Protein AF-A0A651GF54-F1 (afdb_monomer)

Secondary structure (DSSP, 8-state):
-PPPS--S-TTTSPPPPBPTTEEEEEEEETTEEEEEEEETTS-S-TT-EEEGGGHHHHTT-SSS--HHHHHHHTTTSS-HHHHHHHHHHHHHTT-BSSHHHHHHHHHHHHHHHT-SEE--SSBTTTB-SSHHHHHHHHHHHHHT--PPPPS--SEEEE----HHHHHHHHHHHHHGGGG---SEEEEEEE-SSGGG-HHHHTT--EEE--SEEEETTEEE-B-HHHHHHHHTTHHHH-EE---GGGSS--HHHHHHHHHHHH--S--EEEEEEE---GGGGT-TTSHHHHHHHHHHHHHHHT--TTEEEEEE----EEEGGGT-SS-HHHHHHHHHHHHHHHHHHHHTT-HHHHHHHHTTTTSTT--TTHHHHHHHHHHSTT---EEEEEEEEEEGGGTEEEEEEEEE-

Structure (mmCIF, N/CA/C/O backbone):
data_AF-A0A651GF54-F1
#
_entry.id   AF-A0A651GF54-F1
#
loop_
_atom_site.group_PDB
_atom_site.id
_atom_site.type_symbol
_atom_site.label_atom_id
_atom_site.label_alt_id
_atom_site.label_comp_id
_atom_site.label_asym_id
_atom_site.label_entity_id
_atom_site.label_seq_id
_atom_site.pdbx_PDB_ins_code
_atom_site.Cartn_x
_atom_site.Cartn_y
_atom_site.Cartn_z
_atom_site.occupancy
_atom_site.B_iso_or_equiv
_atom_site.auth_seq_id
_atom_site.auth_comp_id
_atom_site.auth_asym_id
_atom_site.auth_atom_id
_atom_site.pdbx_PDB_model_num
ATOM 1 N N . MET A 1 1 ? -10.355 -6.464 -41.292 1.00 33.50 1 MET A N 1
ATOM 2 C CA . MET A 1 1 ? -9.273 -5.498 -41.560 1.00 33.50 1 MET A CA 1
ATOM 3 C C . MET A 1 1 ? -9.048 -4.770 -40.256 1.00 33.50 1 MET A C 1
ATOM 5 O O . MET A 1 1 ? -9.676 -3.749 -40.016 1.00 33.50 1 MET A O 1
ATOM 9 N N . GLU A 1 2 ? -8.290 -5.398 -39.362 1.00 33.78 2 GLU A N 1
ATOM 10 C CA . GLU A 1 2 ? -7.804 -4.735 -38.153 1.00 33.78 2 GLU A CA 1
ATOM 11 C C . GLU A 1 2 ? -6.784 -3.691 -38.606 1.00 33.78 2 GLU A C 1
ATOM 13 O O . GLU A 1 2 ? -5.917 -3.989 -39.426 1.00 33.78 2 GLU A O 1
ATOM 18 N N . SER A 1 3 ? -6.968 -2.448 -38.174 1.00 34.88 3 SER A N 1
ATOM 19 C CA . SER A 1 3 ? -6.024 -1.363 -38.420 1.00 34.88 3 SER A CA 1
ATOM 20 C C . SER A 1 3 ? -4.687 -1.713 -37.773 1.00 34.88 3 SER A C 1
ATOM 22 O O . SER A 1 3 ? -4.644 -1.955 -36.567 1.00 34.88 3 SER A O 1
ATOM 24 N N . ASP A 1 4 ? -3.633 -1.749 -38.583 1.00 45.53 4 ASP A N 1
ATOM 25 C CA . ASP A 1 4 ? -2.249 -1.950 -38.159 1.00 45.53 4 ASP A CA 1
ATOM 26 C C . ASP A 1 4 ? -1.875 -0.894 -37.089 1.00 45.53 4 ASP A C 1
ATOM 28 O O . ASP A 1 4 ? -2.041 0.299 -37.356 1.00 45.53 4 ASP A O 1
ATOM 32 N N . PRO A 1 5 ? -1.435 -1.281 -35.874 1.00 44.47 5 PRO A N 1
ATOM 33 C CA . PRO A 1 5 ? -1.112 -0.365 -34.770 1.00 44.47 5 PRO A CA 1
ATOM 34 C C . PRO A 1 5 ? -0.022 0.681 -35.059 1.00 44.47 5 PRO A C 1
ATOM 36 O O . PRO A 1 5 ? 0.205 1.572 -34.243 1.00 44.47 5 PRO A O 1
ATOM 39 N N . LEU A 1 6 ? 0.657 0.609 -36.204 1.00 51.03 6 LEU A N 1
ATOM 40 C CA . LEU A 1 6 ? 1.692 1.559 -36.603 1.00 51.03 6 LEU A CA 1
ATOM 41 C C . LEU A 1 6 ? 1.088 2.861 -37.155 1.00 51.03 6 LEU A C 1
ATOM 43 O O . LEU A 1 6 ? 1.184 3.162 -38.342 1.00 51.03 6 LEU A O 1
ATOM 47 N N . ASN A 1 7 ? 0.516 3.685 -36.276 1.00 51.03 7 ASN A N 1
ATOM 48 C CA . ASN A 1 7 ? 0.258 5.098 -36.591 1.00 51.03 7 ASN A CA 1
ATOM 49 C C . ASN A 1 7 ? 1.544 5.960 -36.578 1.00 51.03 7 ASN A C 1
ATOM 51 O O . ASN A 1 7 ? 1.486 7.145 -36.907 1.00 51.03 7 ASN 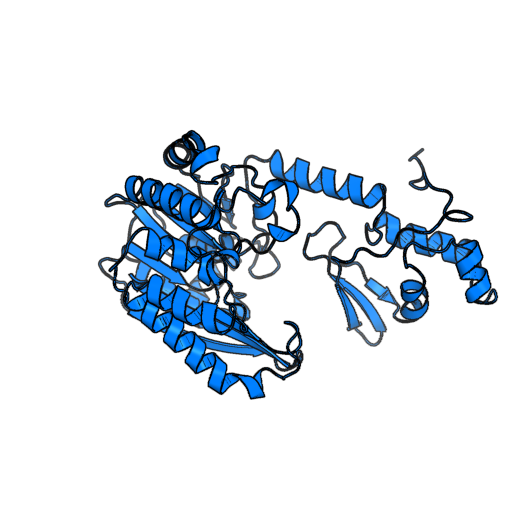A O 1
ATOM 55 N N . GLY A 1 8 ? 2.712 5.385 -36.256 1.00 57.44 8 GLY A N 1
ATOM 56 C CA . GLY A 1 8 ? 4.020 6.036 -36.360 1.00 57.44 8 GLY A CA 1
ATOM 57 C C . GLY A 1 8 ? 4.979 5.248 -37.252 1.00 57.44 8 GLY A C 1
ATOM 58 O O . GLY A 1 8 ? 5.235 4.074 -37.002 1.00 57.44 8 GLY A O 1
ATOM 59 N N . ASP A 1 9 ? 5.545 5.889 -38.279 1.00 74.06 9 ASP A N 1
ATOM 60 C CA . ASP A 1 9 ? 6.630 5.307 -39.078 1.00 74.06 9 ASP A CA 1
ATOM 61 C C . ASP A 1 9 ? 7.941 5.276 -38.264 1.00 74.06 9 ASP A C 1
ATOM 63 O O . ASP A 1 9 ? 8.791 6.164 -38.370 1.00 74.06 9 ASP A O 1
ATOM 67 N N . PHE A 1 10 ? 8.115 4.246 -37.430 1.00 87.12 10 PHE A N 1
ATOM 68 C CA . PHE A 1 10 ? 9.345 4.024 -36.657 1.00 87.12 10 PHE A CA 1
ATOM 69 C C . PHE A 1 10 ? 10.550 3.627 -37.529 1.00 87.12 10 PHE A C 1
ATOM 71 O O . PHE A 1 10 ? 11.673 3.518 -37.023 1.00 87.12 10 PHE A O 1
ATOM 78 N N . LEU A 1 11 ? 10.362 3.414 -38.842 1.00 88.06 11 LEU A N 1
ATOM 79 C CA . LEU A 1 11 ? 11.486 3.191 -39.754 1.00 88.06 11 LEU A CA 1
ATOM 80 C C . LEU A 1 11 ? 12.375 4.431 -39.800 1.00 88.06 11 LEU A C 1
ATOM 82 O O . LEU A 1 11 ? 13.604 4.318 -39.817 1.00 88.06 11 LEU A O 1
ATOM 86 N N . THR A 1 12 ? 11.764 5.616 -39.801 1.00 88.12 12 THR A N 1
ATOM 87 C CA . THR A 1 12 ? 12.469 6.898 -39.894 1.00 88.12 12 THR A CA 1
ATOM 88 C C . THR A 1 12 ? 12.340 7.752 -38.633 1.00 88.12 12 THR A C 1
ATOM 90 O O . THR A 1 12 ? 13.299 8.446 -38.291 1.00 88.12 12 THR A O 1
ATOM 93 N N . GLY A 1 13 ? 11.216 7.663 -37.917 1.00 90.69 13 GLY A N 1
ATOM 94 C CA . GLY A 1 13 ? 11.000 8.293 -36.614 1.00 90.69 13 GLY A CA 1
ATOM 95 C C . GLY A 1 13 ? 11.630 7.515 -35.458 1.00 90.69 13 GLY A C 1
ATOM 96 O O . GLY A 1 13 ? 11.945 6.335 -35.589 1.00 90.69 13 GLY A O 1
ATOM 97 N N . ALA A 1 14 ? 11.819 8.180 -34.316 1.00 94.06 14 ALA A N 1
ATOM 98 C CA . ALA A 1 14 ? 12.348 7.529 -33.122 1.00 94.06 14 ALA A CA 1
ATOM 99 C C . ALA A 1 14 ? 11.380 6.450 -32.609 1.00 94.06 14 ALA A C 1
ATOM 101 O O . ALA A 1 14 ? 10.177 6.688 -32.494 1.00 94.06 14 ALA A O 1
ATOM 102 N N . VAL A 1 15 ? 11.919 5.276 -32.287 1.00 95.56 15 VAL A N 1
ATOM 103 C CA . VAL A 1 15 ? 11.182 4.206 -31.610 1.00 95.56 15 VAL A CA 1
ATOM 104 C C . VAL A 1 15 ? 10.900 4.653 -30.171 1.00 95.56 15 VAL A C 1
ATOM 106 O O . VAL A 1 15 ? 11.843 5.112 -29.520 1.00 95.56 15 VAL A O 1
ATOM 109 N N . PRO A 1 16 ? 9.668 4.513 -29.645 1.00 95.88 16 PRO A N 1
ATOM 110 C CA . PRO A 1 16 ? 9.363 4.840 -28.254 1.00 95.88 16 PRO A CA 1
ATOM 111 C C . PRO A 1 16 ? 10.245 4.058 -27.272 1.00 95.88 16 PRO A C 1
ATOM 113 O O . PRO A 1 16 ? 10.586 2.905 -27.527 1.00 95.88 16 PRO A O 1
ATOM 116 N N . GLU A 1 17 ? 10.624 4.678 -26.152 1.00 96.75 17 GLU A N 1
ATOM 117 C CA . GLU A 1 17 ? 11.444 4.008 -25.132 1.00 96.75 17 GLU A CA 1
ATOM 118 C C . GLU A 1 17 ? 10.691 2.843 -24.471 1.00 96.75 17 GLU A C 1
ATOM 120 O O . GLU A 1 17 ? 9.458 2.822 -24.436 1.00 96.75 17 GLU A O 1
ATOM 125 N N . ILE A 1 18 ? 11.432 1.875 -23.927 1.00 96.88 18 ILE A N 1
ATOM 126 C CA . ILE A 1 18 ? 10.856 0.861 -23.034 1.00 96.88 18 ILE A CA 1
ATOM 127 C C . ILE A 1 18 ? 10.287 1.576 -21.806 1.00 96.88 18 ILE A C 1
ATOM 129 O O . ILE A 1 18 ? 10.917 2.497 -21.274 1.00 96.88 18 ILE A O 1
ATOM 133 N N . ARG A 1 19 ? 9.095 1.175 -21.351 1.00 96.12 19 ARG A N 1
ATOM 134 C CA . ARG A 1 19 ? 8.499 1.811 -20.174 1.00 96.12 19 ARG A CA 1
ATOM 135 C C . ARG A 1 19 ? 9.376 1.584 -18.942 1.00 96.12 19 ARG A C 1
ATOM 137 O O . ARG A 1 19 ? 9.912 0.502 -18.722 1.00 96.12 19 ARG A O 1
ATOM 144 N N . ARG A 1 20 ? 9.493 2.622 -18.117 1.00 92.38 20 ARG A N 1
ATOM 145 C CA . ARG A 1 20 ? 10.369 2.636 -16.933 1.00 92.38 20 ARG A CA 1
ATOM 146 C C . ARG A 1 20 ? 9.752 1.983 -15.700 1.00 92.38 20 ARG A C 1
ATOM 148 O O . ARG A 1 20 ? 10.446 1.797 -14.711 1.00 92.38 20 ARG A O 1
ATOM 155 N N . ASP A 1 21 ? 8.459 1.695 -15.750 1.00 92.00 21 ASP A N 1
ATOM 156 C CA . ASP A 1 21 ? 7.687 1.038 -14.697 1.00 92.00 21 ASP A CA 1
ATOM 157 C C . ASP A 1 21 ? 7.639 -0.494 -14.854 1.00 92.00 21 ASP A C 1
ATOM 159 O O . ASP A 1 21 ? 6.903 -1.157 -14.127 1.00 92.00 21 ASP A O 1
ATOM 163 N N . ILE A 1 22 ? 8.418 -1.051 -15.790 1.00 94.81 22 ILE A N 1
ATOM 164 C CA . ILE A 1 22 ? 8.581 -2.494 -15.989 1.00 94.81 22 ILE A CA 1
ATOM 165 C C . ILE A 1 22 ? 9.958 -2.922 -15.489 1.00 94.81 22 ILE A C 1
ATOM 167 O O . ILE A 1 22 ? 10.979 -2.374 -15.911 1.00 94.81 22 ILE A O 1
ATOM 171 N N . ASP A 1 23 ? 9.989 -3.972 -14.674 1.00 92.19 23 ASP A N 1
ATOM 172 C CA . ASP A 1 23 ? 11.230 -4.644 -14.305 1.00 92.19 23 ASP A CA 1
ATOM 173 C C . ASP A 1 23 ? 11.555 -5.748 -15.319 1.00 92.19 23 ASP A C 1
ATOM 175 O O . ASP A 1 23 ? 10.746 -6.642 -15.565 1.00 92.19 23 ASP A O 1
ATOM 179 N N . ILE A 1 24 ? 12.763 -5.727 -15.887 1.00 93.81 24 ILE A N 1
ATOM 180 C CA . ILE A 1 24 ? 13.253 -6.787 -16.780 1.00 93.81 24 ILE A CA 1
ATOM 181 C C . ILE A 1 24 ? 14.186 -7.697 -15.985 1.00 93.81 24 ILE A C 1
ATOM 183 O O . ILE A 1 24 ? 15.293 -7.308 -15.610 1.00 93.81 24 ILE A O 1
ATOM 187 N N . ILE A 1 25 ? 13.730 -8.917 -15.718 1.00 91.62 25 ILE A N 1
ATOM 188 C CA . ILE A 1 25 ? 14.374 -9.851 -14.797 1.00 91.62 25 ILE A CA 1
ATOM 189 C C . ILE A 1 25 ? 14.935 -11.038 -15.590 1.00 91.62 25 ILE A C 1
ATOM 191 O O . ILE A 1 25 ? 14.168 -11.750 -16.242 1.00 91.62 25 ILE A O 1
ATOM 195 N N . PRO A 1 26 ? 16.251 -11.305 -15.538 1.00 91.19 26 PRO A N 1
ATOM 196 C CA . PRO A 1 26 ? 16.808 -12.510 -16.134 1.00 91.19 26 PRO A CA 1
ATOM 197 C C . PRO A 1 26 ? 16.371 -13.746 -15.340 1.00 91.19 26 PRO A C 1
ATOM 199 O O . PRO A 1 26 ? 16.534 -13.798 -14.119 1.00 91.19 26 PRO A O 1
ATOM 202 N N . VAL A 1 27 ? 15.844 -14.753 -16.036 1.00 91.00 27 VAL A N 1
ATOM 203 C CA . VAL A 1 27 ? 15.380 -16.015 -15.445 1.00 91.00 27 VAL A CA 1
ATOM 204 C C . VAL A 1 27 ? 15.884 -17.213 -16.249 1.00 91.00 27 VAL A C 1
ATOM 206 O O . VAL A 1 27 ? 16.039 -17.146 -17.465 1.00 91.00 27 VAL A O 1
ATOM 209 N N . GLU A 1 28 ? 16.131 -18.327 -15.564 1.00 90.94 28 GLU A N 1
ATOM 210 C CA . GLU A 1 28 ? 16.475 -19.608 -16.185 1.00 90.94 28 GLU A CA 1
ATOM 211 C C . GLU A 1 28 ? 15.292 -20.562 -16.022 1.00 90.94 28 GLU A C 1
ATOM 213 O O . GLU A 1 28 ? 14.901 -20.888 -14.899 1.00 90.94 28 GLU A O 1
ATOM 218 N N . GLN A 1 29 ? 14.721 -21.033 -17.130 1.00 83.81 29 GLN A N 1
ATOM 219 C CA . GLN A 1 29 ? 13.590 -21.958 -17.107 1.00 83.81 29 GLN A CA 1
ATOM 220 C C . GLN A 1 29 ? 13.853 -23.129 -18.051 1.00 83.81 29 GLN A C 1
ATOM 222 O O . GLN A 1 29 ? 14.038 -22.945 -19.248 1.00 83.81 29 GLN A O 1
ATOM 227 N N . ASN A 1 30 ? 13.881 -24.353 -17.513 1.00 84.38 30 ASN A N 1
ATOM 228 C CA . ASN A 1 30 ? 14.121 -25.588 -18.278 1.00 84.38 30 ASN A CA 1
ATOM 229 C C . ASN A 1 30 ? 15.396 -25.563 -19.156 1.00 84.38 30 ASN A C 1
ATOM 231 O O . ASN A 1 30 ? 15.443 -26.205 -20.203 1.00 84.38 30 ASN A O 1
ATOM 235 N N . GLY A 1 31 ? 16.437 -24.839 -18.727 1.00 86.12 31 GLY A N 1
ATOM 236 C CA . GLY A 1 31 ? 17.691 -24.679 -19.475 1.00 86.12 31 GLY A CA 1
ATOM 237 C C . GLY A 1 31 ? 17.652 -23.609 -20.572 1.00 86.12 31 GLY A C 1
ATOM 238 O O . GLY A 1 31 ? 18.601 -23.506 -21.346 1.00 86.12 31 GLY A O 1
ATOM 239 N N . THR A 1 32 ? 16.573 -22.828 -20.655 1.00 88.44 32 THR A N 1
ATOM 240 C CA . THR A 1 32 ? 16.463 -21.644 -21.510 1.00 88.44 32 THR A CA 1
ATOM 241 C C . THR A 1 32 ? 16.658 -20.380 -20.676 1.00 88.44 32 THR A C 1
ATOM 243 O O . THR A 1 32 ? 16.000 -20.203 -19.649 1.00 88.44 32 THR A O 1
ATOM 246 N N . SER A 1 33 ? 17.541 -19.498 -21.150 1.00 94.19 33 SER A N 1
ATOM 247 C CA . SER A 1 33 ? 17.809 -18.197 -20.536 1.00 94.19 33 SER A CA 1
ATOM 248 C C . SER A 1 33 ? 16.852 -17.155 -21.114 1.00 94.19 33 SER A C 1
ATOM 250 O O . SER A 1 33 ? 16.881 -16.877 -22.316 1.00 94.19 33 SER A O 1
ATOM 252 N N . LEU A 1 34 ? 15.993 -16.591 -20.269 1.00 96.06 34 LEU A N 1
ATOM 253 C CA . LEU A 1 34 ? 14.933 -15.662 -20.653 1.00 96.06 34 LEU A CA 1
ATOM 254 C C . LEU A 1 34 ? 15.081 -14.319 -19.927 1.00 96.06 34 LEU A C 1
ATOM 256 O O . LEU A 1 34 ? 15.698 -14.219 -18.866 1.00 96.06 34 LEU A O 1
ATOM 260 N N . LEU A 1 35 ? 14.464 -13.289 -20.494 1.00 95.88 35 LEU A N 1
ATOM 261 C CA . LEU A 1 35 ? 14.187 -12.002 -19.868 1.00 95.88 35 LEU A CA 1
ATOM 262 C C . LEU A 1 35 ? 12.684 -11.914 -19.623 1.00 95.88 35 LEU A C 1
ATOM 264 O O . LEU A 1 35 ? 11.907 -11.816 -20.572 1.00 95.88 35 LEU A O 1
ATOM 268 N N . TYR A 1 36 ? 12.285 -11.969 -18.359 1.00 95.50 36 TYR A N 1
ATOM 269 C CA . TYR A 1 36 ? 10.901 -11.823 -17.929 1.00 95.50 36 TYR A CA 1
ATOM 270 C C . TYR A 1 36 ? 10.573 -10.348 -17.678 1.00 95.50 36 TYR A C 1
ATOM 272 O O . TYR A 1 36 ? 11.343 -9.657 -17.013 1.00 95.50 36 TYR A O 1
ATOM 280 N N . PHE A 1 37 ? 9.444 -9.872 -18.203 1.00 96.19 37 PHE A N 1
ATOM 281 C CA . PHE A 1 37 ? 8.998 -8.486 -18.058 1.00 96.19 37 PHE A CA 1
ATOM 282 C C . PHE A 1 37 ? 7.909 -8.427 -16.992 1.00 96.19 37 PHE A C 1
ATOM 284 O O . PHE A 1 37 ? 6.761 -8.799 -17.229 1.00 96.19 37 PHE A O 1
ATOM 291 N N . LEU A 1 38 ? 8.275 -7.955 -15.807 1.00 94.19 38 LEU A N 1
ATOM 292 C CA . LEU A 1 38 ? 7.358 -7.794 -14.693 1.00 94.19 38 LEU A CA 1
ATOM 293 C C . LEU A 1 38 ? 6.740 -6.392 -14.725 1.00 94.19 38 LEU A C 1
ATOM 295 O O . LEU A 1 38 ? 7.387 -5.407 -14.375 1.00 94.19 38 LEU A O 1
ATOM 299 N N . ASP A 1 39 ? 5.467 -6.320 -15.108 1.00 95.25 39 ASP A N 1
ATOM 300 C CA . ASP A 1 39 ? 4.647 -5.110 -15.023 1.00 95.25 39 ASP A CA 1
ATOM 301 C C . ASP A 1 39 ? 3.746 -5.171 -13.785 1.00 95.25 39 ASP A C 1
ATOM 303 O O . ASP A 1 39 ? 2.661 -5.758 -13.814 1.00 95.25 39 ASP A O 1
ATOM 307 N N . SER A 1 40 ? 4.182 -4.539 -12.694 1.00 91.62 40 SER A N 1
ATOM 308 C CA . SER A 1 40 ? 3.410 -4.505 -11.442 1.00 91.62 40 SER A CA 1
ATOM 309 C C . SER A 1 40 ? 2.073 -3.771 -11.584 1.00 91.62 40 SER A C 1
ATOM 311 O O . SER A 1 40 ? 1.175 -3.983 -10.773 1.00 91.62 40 SER A O 1
ATOM 313 N N . MET A 1 41 ? 1.918 -2.925 -12.610 1.00 94.12 41 MET A N 1
ATOM 314 C CA . MET A 1 41 ? 0.664 -2.230 -12.882 1.00 94.12 41 MET A CA 1
ATOM 315 C C . MET A 1 41 ? -0.332 -3.093 -13.672 1.00 94.12 41 MET A C 1
ATOM 317 O O . MET A 1 41 ? -1.514 -2.748 -13.760 1.00 94.12 41 MET A O 1
ATOM 321 N N . GLY A 1 42 ? 0.109 -4.221 -14.236 1.00 94.25 42 GLY A N 1
ATOM 322 C CA . GLY A 1 42 ? -0.748 -5.172 -14.943 1.00 94.25 42 GLY A CA 1
ATOM 323 C C . GLY A 1 42 ? -1.296 -4.661 -16.278 1.00 94.25 42 GLY A C 1
ATOM 324 O O . GLY A 1 42 ? -2.405 -5.032 -16.661 1.00 94.25 42 GLY A O 1
ATOM 325 N N . TYR A 1 43 ? -0.563 -3.794 -16.985 1.00 95.81 43 TYR A N 1
ATOM 326 C CA . TYR A 1 43 ? -0.932 -3.386 -18.345 1.00 95.81 43 TYR A CA 1
ATOM 327 C C . TYR A 1 43 ? -0.419 -4.369 -19.410 1.00 95.81 43 TYR A C 1
ATOM 329 O O . TYR A 1 43 ? -0.994 -4.449 -20.499 1.00 95.81 43 TYR A O 1
ATOM 337 N N . MET A 1 44 ? 0.630 -5.132 -19.089 1.00 94.81 44 MET A N 1
ATOM 338 C CA . MET A 1 44 ? 1.172 -6.221 -19.908 1.00 94.81 44 MET A CA 1
ATOM 339 C C . MET A 1 44 ? 0.596 -7.593 -19.523 1.00 94.81 44 MET A C 1
ATOM 341 O O . MET A 1 44 ? 0.183 -7.791 -18.378 1.00 94.81 44 MET A O 1
ATOM 345 N N . PRO A 1 45 ? 0.615 -8.579 -20.440 1.00 91.62 45 PRO A N 1
ATOM 346 C CA . PRO A 1 45 ? 0.374 -9.976 -20.085 1.00 91.62 45 PRO A CA 1
ATOM 347 C C . PRO A 1 45 ? 1.388 -10.492 -19.058 1.00 91.62 45 PRO A C 1
ATOM 349 O O . PRO A 1 45 ? 2.586 -10.238 -19.178 1.00 91.62 45 PRO A O 1
ATOM 352 N N . ALA A 1 46 ? 0.900 -11.247 -18.072 1.00 88.31 46 ALA A N 1
ATOM 353 C CA . ALA A 1 46 ? 1.695 -11.727 -16.939 1.00 88.31 46 ALA A CA 1
ATOM 354 C C . ALA A 1 46 ? 2.756 -12.783 -17.306 1.00 88.31 46 ALA A C 1
ATOM 356 O O . ALA A 1 46 ? 3.582 -13.131 -16.474 1.00 88.31 46 ALA A O 1
ATOM 357 N N . ASP A 1 47 ? 2.733 -13.321 -18.523 1.00 90.44 47 ASP A N 1
ATOM 358 C CA . ASP A 1 47 ? 3.646 -14.353 -19.021 1.00 90.44 47 ASP A CA 1
ATOM 359 C C .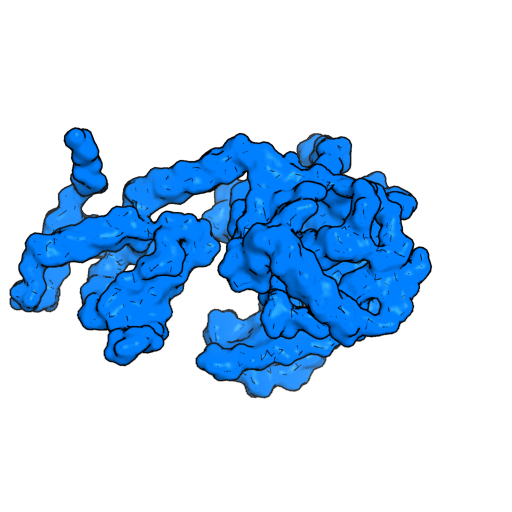 ASP A 1 47 ? 4.615 -13.832 -20.097 1.00 90.44 47 ASP A C 1
ATOM 361 O O . ASP A 1 47 ? 5.299 -14.620 -20.754 1.00 90.44 47 ASP A O 1
ATOM 365 N N . PHE A 1 48 ? 4.705 -12.510 -20.286 1.00 95.44 48 PHE A N 1
ATOM 366 C CA . PHE A 1 48 ? 5.571 -11.937 -21.311 1.00 95.44 48 PHE A CA 1
ATOM 367 C C . PHE A 1 48 ? 7.059 -12.105 -20.960 1.00 95.44 48 PHE A C 1
ATOM 369 O O . PHE A 1 48 ? 7.596 -11.483 -20.039 1.00 95.44 48 PHE A O 1
ATOM 376 N N . ALA A 1 49 ? 7.743 -12.942 -21.739 1.00 95.62 49 ALA A N 1
ATOM 377 C CA . ALA A 1 49 ? 9.175 -13.173 -21.645 1.00 95.62 49 ALA A CA 1
ATOM 378 C C . ALA A 1 49 ? 9.803 -13.279 -23.039 1.00 95.62 49 ALA A C 1
ATOM 380 O O . ALA A 1 49 ? 9.169 -13.731 -23.994 1.00 95.62 49 ALA A O 1
ATOM 381 N N . LEU A 1 50 ? 11.067 -12.881 -23.147 1.00 96.06 50 LEU A N 1
ATOM 382 C CA . LEU A 1 50 ? 11.847 -12.936 -24.383 1.00 96.06 50 LEU A CA 1
ATOM 383 C C . LEU A 1 50 ? 13.123 -13.748 -24.175 1.00 96.06 50 LEU A C 1
ATOM 385 O O . LEU A 1 50 ? 13.622 -13.856 -23.059 1.00 96.06 50 LEU A O 1
ATOM 389 N N . ASP A 1 51 ? 13.678 -14.301 -25.252 1.00 95.38 51 ASP A N 1
ATOM 390 C CA . ASP A 1 51 ? 14.991 -14.947 -25.197 1.00 95.38 51 ASP A CA 1
ATOM 391 C C . ASP A 1 51 ? 16.068 -13.930 -24.799 1.00 95.38 51 ASP A C 1
ATOM 393 O O . ASP A 1 51 ? 16.093 -12.807 -25.308 1.00 95.38 51 ASP A O 1
ATOM 397 N N . ARG A 1 52 ? 16.986 -14.312 -23.907 1.00 94.62 52 ARG A N 1
ATOM 398 C CA . ARG A 1 52 ? 18.003 -13.389 -23.391 1.00 94.62 52 ARG A CA 1
ATOM 399 C C . ARG A 1 52 ? 18.933 -12.815 -24.462 1.00 94.62 52 ARG A C 1
ATOM 401 O O . ARG A 1 52 ? 19.500 -11.742 -24.267 1.00 94.62 52 ARG A O 1
ATOM 408 N N . SER A 1 53 ? 19.057 -13.457 -25.620 1.00 92.69 53 SER A N 1
ATOM 409 C CA . SER A 1 53 ? 19.833 -12.929 -26.747 1.00 92.69 53 SER A CA 1
ATOM 410 C C . SER A 1 53 ? 19.362 -11.558 -27.251 1.00 92.69 53 SER A C 1
ATOM 412 O O . SER A 1 53 ? 20.147 -10.866 -27.901 1.00 92.69 53 SER A O 1
ATOM 414 N N . VAL A 1 54 ? 18.136 -11.121 -26.924 1.00 94.00 54 VAL A N 1
ATOM 415 C CA . VAL A 1 54 ? 17.614 -9.800 -27.321 1.00 94.00 54 VAL A CA 1
ATOM 416 C C . VAL A 1 54 ? 18.062 -8.653 -26.408 1.00 94.00 54 VAL A C 1
ATOM 418 O O . VAL A 1 54 ? 17.799 -7.495 -26.723 1.00 94.00 54 VAL A O 1
ATOM 421 N N . GLU A 1 55 ? 18.766 -8.926 -25.304 1.00 93.81 55 GLU A N 1
ATOM 422 C CA . GLU A 1 55 ? 19.233 -7.906 -24.348 1.00 93.81 55 GLU A CA 1
ATOM 423 C C . GLU A 1 55 ? 19.984 -6.729 -25.018 1.00 93.81 55 GLU A C 1
ATOM 425 O O . GLU A 1 55 ? 19.670 -5.570 -24.725 1.00 93.81 55 GLU A O 1
ATOM 430 N N . PRO A 1 56 ? 20.903 -6.950 -25.986 1.00 92.06 56 PRO A N 1
ATOM 431 C CA . PRO A 1 56 ? 21.563 -5.852 -26.691 1.00 92.06 56 PRO A CA 1
ATOM 432 C C . PRO A 1 56 ? 20.602 -4.981 -27.509 1.00 92.06 56 PRO A C 1
ATOM 434 O O . PRO A 1 56 ? 20.868 -3.793 -27.671 1.00 92.06 56 PRO A O 1
ATOM 437 N N . LEU A 1 57 ? 19.500 -5.547 -28.018 1.00 94.19 57 LEU A N 1
ATOM 438 C CA . LEU A 1 57 ? 18.482 -4.799 -28.758 1.00 94.19 57 LEU A CA 1
ATOM 439 C C . LEU A 1 57 ? 17.673 -3.901 -27.833 1.00 94.19 57 LEU A C 1
ATOM 441 O O . LEU A 1 57 ? 17.458 -2.738 -28.163 1.00 94.19 57 LEU A O 1
ATOM 445 N N . LEU A 1 58 ? 17.269 -4.416 -26.670 1.00 95.44 58 LEU A N 1
ATOM 446 C CA . LEU A 1 58 ? 16.522 -3.645 -25.673 1.00 95.44 58 LEU A CA 1
ATOM 447 C C . LEU A 1 58 ? 17.302 -2.394 -25.244 1.00 95.44 58 LEU A C 1
ATOM 449 O O . LEU A 1 58 ? 16.736 -1.307 -25.185 1.00 95.44 58 LEU A O 1
ATOM 453 N N . ASN A 1 59 ? 18.623 -2.515 -25.074 1.00 93.12 59 ASN A N 1
ATOM 454 C CA . ASN A 1 59 ? 19.508 -1.396 -24.727 1.00 93.12 59 ASN A CA 1
ATOM 455 C C . ASN A 1 59 ? 19.568 -0.276 -25.785 1.00 93.12 59 ASN A C 1
ATOM 457 O O . ASN A 1 59 ? 20.009 0.833 -25.480 1.00 93.12 59 ASN A O 1
ATOM 461 N N . LEU A 1 60 ? 19.151 -0.541 -27.027 1.00 95.06 60 LEU A N 1
ATOM 462 C CA . LEU A 1 60 ? 19.082 0.464 -28.091 1.00 95.06 60 LEU A CA 1
ATOM 463 C C . LEU A 1 60 ? 17.743 1.231 -28.094 1.00 95.06 60 LEU A C 1
ATOM 465 O O . LEU A 1 60 ? 17.667 2.316 -28.674 1.00 95.06 60 LEU A O 1
ATOM 469 N N . ILE A 1 61 ? 16.701 0.713 -27.434 1.00 95.62 61 ILE A N 1
ATOM 470 C CA . ILE A 1 61 ? 15.340 1.277 -27.420 1.00 95.62 61 ILE A CA 1
ATOM 471 C C . ILE A 1 61 ? 15.232 2.355 -26.335 1.00 95.62 61 ILE A C 1
ATOM 473 O O . ILE A 1 61 ? 14.653 2.178 -25.265 1.00 95.62 61 ILE A O 1
ATOM 477 N N . THR A 1 62 ? 15.837 3.502 -26.626 1.00 93.56 62 THR A N 1
ATOM 478 C CA . THR A 1 62 ? 15.988 4.622 -25.679 1.00 93.56 62 THR A CA 1
ATOM 479 C C . THR A 1 62 ? 15.046 5.796 -25.945 1.00 93.56 62 THR A C 1
ATOM 481 O O . THR A 1 62 ? 15.171 6.831 -25.299 1.00 93.56 62 THR A O 1
ATOM 484 N N . GLY A 1 63 ? 14.147 5.696 -26.930 1.00 95.25 63 GLY A N 1
ATOM 485 C CA . GLY A 1 63 ? 13.285 6.820 -27.319 1.00 95.25 63 GLY A CA 1
ATOM 486 C C . GLY A 1 63 ? 13.927 7.811 -28.298 1.00 95.25 63 GLY A C 1
ATOM 487 O O . GLY A 1 63 ? 13.311 8.817 -28.635 1.00 95.25 63 GLY A O 1
ATOM 488 N N . THR A 1 64 ? 15.173 7.578 -28.732 1.00 95.31 64 THR A N 1
ATOM 489 C CA . THR A 1 64 ? 15.976 8.594 -29.451 1.00 95.31 64 THR A CA 1
ATOM 490 C C . THR A 1 64 ? 16.360 8.233 -30.883 1.00 95.31 64 THR A C 1
ATOM 492 O O . THR A 1 64 ? 16.748 9.123 -31.641 1.00 95.31 64 THR A O 1
ATOM 495 N N . ILE A 1 65 ? 16.263 6.957 -31.268 1.00 94.94 65 ILE A N 1
ATOM 496 C CA . ILE A 1 65 ? 16.722 6.463 -32.571 1.00 94.94 65 ILE A CA 1
ATOM 497 C C . ILE A 1 65 ? 15.639 5.672 -33.303 1.00 94.94 65 ILE A C 1
ATOM 499 O O . ILE A 1 65 ? 14.775 5.063 -32.676 1.00 94.94 65 ILE A O 1
ATOM 503 N N . SER A 1 66 ? 15.693 5.686 -34.634 1.00 95.31 66 SER A N 1
ATOM 504 C CA . SER A 1 66 ? 14.800 4.928 -35.516 1.00 95.31 66 SER A CA 1
ATOM 505 C C . SER A 1 66 ? 15.292 3.509 -35.786 1.00 95.31 66 SER A C 1
ATOM 507 O O . SER A 1 66 ? 16.466 3.195 -35.572 1.00 95.31 66 SER A O 1
ATOM 509 N N . ILE A 1 67 ? 14.430 2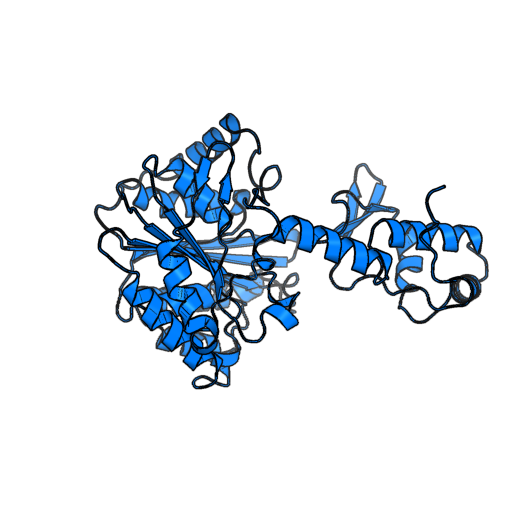.660 -36.351 1.00 95.00 67 ILE A N 1
ATOM 510 C CA . ILE A 1 67 ? 14.805 1.297 -36.764 1.00 95.00 67 ILE A CA 1
ATOM 511 C C . ILE A 1 67 ? 15.971 1.322 -37.766 1.00 95.00 67 ILE A C 1
ATOM 513 O O . ILE A 1 67 ? 16.907 0.531 -37.644 1.00 95.00 67 ILE A O 1
ATOM 517 N N . ASN A 1 68 ? 15.980 2.259 -38.721 1.00 93.62 68 ASN A N 1
ATOM 518 C CA . ASN A 1 68 ? 17.087 2.391 -39.675 1.00 93.62 68 ASN A CA 1
ATOM 519 C C . ASN A 1 68 ? 18.414 2.750 -38.983 1.00 93.62 68 ASN A C 1
ATOM 521 O O . ASN A 1 68 ? 19.477 2.243 -39.352 1.00 93.62 68 ASN A O 1
ATOM 525 N N . GLN A 1 69 ? 18.367 3.601 -37.955 1.00 95.00 69 GLN A N 1
ATOM 526 C CA . GLN A 1 69 ? 19.546 3.932 -37.155 1.00 95.00 69 GLN A CA 1
ATOM 527 C C . GLN A 1 69 ? 20.000 2.737 -36.305 1.00 95.00 69 GLN A C 1
ATOM 529 O O . GLN A 1 69 ? 21.199 2.459 -36.263 1.00 95.00 69 GLN A O 1
ATOM 534 N N . MET A 1 70 ? 19.072 1.982 -35.704 1.00 94.56 70 MET A N 1
ATOM 535 C CA . MET A 1 70 ? 19.379 0.729 -34.999 1.00 94.56 70 MET A CA 1
ATOM 536 C C . MET A 1 70 ? 20.069 -0.277 -35.931 1.00 94.56 70 MET A C 1
ATOM 538 O O . MET A 1 70 ? 21.134 -0.791 -35.591 1.00 94.56 70 MET A O 1
ATOM 542 N N . ALA A 1 71 ? 19.535 -0.495 -37.138 1.00 93.62 71 ALA A N 1
ATOM 543 C CA . ALA A 1 71 ? 20.130 -1.380 -38.142 1.00 93.62 71 ALA A CA 1
ATOM 544 C C . ALA A 1 71 ? 21.561 -0.950 -38.515 1.00 93.62 71 ALA A C 1
ATOM 546 O O . ALA A 1 71 ? 22.463 -1.787 -38.628 1.00 93.62 71 ALA A O 1
ATOM 547 N N . SER A 1 72 ? 21.794 0.362 -38.648 1.00 93.25 72 SER A N 1
ATOM 548 C CA . SER A 1 72 ? 23.127 0.921 -38.896 1.00 93.25 72 SER A CA 1
ATOM 549 C C . SER A 1 72 ? 24.091 0.677 -37.729 1.00 93.25 72 SER A C 1
ATOM 551 O O . SER A 1 72 ? 25.248 0.323 -37.965 1.00 93.25 72 SER A O 1
ATOM 553 N N . LEU A 1 73 ? 23.648 0.847 -36.478 1.00 93.69 73 LEU A N 1
ATOM 554 C CA . LEU A 1 73 ? 24.465 0.594 -35.280 1.00 93.69 73 LEU A CA 1
ATOM 555 C C . LEU A 1 73 ? 24.827 -0.889 -35.139 1.00 93.69 73 LEU A C 1
ATOM 557 O O . LEU A 1 73 ? 25.959 -1.226 -34.789 1.00 93.69 73 LEU A O 1
ATOM 561 N N . LEU A 1 74 ? 23.892 -1.766 -35.498 1.00 92.38 74 LEU A N 1
ATOM 562 C CA . LEU A 1 74 ? 24.070 -3.217 -35.543 1.00 92.38 74 LEU A CA 1
ATOM 563 C C . LEU A 1 74 ? 24.840 -3.686 -36.788 1.00 92.38 74 LEU A C 1
ATOM 565 O O . LEU A 1 74 ? 25.016 -4.887 -36.986 1.00 92.38 74 LEU A O 1
ATOM 569 N N . LYS A 1 75 ? 25.313 -2.762 -37.638 1.00 91.94 75 LYS A N 1
ATOM 570 C CA . LYS A 1 75 ? 26.074 -3.045 -38.868 1.00 91.94 75 LYS A CA 1
ATOM 571 C C . LYS A 1 75 ? 25.371 -4.049 -39.793 1.00 91.94 75 LYS A C 1
ATOM 573 O O . LYS A 1 75 ? 26.035 -4.850 -40.446 1.00 91.94 75 LYS A O 1
ATOM 578 N N . GLY A 1 76 ? 24.037 -4.027 -39.823 1.00 80.44 76 GLY A N 1
ATOM 579 C CA . GLY A 1 76 ? 23.227 -4.938 -40.634 1.00 80.44 76 GLY A CA 1
ATOM 580 C C . GLY A 1 76 ? 23.258 -6.407 -40.195 1.00 80.44 76 GLY A C 1
ATOM 581 O O . GLY A 1 76 ? 22.880 -7.266 -40.983 1.00 80.44 76 GLY A O 1
ATOM 582 N N . GLN A 1 77 ? 23.700 -6.718 -38.968 1.00 89.88 77 GLN A N 1
ATOM 583 C CA . GLN A 1 77 ? 23.617 -8.082 -38.419 1.00 89.88 77 GLN A CA 1
ATOM 584 C C . GLN A 1 77 ? 22.171 -8.573 -38.270 1.00 89.88 77 GLN A C 1
ATOM 586 O O . GLN A 1 77 ? 21.932 -9.776 -38.276 1.00 89.88 77 GLN A O 1
ATOM 591 N N . ILE A 1 78 ? 21.226 -7.641 -38.136 1.00 92.44 78 ILE A N 1
ATOM 592 C CA . ILE A 1 78 ? 19.789 -7.891 -38.051 1.00 92.44 78 ILE A CA 1
ATOM 593 C C . ILE A 1 78 ? 19.123 -7.042 -39.132 1.00 92.44 78 ILE A C 1
ATOM 595 O O . ILE A 1 78 ? 19.509 -5.885 -39.339 1.00 92.44 78 ILE A O 1
ATOM 599 N N . SER A 1 79 ? 18.171 -7.632 -39.857 1.00 93.75 79 SER A N 1
ATOM 600 C CA . SER A 1 79 ? 17.476 -6.939 -40.938 1.00 93.75 79 SER A CA 1
ATOM 601 C C . SER A 1 79 ? 16.536 -5.856 -40.394 1.00 93.75 79 SER A C 1
ATOM 603 O O . SER A 1 79 ? 16.095 -5.905 -39.245 1.00 93.75 79 SER A O 1
ATOM 605 N N . VAL A 1 80 ? 16.221 -4.860 -41.227 1.00 93.12 80 VAL A N 1
ATOM 606 C CA . VAL A 1 80 ? 15.236 -3.821 -40.880 1.00 93.12 80 VAL A CA 1
ATOM 607 C C . VAL A 1 80 ? 13.865 -4.445 -40.605 1.00 93.12 80 VAL A C 1
ATOM 609 O O . VAL A 1 80 ? 13.202 -4.032 -39.658 1.00 93.12 80 VAL A O 1
ATOM 612 N N . ASP A 1 81 ? 13.480 -5.470 -41.369 1.00 92.75 81 ASP A N 1
ATOM 613 C CA . ASP A 1 81 ? 12.203 -6.170 -41.205 1.00 92.75 81 ASP A CA 1
ATOM 614 C C . ASP A 1 81 ? 12.132 -6.924 -39.867 1.00 92.75 81 ASP A C 1
ATOM 616 O O . ASP A 1 81 ? 11.118 -6.850 -39.173 1.00 92.75 81 ASP A O 1
ATOM 620 N N . ASP A 1 82 ? 13.220 -7.585 -39.454 1.00 94.12 82 ASP A N 1
ATOM 621 C CA . ASP A 1 82 ? 13.287 -8.280 -38.159 1.00 94.12 82 ASP A CA 1
ATOM 622 C C . ASP A 1 82 ? 13.241 -7.292 -36.986 1.00 94.12 82 ASP A C 1
ATOM 624 O O . ASP A 1 82 ? 12.540 -7.526 -36.001 1.00 94.12 82 ASP A O 1
ATOM 628 N N . LEU A 1 83 ? 13.951 -6.160 -37.090 1.00 94.69 83 LEU A N 1
ATOM 629 C CA . LEU A 1 83 ? 13.877 -5.095 -36.084 1.00 94.69 83 LEU A CA 1
ATOM 630 C C . LEU A 1 83 ? 12.468 -4.511 -36.007 1.00 94.69 83 LEU A C 1
ATOM 632 O O . LEU A 1 83 ? 11.951 -4.301 -34.915 1.00 94.69 83 LEU A O 1
ATOM 636 N N . HIS A 1 84 ? 11.829 -4.283 -37.151 1.00 94.06 84 HIS A N 1
ATOM 637 C CA . HIS A 1 84 ? 10.459 -3.799 -37.210 1.00 94.06 84 HIS A CA 1
ATOM 638 C C . HIS A 1 84 ? 9.483 -4.779 -36.545 1.00 94.06 84 HIS A C 1
ATOM 640 O O . HIS A 1 84 ? 8.682 -4.370 -35.704 1.00 94.06 84 HIS A O 1
ATOM 646 N N . ALA A 1 85 ? 9.596 -6.079 -36.837 1.00 94.31 85 ALA A N 1
ATOM 647 C CA . ALA A 1 85 ? 8.801 -7.116 -36.183 1.00 94.31 85 ALA A CA 1
ATOM 648 C C . ALA A 1 85 ? 9.048 -7.171 -34.665 1.00 94.31 85 ALA A C 1
ATOM 650 O O . ALA A 1 85 ? 8.103 -7.334 -33.892 1.00 94.31 85 ALA A O 1
ATOM 651 N N . PHE A 1 86 ? 10.297 -6.990 -34.227 1.00 96.19 86 PHE A N 1
ATOM 652 C CA . PHE A 1 86 ? 10.658 -6.956 -32.811 1.00 96.19 86 PHE A CA 1
ATOM 653 C C . PHE A 1 86 ? 10.064 -5.743 -32.080 1.00 96.19 86 PHE A C 1
ATOM 655 O O . PHE A 1 86 ? 9.456 -5.902 -31.023 1.00 96.19 86 PHE A O 1
ATOM 662 N N . ILE A 1 87 ? 10.167 -4.540 -32.655 1.00 96.06 87 ILE A N 1
ATOM 663 C CA . ILE A 1 87 ? 9.542 -3.333 -32.090 1.00 96.06 87 ILE A CA 1
ATOM 664 C C . ILE A 1 87 ? 8.022 -3.491 -32.029 1.00 96.06 87 ILE A C 1
ATOM 666 O O . ILE A 1 87 ? 7.412 -3.178 -31.008 1.00 96.06 87 ILE A O 1
ATOM 670 N N . HIS A 1 88 ? 7.415 -4.043 -33.079 1.00 93.19 88 HIS A N 1
ATOM 671 C CA . HIS A 1 88 ? 5.982 -4.302 -33.104 1.00 93.19 88 HIS A CA 1
ATOM 672 C C . HIS A 1 88 ? 5.552 -5.318 -32.036 1.00 93.19 88 HIS A C 1
ATOM 674 O O . HIS A 1 88 ? 4.516 -5.142 -31.399 1.00 93.19 88 HIS A O 1
ATOM 680 N N . LEU A 1 89 ? 6.354 -6.361 -31.788 1.00 95.75 89 LEU A N 1
ATOM 681 C CA . LEU A 1 89 ? 6.108 -7.318 -30.710 1.00 95.75 89 LEU A CA 1
ATOM 682 C C . LEU A 1 89 ? 6.070 -6.620 -29.343 1.00 95.75 89 LEU A C 1
ATOM 684 O O . LEU A 1 89 ? 5.146 -6.873 -28.569 1.00 95.75 89 LEU A O 1
ATOM 688 N N . LEU A 1 90 ? 7.042 -5.750 -29.056 1.00 96.75 90 LEU A N 1
ATOM 689 C CA . LEU A 1 90 ? 7.108 -4.999 -27.799 1.00 96.75 90 LEU A CA 1
ATOM 690 C C . LEU A 1 90 ? 5.928 -4.029 -27.653 1.00 96.75 90 LEU A C 1
ATOM 692 O O . LEU A 1 90 ? 5.293 -3.983 -26.600 1.00 96.75 90 LEU A O 1
ATOM 696 N N . ASP A 1 91 ? 5.602 -3.289 -28.714 1.00 95.38 91 ASP A N 1
ATOM 697 C CA . ASP A 1 91 ? 4.497 -2.329 -28.716 1.00 95.38 91 ASP A CA 1
ATOM 698 C C . ASP A 1 91 ? 3.139 -3.011 -28.518 1.00 95.38 91 ASP A C 1
ATOM 700 O O . ASP A 1 91 ? 2.339 -2.604 -27.671 1.00 95.38 91 ASP A O 1
ATOM 704 N N . LYS A 1 92 ? 2.908 -4.118 -29.235 1.00 94.44 92 LYS A N 1
ATOM 705 C CA . LYS A 1 92 ? 1.696 -4.937 -29.121 1.00 94.44 92 LYS A CA 1
ATOM 706 C C . LYS A 1 92 ? 1.458 -5.419 -27.690 1.00 94.44 92 LYS A C 1
ATOM 708 O O . LYS A 1 92 ? 0.313 -5.464 -27.249 1.00 94.44 92 LYS A O 1
ATOM 713 N N . HIS A 1 93 ? 2.524 -5.762 -26.969 1.00 95.75 93 HIS A N 1
ATOM 714 C CA . HIS A 1 93 ? 2.449 -6.215 -25.579 1.00 95.75 93 HIS A CA 1
ATOM 715 C C . HIS A 1 93 ? 2.559 -5.074 -24.564 1.00 95.75 93 HIS A C 1
ATOM 717 O O . HIS A 1 93 ? 2.670 -5.348 -23.377 1.00 95.75 93 HIS A O 1
ATOM 723 N N . SER A 1 94 ? 2.482 -3.808 -24.997 1.00 96.81 94 SER A N 1
ATOM 724 C CA . SER A 1 94 ? 2.552 -2.627 -24.125 1.00 96.81 94 SER A CA 1
ATOM 725 C C . SER A 1 94 ? 3.854 -2.521 -23.323 1.00 96.81 94 SER A C 1
ATOM 727 O O . SER A 1 94 ? 3.844 -2.008 -22.207 1.00 96.81 94 SER A O 1
ATOM 729 N N . ALA A 1 95 ? 4.978 -2.986 -23.879 1.00 96.94 95 ALA A N 1
ATOM 730 C CA . ALA A 1 95 ? 6.304 -2.828 -23.274 1.00 96.94 95 ALA A CA 1
ATOM 731 C C . ALA A 1 95 ? 6.940 -1.455 -23.574 1.00 96.94 95 ALA A C 1
ATOM 733 O O . ALA A 1 95 ? 7.881 -1.041 -22.896 1.00 96.94 95 ALA A O 1
ATOM 734 N N . LEU A 1 96 ? 6.439 -0.748 -24.593 1.00 97.06 96 LEU A N 1
ATOM 735 C CA . LEU A 1 96 ? 6.942 0.556 -25.030 1.00 97.06 96 LEU A CA 1
ATOM 736 C C . LEU A 1 96 ? 6.048 1.702 -24.547 1.00 97.06 96 LEU A C 1
ATOM 738 O O . LEU A 1 96 ? 4.834 1.549 -24.429 1.00 97.06 96 LEU A O 1
ATOM 742 N N . GLN A 1 97 ? 6.641 2.874 -24.322 1.00 96.19 97 GLN A N 1
ATOM 743 C CA . GLN A 1 97 ? 5.943 4.114 -23.978 1.00 96.19 97 GLN A CA 1
ATOM 744 C C . GLN A 1 97 ? 5.269 4.725 -25.222 1.00 96.19 97 GLN A C 1
ATOM 746 O O . GLN A 1 97 ? 5.650 5.790 -25.705 1.00 96.19 97 GLN A O 1
ATOM 751 N N . SER A 1 98 ? 4.285 4.023 -25.780 1.00 94.75 98 SER A N 1
ATOM 752 C CA . SER A 1 98 ? 3.624 4.361 -27.043 1.00 94.75 98 SER A CA 1
ATOM 753 C C . SER A 1 98 ? 2.182 4.858 -26.868 1.00 94.75 98 SER A C 1
ATOM 755 O O . SER A 1 98 ? 1.594 4.821 -25.779 1.00 94.75 98 SER A O 1
ATOM 757 N N . GLU A 1 99 ? 1.574 5.303 -27.973 1.00 93.19 99 GLU A N 1
ATOM 758 C CA . GLU A 1 99 ? 0.133 5.575 -28.030 1.00 93.19 99 GLU A CA 1
ATOM 759 C C . GLU A 1 99 ? -0.696 4.312 -27.754 1.00 93.19 99 GLU A C 1
ATOM 761 O O . GLU A 1 99 ? -1.717 4.395 -27.070 1.00 93.19 99 GLU A O 1
ATOM 766 N N . ASN A 1 100 ? -0.236 3.140 -28.217 1.00 92.81 100 ASN A N 1
ATOM 767 C CA . ASN A 1 100 ? -0.894 1.862 -27.949 1.00 92.81 100 ASN A CA 1
ATOM 768 C C . ASN A 1 100 ? -0.916 1.557 -26.445 1.00 92.81 100 ASN A C 1
ATOM 770 O O . ASN A 1 100 ? -1.976 1.255 -25.897 1.00 92.81 100 ASN A O 1
ATOM 774 N N . PHE A 1 101 ? 0.218 1.734 -25.756 1.00 96.06 101 PHE A N 1
ATOM 775 C CA . PHE A 1 101 ? 0.272 1.602 -24.300 1.00 96.06 101 PHE A CA 1
ATOM 776 C C . PHE A 1 101 ? -0.659 2.599 -23.602 1.00 96.06 101 PHE A C 1
ATOM 778 O O . PHE A 1 101 ? -1.409 2.216 -22.709 1.00 96.06 101 PHE A O 1
ATOM 785 N N . THR A 1 102 ? -0.666 3.866 -24.023 1.00 95.88 102 THR A N 1
ATOM 786 C CA . THR A 1 102 ? -1.523 4.895 -23.410 1.00 95.88 102 THR A CA 1
ATOM 787 C C . THR A 1 102 ? -3.004 4.547 -23.564 1.00 95.88 102 THR A C 1
ATOM 789 O O . THR A 1 102 ? -3.773 4.666 -22.609 1.00 95.88 102 THR A O 1
ATOM 792 N N . LYS A 1 103 ? -3.407 4.066 -24.744 1.00 96.06 103 LYS A N 1
ATOM 793 C CA . LYS A 1 103 ? -4.765 3.582 -24.995 1.00 96.06 103 LYS A CA 1
ATOM 794 C C . LYS A 1 103 ? -5.096 2.386 -24.101 1.00 96.06 103 LYS A C 1
ATOM 796 O O . LYS A 1 103 ? -6.098 2.434 -23.397 1.00 96.06 103 LYS A O 1
ATOM 801 N N . ARG A 1 104 ? -4.226 1.371 -24.063 1.00 95.88 104 ARG A N 1
ATOM 802 C CA . ARG A 1 104 ? -4.408 0.162 -23.248 1.00 95.88 104 ARG A CA 1
ATOM 803 C C . ARG A 1 104 ? -4.501 0.473 -21.753 1.00 95.88 104 ARG A C 1
ATOM 805 O O . ARG A 1 104 ? -5.373 -0.062 -21.075 1.00 95.88 104 ARG A O 1
ATOM 812 N N . LYS A 1 105 ? -3.633 1.355 -21.252 1.00 96.56 105 LYS A N 1
ATOM 813 C CA . LYS A 1 105 ? -3.664 1.870 -19.878 1.00 96.56 105 LYS A CA 1
ATOM 814 C C . LYS A 1 105 ? -5.013 2.516 -19.580 1.00 96.56 105 LYS A C 1
ATOM 816 O O . LYS A 1 105 ? -5.663 2.133 -18.618 1.00 96.56 105 LYS A O 1
ATOM 821 N N . ASN A 1 106 ? -5.447 3.463 -20.411 1.00 96.75 106 ASN A N 1
ATOM 822 C CA . ASN A 1 106 ? -6.711 4.165 -20.192 1.00 96.75 106 ASN A CA 1
ATOM 823 C C . ASN A 1 106 ? -7.916 3.218 -20.240 1.00 96.75 106 ASN A C 1
ATOM 825 O O . ASN A 1 106 ? -8.804 3.354 -19.410 1.00 96.75 106 ASN A O 1
ATOM 829 N N . GLU A 1 107 ? -7.924 2.250 -21.158 1.00 97.56 107 GLU A N 1
ATOM 830 C CA . GLU A 1 107 ? -8.955 1.207 -21.217 1.00 97.56 107 GLU A CA 1
ATOM 831 C C . GLU A 1 107 ? -9.010 0.402 -19.913 1.00 97.56 107 GLU A C 1
ATOM 833 O O . GLU A 1 107 ? -10.060 0.353 -19.285 1.00 97.56 107 GLU A O 1
ATOM 838 N N . ILE A 1 108 ? -7.880 -0.152 -19.452 1.00 97.31 108 ILE A N 1
ATOM 839 C CA . ILE A 1 108 ? -7.824 -0.948 -18.212 1.00 97.31 108 ILE A CA 1
ATOM 840 C C . ILE A 1 108 ? -8.299 -0.140 -16.999 1.00 97.31 108 ILE A C 1
ATOM 842 O O . ILE A 1 108 ? -9.058 -0.653 -16.174 1.00 97.31 108 ILE A O 1
ATOM 846 N N . GLU A 1 109 ? -7.842 1.107 -16.867 1.00 97.50 109 GLU A N 1
ATOM 847 C CA . GLU A 1 109 ? -8.208 1.930 -15.716 1.00 97.50 109 GLU A CA 1
ATOM 848 C C . GLU A 1 109 ? -9.680 2.343 -15.751 1.00 97.50 109 GLU A C 1
ATOM 850 O O . GLU A 1 109 ? -10.364 2.231 -14.737 1.00 97.50 109 GLU A O 1
ATOM 855 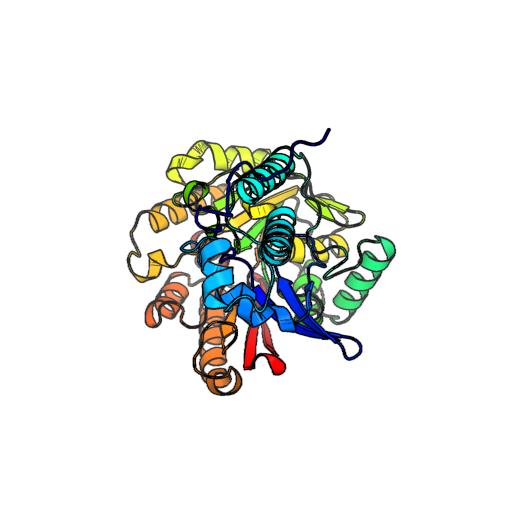N N . SER A 1 110 ? -10.197 2.760 -16.910 1.00 97.56 110 SER A N 1
ATOM 856 C CA . SER A 1 110 ? -11.608 3.129 -17.046 1.00 97.56 110 SER A CA 1
ATOM 857 C C . SER A 1 110 ? -12.547 1.931 -16.900 1.00 97.56 110 SER A C 1
ATOM 859 O O . SER A 1 110 ? -13.617 2.076 -16.304 1.00 97.56 110 SER A O 1
ATOM 861 N N . ASP A 1 111 ? -12.144 0.747 -17.371 1.00 98.00 111 ASP A N 1
ATOM 862 C CA . ASP A 1 111 ? -12.888 -0.493 -17.152 1.00 98.00 111 ASP A CA 1
ATOM 863 C C . ASP A 1 111 ? -13.039 -0.754 -15.649 1.00 98.00 111 ASP A C 1
ATOM 865 O O . ASP A 1 111 ? -14.163 -0.916 -15.174 1.00 98.00 111 ASP A O 1
ATOM 869 N N . PHE A 1 112 ? -11.943 -0.707 -14.882 1.00 98.12 112 PHE A N 1
ATOM 870 C CA . PHE A 1 112 ? -11.987 -0.861 -13.425 1.00 98.12 112 PHE A CA 1
ATOM 871 C C . PHE A 1 112 ? -12.841 0.219 -12.750 1.00 98.12 112 PHE A C 1
ATOM 873 O O . PHE A 1 112 ? -13.712 -0.106 -11.941 1.00 98.12 112 PHE A O 1
ATOM 880 N N . GLU A 1 113 ? -12.633 1.494 -13.084 1.00 97.75 113 GLU A N 1
ATOM 881 C CA . GLU A 1 113 ? -13.365 2.629 -12.502 1.00 97.75 113 GLU A CA 1
ATOM 882 C C . GLU A 1 113 ? -14.881 2.494 -12.694 1.00 97.75 113 GLU A C 1
ATOM 884 O O . GLU A 1 113 ? -15.641 2.854 -11.795 1.00 97.75 113 GLU A O 1
ATOM 889 N N . SER A 1 114 ? -15.318 1.895 -13.805 1.00 97.69 114 SER A N 1
ATOM 890 C CA . SER A 1 114 ? -16.734 1.664 -14.113 1.00 97.69 114 SER A CA 1
ATOM 891 C C . SER A 1 114 ? -17.395 0.511 -13.342 1.00 97.69 114 SER A C 1
ATOM 893 O O . SER A 1 114 ? -18.620 0.408 -13.352 1.00 97.69 114 SER A O 1
ATOM 895 N N . MET A 1 115 ? -16.623 -0.358 -12.678 1.00 98.06 115 MET A N 1
ATOM 896 C CA . MET A 1 115 ? -17.162 -1.515 -11.948 1.00 98.06 115 MET A CA 1
ATOM 897 C C . MET A 1 115 ? -17.826 -1.126 -10.619 1.00 98.06 115 MET A C 1
ATOM 899 O O . MET A 1 115 ? -17.334 -0.263 -9.898 1.00 98.06 115 MET A O 1
ATOM 903 N N . ASP A 1 116 ? -18.871 -1.846 -10.217 1.00 98.06 116 ASP A N 1
ATOM 904 C CA . ASP A 1 116 ? -19.442 -1.736 -8.862 1.00 98.06 116 ASP A CA 1
ATOM 905 C C . ASP A 1 116 ? -18.704 -2.616 -7.835 1.00 98.06 116 ASP A C 1
ATOM 907 O O . ASP A 1 116 ? -18.912 -2.504 -6.625 1.00 98.06 116 ASP A O 1
ATOM 911 N N . GLU A 1 117 ? -17.829 -3.503 -8.309 1.00 98.38 117 GLU A N 1
ATOM 912 C CA . GLU A 1 117 ? -17.110 -4.480 -7.497 1.00 98.38 117 GLU A CA 1
ATOM 913 C C . GLU A 1 117 ? -15.600 -4.330 -7.661 1.00 98.38 117 GLU A C 1
ATOM 915 O O . GLU A 1 117 ? -15.090 -4.104 -8.758 1.00 98.38 117 GLU A O 1
ATOM 920 N N . ARG A 1 118 ? -14.872 -4.501 -6.557 1.00 98.38 118 ARG A N 1
ATOM 921 C CA . ARG A 1 118 ? -13.426 -4.689 -6.570 1.00 98.38 118 ARG A CA 1
ATOM 922 C C . ARG A 1 118 ? -13.154 -6.181 -6.441 1.00 98.38 118 ARG A C 1
ATOM 924 O O . ARG A 1 118 ? -13.291 -6.752 -5.356 1.00 98.38 118 ARG A O 1
ATOM 931 N N . LEU A 1 119 ? -12.770 -6.788 -7.556 1.00 97.75 119 LEU A N 1
ATOM 932 C CA . LEU A 1 119 ? -12.322 -8.175 -7.604 1.00 97.75 119 LEU A CA 1
ATOM 933 C C . LEU A 1 119 ? -10.961 -8.339 -6.901 1.00 97.75 119 LEU A C 1
ATOM 935 O O . LEU A 1 119 ? -10.197 -7.371 -6.834 1.00 97.75 119 LEU A O 1
ATOM 939 N N . PRO A 1 120 ? -10.660 -9.537 -6.372 1.00 96.62 120 PRO A N 1
ATOM 940 C CA . PRO A 1 120 ? -9.394 -9.786 -5.697 1.00 96.62 120 PRO A CA 1
ATOM 941 C C . PRO A 1 120 ? -8.211 -9.687 -6.665 1.00 96.62 120 PRO A C 1
ATOM 943 O O . PRO A 1 120 ? -8.247 -10.270 -7.749 1.00 96.62 120 PRO A O 1
ATOM 946 N N . SER A 1 121 ? -7.150 -8.993 -6.257 1.00 94.50 121 SER A N 1
ATOM 947 C CA . SER A 1 121 ? -5.902 -8.869 -7.018 1.00 94.50 121 SER A CA 1
ATOM 948 C C . SER A 1 121 ? -4.921 -10.011 -6.740 1.00 94.50 121 SER A C 1
ATOM 950 O O . SER A 1 121 ? -4.023 -10.247 -7.544 1.00 94.50 121 SER A O 1
ATOM 952 N N . LEU A 1 122 ? -5.090 -10.744 -5.631 1.00 95.69 122 LEU A N 1
ATOM 953 C CA . LEU A 1 122 ? -4.149 -11.782 -5.188 1.00 95.69 122 LEU A CA 1
ATOM 954 C C . LEU A 1 122 ? -4.669 -13.217 -5.353 1.00 95.69 122 LEU A C 1
ATOM 956 O O . LEU A 1 122 ? -3.935 -14.175 -5.075 1.00 95.69 122 LEU A O 1
ATOM 960 N N . ALA A 1 123 ? -5.923 -13.393 -5.773 1.00 96.00 123 ALA A N 1
ATOM 961 C CA . ALA A 1 123 ? -6.496 -14.710 -6.029 1.00 96.00 123 ALA A CA 1
ATOM 962 C C . ALA A 1 123 ? -5.737 -15.414 -7.169 1.00 96.00 123 ALA A C 1
ATOM 964 O O . ALA A 1 123 ? -5.474 -14.828 -8.213 1.00 96.00 123 ALA A O 1
ATOM 965 N N . GLY A 1 124 ? -5.334 -16.665 -6.945 1.00 94.06 124 GLY A N 1
ATOM 966 C CA . GLY A 1 124 ? -4.466 -17.420 -7.855 1.00 94.06 124 GLY A CA 1
ATOM 967 C C . GLY A 1 124 ? -2.971 -17.085 -7.736 1.00 94.06 124 GLY A C 1
ATOM 968 O O . GLY A 1 124 ? -2.151 -17.809 -8.297 1.00 94.06 124 GLY A O 1
ATOM 969 N N . ILE A 1 125 ? -2.605 -16.045 -6.975 1.00 92.12 125 ILE A N 1
ATOM 970 C CA . ILE A 1 125 ? -1.219 -15.588 -6.788 1.00 92.12 125 ILE A CA 1
ATOM 971 C C . ILE A 1 125 ? -0.734 -15.907 -5.370 1.00 92.12 125 ILE A C 1
ATOM 973 O O . ILE A 1 125 ? 0.177 -16.718 -5.191 1.00 92.12 125 ILE A O 1
ATOM 977 N N . SER A 1 126 ? -1.349 -15.293 -4.355 1.00 93.81 126 SER A N 1
ATOM 978 C CA . SER A 1 126 ? -0.967 -15.478 -2.946 1.00 93.81 126 SER A CA 1
ATOM 979 C C . SER A 1 126 ? -1.866 -16.481 -2.220 1.00 93.81 126 SER A C 1
ATOM 981 O O . SER A 1 126 ? -1.434 -17.094 -1.245 1.00 93.81 126 SER A O 1
ATOM 983 N N . TYR A 1 127 ? -3.098 -16.680 -2.692 1.00 95.56 127 TYR A N 1
ATOM 984 C CA . TYR A 1 127 ? -4.045 -17.671 -2.170 1.00 95.56 127 TYR A CA 1
ATOM 985 C C . TYR A 1 127 ? -4.894 -18.268 -3.299 1.00 95.56 127 TYR A C 1
ATOM 987 O O . TYR A 1 127 ? -4.934 -17.740 -4.407 1.00 95.56 127 TYR A O 1
ATOM 995 N N . SER A 1 128 ? -5.576 -19.386 -3.040 1.00 96.19 128 SER A N 1
ATOM 996 C CA . SER A 1 128 ? -6.403 -20.044 -4.058 1.00 96.19 128 SER A CA 1
ATOM 997 C C . SER A 1 128 ? -7.635 -19.218 -4.442 1.00 96.19 128 SER A C 1
ATOM 999 O O . SER A 1 128 ? -8.366 -18.748 -3.579 1.00 96.19 128 SER A O 1
ATOM 1001 N N . GLU A 1 129 ? -7.929 -19.113 -5.737 1.00 96.25 129 GLU A N 1
ATOM 1002 C CA . GLU A 1 129 ? -9.184 -18.525 -6.233 1.00 96.25 129 GLU A CA 1
ATOM 1003 C C . GLU A 1 129 ? -10.421 -19.408 -5.970 1.00 96.25 129 GLU A C 1
ATOM 1005 O O . GLU A 1 129 ? -11.558 -18.942 -6.055 1.00 96.25 129 GLU A O 1
ATOM 1010 N N . HIS A 1 130 ? -10.225 -20.685 -5.619 1.00 97.00 130 HIS A N 1
ATOM 1011 C CA . HIS A 1 130 ? -11.313 -21.613 -5.330 1.00 97.00 130 HIS A CA 1
ATOM 1012 C C . HIS A 1 130 ? -11.771 -21.488 -3.868 1.00 97.00 130 HIS A C 1
ATOM 1014 O O . HIS A 1 130 ? -10.960 -21.726 -2.969 1.00 97.00 130 HIS A O 1
ATOM 1020 N N . PRO A 1 131 ? -13.063 -21.206 -3.593 1.00 96.12 131 PRO A N 1
ATOM 1021 C CA . PRO A 1 131 ? -13.545 -20.928 -2.237 1.00 96.12 131 PRO A CA 1
ATOM 1022 C C . PRO A 1 131 ? -13.221 -22.000 -1.188 1.00 96.12 131 PRO A C 1
ATOM 1024 O O . PRO A 1 131 ? -12.875 -21.659 -0.059 1.00 96.12 131 PRO A O 1
ATOM 1027 N N . ASP A 1 132 ? -13.302 -23.288 -1.530 1.00 96.50 132 ASP A N 1
ATOM 1028 C CA . ASP A 1 132 ? -13.024 -24.369 -0.573 1.00 96.50 132 ASP A CA 1
ATOM 1029 C C . ASP A 1 132 ? -11.542 -24.409 -0.172 1.00 96.50 132 ASP A C 1
ATOM 1031 O O . ASP A 1 132 ? -11.216 -24.488 1.014 1.00 96.50 132 ASP A O 1
ATOM 1035 N N . LEU A 1 133 ? -10.641 -24.282 -1.154 1.00 97.12 133 LEU A N 1
ATOM 1036 C CA . LEU A 1 133 ? -9.195 -24.257 -0.927 1.00 97.12 133 LEU A CA 1
ATOM 1037 C C . LEU A 1 133 ? -8.757 -22.964 -0.237 1.00 97.12 133 LEU A C 1
ATOM 1039 O O . LEU A 1 133 ? -7.935 -23.018 0.672 1.00 97.12 133 LEU A O 1
ATOM 1043 N N . PHE A 1 134 ? -9.338 -21.823 -0.617 1.00 97.56 134 PHE A N 1
ATOM 1044 C CA . PHE A 1 134 ? -9.141 -20.544 0.063 1.00 97.56 134 PHE A CA 1
ATOM 1045 C C . PHE A 1 134 ? -9.473 -20.661 1.551 1.00 97.56 134 PHE A C 1
ATOM 1047 O O . PHE A 1 134 ? -8.631 -20.394 2.409 1.00 97.56 134 PHE A O 1
ATOM 1054 N N . ASN A 1 135 ? -10.678 -21.150 1.865 1.00 95.50 135 ASN A N 1
ATOM 1055 C C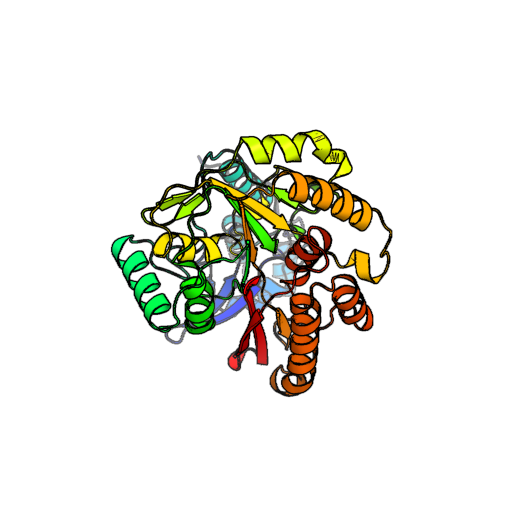A . ASN A 1 135 ? -11.099 -21.342 3.245 1.00 95.50 135 ASN A CA 1
ATOM 1056 C C . ASN A 1 135 ? -10.163 -22.308 3.975 1.00 95.50 135 ASN A C 1
ATOM 1058 O O . ASN A 1 135 ? -9.750 -22.002 5.092 1.00 95.50 135 ASN A O 1
ATOM 1062 N N . GLN A 1 136 ? -9.801 -23.442 3.371 1.00 96.38 136 GLN A N 1
ATOM 1063 C CA . GLN A 1 136 ? -8.866 -24.388 3.978 1.00 96.38 136 GLN A CA 1
ATOM 1064 C C . GLN A 1 136 ? -7.526 -23.716 4.321 1.00 96.38 136 GLN A C 1
ATOM 1066 O O . GLN A 1 136 ? -7.103 -23.773 5.475 1.00 96.38 136 GLN A O 1
ATOM 1071 N N . GLN A 1 137 ? -6.907 -23.021 3.362 1.00 96.00 137 GLN A N 1
ATOM 1072 C CA . GLN A 1 137 ? -5.635 -22.317 3.548 1.00 96.00 137 GLN A CA 1
ATOM 1073 C C . GLN A 1 137 ? -5.711 -21.293 4.688 1.00 96.00 137 GLN A C 1
ATOM 1075 O O . GLN A 1 137 ? -4.851 -21.275 5.570 1.00 96.00 137 GLN A O 1
ATOM 1080 N N . THR A 1 138 ? -6.758 -20.461 4.729 1.00 95.62 138 THR A N 1
ATOM 1081 C CA . THR A 1 138 ? -6.897 -19.455 5.792 1.00 95.62 138 THR A CA 1
ATOM 1082 C C . THR A 1 138 ? -7.123 -20.093 7.166 1.00 95.62 138 THR A C 1
ATOM 1084 O O . THR A 1 138 ? -6.574 -19.612 8.159 1.00 95.62 138 THR A O 1
ATOM 1087 N N . HIS A 1 139 ? -7.885 -21.190 7.257 1.00 95.00 139 HIS A N 1
ATOM 1088 C CA . HIS A 1 139 ? -8.070 -21.913 8.522 1.00 95.00 139 HIS A CA 1
ATOM 1089 C C . HIS A 1 139 ? -6.777 -22.587 8.993 1.00 95.00 139 HIS A C 1
ATOM 1091 O O . HIS A 1 139 ? -6.482 -22.545 10.188 1.00 95.00 139 HIS A O 1
ATOM 1097 N N . GLU A 1 140 ? -5.992 -23.165 8.081 1.00 96.38 140 GLU A N 1
ATOM 1098 C CA . GLU A 1 140 ? -4.680 -23.743 8.388 1.00 96.38 140 GLU A CA 1
ATOM 1099 C C . GLU A 1 140 ? -3.739 -22.681 8.963 1.00 96.38 140 GLU A C 1
ATOM 1101 O O . GLU A 1 140 ? -3.188 -22.892 10.046 1.00 96.38 140 GLU A O 1
ATOM 1106 N N . ILE A 1 141 ? -3.646 -21.506 8.329 1.00 97.06 141 ILE A N 1
ATOM 1107 C CA . ILE A 1 141 ? -2.870 -20.371 8.852 1.00 97.06 141 ILE A CA 1
ATOM 1108 C C . ILE A 1 141 ? -3.363 -19.984 10.251 1.00 97.06 141 ILE A C 1
ATOM 1110 O O . ILE A 1 141 ? -2.582 -19.963 11.199 1.00 97.06 141 ILE A O 1
ATOM 1114 N N . LEU A 1 142 ? -4.664 -19.736 10.428 1.00 96.62 142 LEU A N 1
ATOM 1115 C CA . LEU A 1 142 ? -5.222 -19.330 11.724 1.00 96.62 142 LEU A CA 1
ATOM 1116 C C . LEU A 1 142 ? -5.071 -20.397 12.820 1.00 96.62 142 LEU A C 1
ATOM 1118 O O . LEU A 1 142 ? -5.140 -20.057 14.001 1.00 96.62 142 LEU A O 1
ATOM 1122 N N . SER A 1 143 ? -4.877 -21.669 12.459 1.00 95.81 143 SER A N 1
ATOM 1123 C CA . SER A 1 143 ? -4.654 -22.767 13.408 1.00 95.81 143 SER A CA 1
ATOM 1124 C C . SER A 1 143 ? -3.232 -22.811 13.981 1.00 95.81 143 SER A C 1
ATOM 1126 O O . SER A 1 143 ? -3.011 -23.463 15.007 1.00 95.81 143 SER A O 1
ATOM 1128 N N . LEU A 1 144 ? -2.285 -22.089 13.362 1.00 95.88 144 LEU A N 1
ATOM 1129 C CA . LEU A 1 144 ? -0.910 -21.950 13.854 1.00 95.88 144 LEU A CA 1
ATOM 1130 C C . LEU A 1 144 ? -0.850 -21.246 15.215 1.00 95.88 144 LEU A C 1
ATOM 1132 O O . LEU A 1 144 ? 0.126 -21.410 15.944 1.00 95.88 144 LEU A O 1
ATOM 1136 N N . ASN A 1 145 ? -1.891 -20.489 15.572 1.00 93.38 145 ASN A N 1
ATOM 1137 C CA . ASN A 1 145 ? -2.012 -19.847 16.869 1.00 93.38 145 ASN A CA 1
ATOM 1138 C C . ASN A 1 145 ? -3.221 -20.371 17.654 1.00 93.38 145 ASN A C 1
ATOM 1140 O O . ASN A 1 145 ? -4.317 -20.542 17.120 1.00 93.38 145 ASN A O 1
ATOM 1144 N N . ARG A 1 146 ? -3.022 -20.582 18.958 1.00 86.38 146 ARG A N 1
ATOM 1145 C CA . ARG A 1 146 ? -4.055 -21.055 19.894 1.00 86.38 146 ARG A CA 1
ATOM 1146 C C . ARG A 1 146 ? -4.326 -20.071 21.030 1.00 86.38 146 ARG A C 1
ATOM 1148 O O . ARG A 1 146 ? -4.943 -20.463 22.015 1.00 86.38 146 ARG A O 1
ATOM 1155 N N . SER A 1 147 ? -3.856 -18.827 20.917 1.00 87.44 147 SER A N 1
ATOM 1156 C CA . SER A 1 147 ? -4.173 -17.792 21.902 1.00 87.44 147 SER A CA 1
ATOM 1157 C C . SER A 1 147 ? -5.680 -17.604 22.026 1.00 87.44 147 SER A C 1
ATOM 1159 O O . SER A 1 147 ? -6.411 -17.633 21.031 1.00 87.44 147 SER A O 1
ATOM 1161 N N . GLU A 1 148 ? -6.122 -17.380 23.259 1.00 91.31 148 GLU A N 1
ATOM 1162 C CA . GLU A 1 148 ? -7.510 -17.044 23.540 1.00 91.31 148 GLU A CA 1
ATOM 1163 C C . GLU A 1 148 ? -7.865 -15.690 22.904 1.00 91.31 148 GLU A C 1
ATOM 1165 O O . GLU A 1 148 ? -7.080 -14.741 23.015 1.00 91.31 148 GLU A O 1
ATOM 1170 N N . PRO A 1 149 ? -9.031 -15.572 22.243 1.00 94.94 149 PRO A N 1
ATOM 1171 C CA . PRO A 1 149 ? -9.496 -14.300 21.712 1.00 94.94 149 PRO A CA 1
ATOM 1172 C C . PRO A 1 149 ? -9.648 -13.245 22.809 1.00 94.94 149 PRO A C 1
ATOM 1174 O O . PRO A 1 149 ? -10.055 -13.544 23.937 1.00 94.94 149 PRO A O 1
ATOM 1177 N N . VAL A 1 150 ? -9.385 -11.986 22.464 1.00 96.56 150 VAL A N 1
ATOM 1178 C CA . VAL A 1 150 ? -9.619 -10.880 23.391 1.00 96.56 150 VAL A CA 1
ATOM 1179 C C . VAL A 1 150 ? -11.113 -10.618 23.555 1.00 96.56 150 VAL A C 1
ATOM 1181 O O . VAL A 1 150 ? -11.923 -10.852 22.658 1.00 96.56 150 VAL A O 1
ATOM 1184 N N . LYS A 1 151 ? -11.487 -10.094 24.725 1.00 94.75 151 LYS A N 1
ATOM 1185 C CA . LYS A 1 151 ? -12.874 -9.690 25.002 1.00 94.75 151 LYS A CA 1
ATOM 1186 C C . LYS A 1 151 ? -13.231 -8.351 24.365 1.00 94.75 151 LYS A C 1
ATOM 1188 O O . LYS A 1 151 ? -14.393 -8.122 24.049 1.00 94.75 151 LYS A O 1
ATOM 1193 N N . GLN A 1 152 ? -12.248 -7.466 24.229 1.00 95.25 152 GLN A N 1
ATOM 1194 C CA . GLN A 1 152 ? -12.422 -6.121 23.709 1.00 95.25 152 GLN A CA 1
ATOM 1195 C C . GLN A 1 152 ? -11.113 -5.656 23.071 1.00 95.25 152 GLN A C 1
ATOM 1197 O O . GLN A 1 152 ? -10.050 -5.834 23.657 1.00 95.25 152 GLN A O 1
ATOM 1202 N N . ALA A 1 153 ? -11.226 -5.068 21.888 1.00 97.06 153 ALA A N 1
ATOM 1203 C CA . ALA A 1 153 ? -10.205 -4.279 21.210 1.00 97.06 153 ALA A CA 1
ATOM 1204 C C . ALA A 1 153 ? -10.926 -3.332 20.243 1.00 97.06 153 ALA A C 1
ATOM 1206 O O . ALA A 1 153 ? -12.075 -3.589 19.858 1.00 97.06 153 ALA A O 1
ATOM 1207 N N . LYS A 1 154 ? -10.275 -2.235 19.870 1.00 96.81 154 LYS A N 1
ATOM 1208 C CA . LYS A 1 154 ? -10.810 -1.233 18.944 1.00 96.81 154 LYS A CA 1
ATOM 1209 C C . LYS A 1 154 ? -9.991 -1.090 17.675 1.00 96.81 154 LYS A C 1
ATOM 1211 O O . LYS A 1 154 ? -10.556 -0.634 16.679 1.00 96.81 154 LYS A O 1
ATOM 1216 N N . ALA A 1 155 ? -8.725 -1.501 17.680 1.00 98.75 155 ALA A N 1
ATOM 1217 C CA . ALA A 1 155 ? -7.950 -1.555 16.453 1.00 98.75 155 ALA A CA 1
ATOM 1218 C C . ALA A 1 155 ? -6.906 -2.666 16.433 1.00 98.75 155 ALA A C 1
ATOM 1220 O O . ALA A 1 155 ? -6.438 -3.124 17.474 1.00 98.75 155 ALA A O 1
ATOM 1221 N N . LEU A 1 156 ? -6.509 -3.055 15.226 1.00 98.88 156 LEU A N 1
ATOM 1222 C CA . LEU A 1 156 ? -5.343 -3.893 14.983 1.00 98.88 156 LEU A CA 1
ATOM 1223 C C . LEU A 1 156 ? -4.468 -3.239 13.911 1.00 98.88 156 LEU A C 1
ATOM 1225 O O . LEU A 1 156 ? -4.920 -3.043 12.784 1.00 98.88 156 LEU A O 1
ATOM 1229 N N . TYR A 1 157 ? -3.214 -2.955 14.258 1.00 98.94 157 TYR A N 1
ATOM 1230 C CA . TYR A 1 157 ? -2.137 -2.765 13.290 1.00 98.94 157 TYR A CA 1
ATOM 1231 C C . TYR A 1 157 ? -1.517 -4.121 12.970 1.00 98.94 157 TYR A C 1
ATOM 1233 O O . TYR A 1 157 ? -1.131 -4.847 13.888 1.00 98.94 157 TYR A O 1
ATOM 1241 N N . ALA A 1 158 ? -1.461 -4.477 11.691 1.00 98.75 158 ALA A N 1
ATOM 1242 C CA . ALA A 1 158 ? -0.956 -5.762 11.222 1.00 98.75 158 ALA A CA 1
ATOM 1243 C C . ALA A 1 158 ? -0.346 -5.633 9.816 1.00 98.75 158 ALA A C 1
ATOM 1245 O O . ALA A 1 158 ? -0.741 -4.736 9.061 1.00 98.75 158 ALA A O 1
ATOM 1246 N N . PRO A 1 159 ? 0.567 -6.545 9.437 1.00 98.44 159 PRO A N 1
ATOM 1247 C CA . PRO A 1 159 ? 1.214 -6.495 8.131 1.00 98.44 159 PRO A CA 1
ATOM 1248 C C . PRO A 1 159 ? 0.261 -6.738 6.965 1.00 98.44 159 PRO A C 1
ATOM 1250 O O . PRO A 1 159 ? -0.882 -7.161 7.151 1.00 98.44 159 PRO A O 1
ATOM 1253 N N . HIS A 1 160 ? 0.773 -6.513 5.759 1.00 98.25 160 HIS A N 1
ATOM 1254 C CA . HIS A 1 160 ? 0.198 -6.986 4.499 1.00 98.25 160 HIS A CA 1
ATOM 1255 C C . HIS A 1 160 ? 1.199 -7.772 3.635 1.00 98.25 160 HIS A C 1
ATOM 1257 O O . HIS A 1 160 ? 0.920 -8.045 2.469 1.00 98.25 160 HIS A O 1
ATOM 1263 N N . ILE A 1 161 ? 2.330 -8.192 4.206 1.00 97.12 161 ILE A N 1
ATOM 1264 C CA . ILE A 1 161 ? 3.292 -9.091 3.563 1.00 97.12 161 ILE A CA 1
ATOM 1265 C C . ILE A 1 161 ? 2.641 -10.380 3.024 1.00 97.12 161 ILE A C 1
ATOM 1267 O O . ILE A 1 161 ? 1.698 -10.912 3.617 1.00 97.12 161 ILE A O 1
ATOM 1271 N N . ASP A 1 162 ? 3.177 -10.930 1.933 1.00 95.31 162 ASP A N 1
ATOM 1272 C CA . ASP A 1 162 ? 2.677 -12.158 1.299 1.00 95.31 162 ASP A CA 1
ATOM 1273 C C . ASP A 1 162 ? 2.420 -13.295 2.313 1.00 95.31 162 ASP A C 1
ATOM 1275 O O . ASP A 1 162 ? 3.207 -13.538 3.235 1.00 95.31 162 ASP A O 1
ATOM 1279 N N . LEU A 1 163 ? 1.312 -14.024 2.130 1.00 94.00 163 LEU A N 1
ATOM 1280 C CA . LEU A 1 163 ? 0.859 -15.078 3.046 1.00 94.00 163 LEU A CA 1
ATOM 1281 C C . LEU A 1 163 ? 1.918 -16.154 3.317 1.00 94.00 163 LEU A C 1
ATOM 1283 O O . LEU A 1 163 ? 1.988 -16.664 4.436 1.00 94.00 163 LEU A O 1
ATOM 1287 N N . ARG A 1 164 ? 2.761 -16.480 2.328 1.00 91.75 164 ARG A N 1
ATOM 1288 C CA . ARG A 1 164 ? 3.834 -17.483 2.460 1.00 91.75 164 ARG A CA 1
ATOM 1289 C C . ARG A 1 164 ? 4.899 -17.057 3.468 1.00 91.75 164 ARG A C 1
ATOM 1291 O O . ARG A 1 164 ? 5.565 -17.910 4.047 1.00 91.75 164 ARG A O 1
ATOM 1298 N N . VAL A 1 165 ? 5.044 -15.751 3.676 1.00 94.25 165 VAL A N 1
ATOM 1299 C CA . VAL A 1 165 ? 6.006 -15.138 4.594 1.00 94.25 165 VAL A CA 1
ATOM 1300 C C . VAL A 1 165 ? 5.345 -14.817 5.938 1.00 94.25 165 VAL A C 1
ATOM 1302 O O . VAL A 1 165 ? 5.894 -15.129 6.994 1.00 94.25 165 VAL A O 1
ATOM 1305 N N . GLY A 1 166 ? 4.151 -14.219 5.910 1.00 95.75 166 GLY A N 1
ATOM 1306 C CA . GLY A 1 166 ? 3.490 -13.653 7.090 1.00 95.75 166 GLY A CA 1
ATOM 1307 C C . GLY A 1 166 ? 2.609 -14.608 7.899 1.00 95.75 166 GLY A C 1
ATOM 1308 O O . GLY A 1 166 ? 2.055 -14.186 8.914 1.00 95.75 166 GLY A O 1
ATOM 1309 N N . ALA A 1 167 ? 2.447 -15.875 7.491 1.00 96.31 167 ALA A N 1
ATOM 1310 C CA . ALA A 1 167 ? 1.451 -16.799 8.054 1.00 96.31 167 ALA A CA 1
ATOM 1311 C C . ALA A 1 167 ? 1.405 -16.829 9.595 1.00 96.31 167 ALA A C 1
ATOM 1313 O O . ALA A 1 167 ? 0.332 -16.702 10.188 1.00 96.31 167 ALA A O 1
ATOM 1314 N N . SER A 1 168 ? 2.555 -16.956 10.266 1.00 96.38 168 SER A N 1
ATOM 1315 C CA . SER A 1 168 ? 2.594 -17.016 11.733 1.00 96.38 168 SER A CA 1
ATOM 1316 C C . SER A 1 168 ? 2.157 -15.709 12.396 1.00 96.38 168 SER A C 1
ATOM 1318 O O . SER A 1 168 ? 1.496 -15.751 13.432 1.00 96.38 168 SER A O 1
ATOM 1320 N N . VAL A 1 169 ? 2.500 -14.561 11.805 1.00 97.56 169 VAL A N 1
ATOM 1321 C CA . VAL A 1 169 ? 2.114 -13.239 12.320 1.00 97.56 169 VAL A CA 1
ATOM 1322 C C . VAL A 1 169 ? 0.620 -13.035 12.172 1.00 97.56 169 VAL A C 1
ATOM 1324 O O . VAL A 1 169 ? -0.048 -12.688 13.143 1.00 97.56 169 VAL A O 1
ATOM 1327 N N . TYR A 1 170 ? 0.066 -13.357 11.004 1.00 98.12 170 TYR A N 1
ATOM 1328 C CA . TYR A 1 170 ? -1.373 -13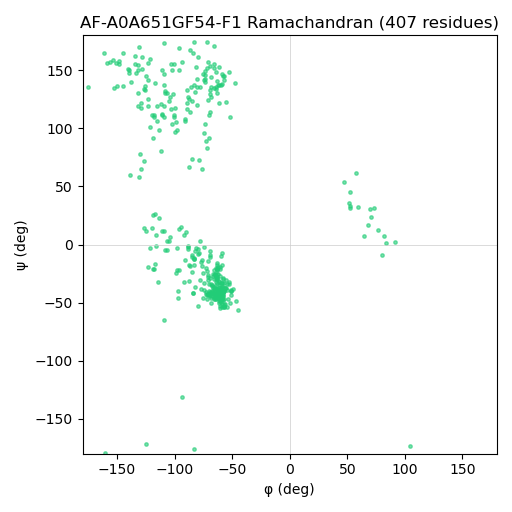.291 10.797 1.00 98.12 170 TYR A CA 1
ATOM 1329 C C . TYR A 1 170 ? -2.145 -14.173 11.776 1.00 98.12 170 TYR A C 1
ATOM 1331 O O . TYR A 1 170 ? -3.132 -13.732 12.366 1.00 98.12 170 TYR A O 1
ATOM 1339 N N . ALA A 1 171 ? -1.667 -15.399 12.005 1.00 98.06 171 ALA A N 1
ATOM 1340 C CA . ALA A 1 171 ? -2.268 -16.312 12.966 1.00 98.06 171 ALA A CA 1
ATOM 1341 C C . ALA A 1 171 ? -2.273 -15.731 14.387 1.00 98.06 171 ALA A C 1
ATOM 1343 O O . ALA A 1 171 ? -3.293 -15.808 15.079 1.00 98.06 171 ALA A O 1
ATOM 1344 N N . GLN A 1 172 ? -1.151 -15.147 14.816 1.00 97.94 172 GLN A N 1
ATOM 1345 C CA . GLN A 1 172 ? -1.007 -14.526 16.132 1.00 97.94 172 GLN A CA 1
ATOM 1346 C C . GLN A 1 172 ? -1.939 -13.325 16.299 1.00 97.94 172 GLN A C 1
ATOM 1348 O O . GLN A 1 172 ? -2.658 -13.257 17.291 1.00 97.94 172 GLN A O 1
ATOM 1353 N N . SER A 1 173 ? -1.983 -12.440 15.306 1.00 97.75 173 SER A N 1
ATOM 1354 C CA . SER A 1 173 ? -2.689 -11.161 15.383 1.00 97.75 173 SER A CA 1
ATOM 1355 C C . SER A 1 173 ? -4.199 -11.303 15.168 1.00 97.75 173 SER A C 1
ATOM 1357 O O . SER A 1 173 ? -4.994 -10.908 16.020 1.00 97.75 173 SER A O 1
ATOM 1359 N N . PHE A 1 174 ? -4.633 -11.933 14.073 1.00 98.38 174 PHE A N 1
ATOM 1360 C CA . PHE A 1 174 ? -6.059 -12.011 13.728 1.00 98.38 174 PHE A CA 1
ATOM 1361 C C . PHE A 1 174 ? -6.840 -13.012 14.587 1.00 98.38 174 PHE A C 1
ATOM 1363 O O . PHE A 1 174 ? -8.046 -12.843 14.777 1.00 98.38 174 PHE A O 1
ATOM 1370 N N . SER A 1 175 ? -6.188 -14.029 15.169 1.00 97.62 175 SER A N 1
ATOM 1371 C CA . SER A 1 175 ? -6.883 -14.953 16.082 1.00 97.62 175 SER A CA 1
ATOM 1372 C C . SER A 1 175 ? -7.418 -14.264 17.334 1.00 97.62 175 SER A C 1
ATOM 1374 O O . SER A 1 175 ? -8.444 -14.697 17.860 1.00 97.62 175 SER A O 1
ATOM 1376 N N . LEU A 1 176 ? -6.778 -13.175 17.772 1.00 97.88 176 LEU A N 1
ATOM 1377 C CA . LEU A 1 176 ? -7.228 -12.386 18.919 1.00 97.88 176 LEU A CA 1
ATOM 1378 C C . LEU A 1 176 ? -8.606 -11.759 18.665 1.00 97.88 176 LEU A C 1
ATOM 1380 O O . LEU A 1 176 ? -9.389 -11.598 19.596 1.00 97.88 176 LEU A O 1
ATOM 1384 N N . LEU A 1 177 ? -8.949 -11.478 17.405 1.00 98.19 177 LEU A N 1
ATOM 1385 C CA . LEU A 1 177 ? -10.174 -10.769 17.035 1.00 98.19 177 LEU A CA 1
ATOM 1386 C C . LEU A 1 177 ? -11.414 -11.674 16.906 1.00 98.19 177 LEU A C 1
ATOM 1388 O O . LEU A 1 177 ? -12.524 -11.160 16.774 1.00 98.19 177 LEU A O 1
ATOM 1392 N N . LYS A 1 178 ? -11.269 -13.010 16.958 1.00 96.19 178 LYS A N 1
ATOM 1393 C CA . LYS A 1 178 ? -12.351 -13.990 16.687 1.00 96.19 178 LYS A CA 1
ATOM 1394 C C . LYS A 1 178 ? -13.635 -13.763 17.501 1.00 96.19 178 LYS A C 1
ATOM 1396 O O . LYS A 1 178 ? -14.720 -14.080 17.024 1.00 96.19 178 LYS A O 1
ATOM 1401 N N . GLY A 1 179 ? -13.521 -13.251 18.729 1.00 95.00 179 GLY A N 1
ATOM 1402 C CA . GLY A 1 179 ? -14.661 -13.007 19.623 1.00 95.00 179 GLY A CA 1
ATOM 1403 C C . GLY A 1 179 ? -15.405 -11.689 19.380 1.00 95.00 179 GLY A C 1
ATOM 1404 O O . GLY A 1 179 ? -16.498 -11.501 19.915 1.00 95.00 179 GLY A O 1
ATOM 1405 N N . LEU A 1 180 ? -14.828 -10.780 18.593 1.00 97.94 180 LEU A N 1
ATOM 1406 C CA . LEU A 1 180 ? -15.380 -9.449 18.352 1.00 97.94 180 LEU A CA 1
ATOM 1407 C C . LEU A 1 180 ? -16.473 -9.485 17.280 1.00 97.94 180 LEU A C 1
ATOM 1409 O O . LEU A 1 180 ? -16.472 -10.343 16.399 1.00 97.94 180 LEU A O 1
ATOM 1413 N N . LYS A 1 181 ? -17.415 -8.539 17.358 1.00 97.81 181 LYS A N 1
ATOM 1414 C CA . LYS A 1 181 ? -18.527 -8.416 16.404 1.00 97.81 181 LYS A CA 1
ATOM 1415 C C . LYS A 1 181 ? -18.819 -6.961 16.012 1.00 97.81 181 LYS A C 1
ATOM 1417 O O . LYS A 1 181 ? -19.920 -6.485 16.284 1.00 97.81 181 LYS A O 1
ATOM 1422 N N . PRO A 1 182 ? -17.854 -6.235 15.419 1.00 98.19 182 PRO A N 1
ATOM 1423 C CA . PRO A 1 182 ? -18.118 -4.885 14.933 1.00 98.19 182 PRO A CA 1
ATOM 1424 C C . PRO A 1 182 ? -19.118 -4.915 13.775 1.00 98.19 182 PRO A C 1
ATOM 1426 O O . PRO A 1 182 ? -19.171 -5.899 13.032 1.00 98.19 182 PRO A O 1
ATOM 1429 N N . LYS A 1 183 ? -19.879 -3.831 13.607 1.00 98.50 183 LYS A N 1
ATOM 1430 C CA . LYS A 1 183 ? -20.778 -3.636 12.455 1.00 98.50 183 LYS A CA 1
ATOM 1431 C C . LYS A 1 183 ? -20.135 -2.802 11.352 1.00 98.50 183 LYS A C 1
ATOM 1433 O O . LYS A 1 183 ? -20.556 -2.913 10.205 1.00 98.50 183 LYS A O 1
ATOM 1438 N N . ARG A 1 184 ? -19.116 -2.007 11.695 1.00 98.75 184 ARG A N 1
ATOM 1439 C CA . ARG A 1 184 ? -18.312 -1.207 10.767 1.00 98.75 184 ARG A CA 1
ATOM 1440 C C . ARG A 1 184 ? -16.836 -1.507 10.974 1.00 98.75 184 ARG A C 1
ATOM 1442 O O . ARG A 1 184 ? -16.345 -1.477 12.101 1.00 98.75 184 ARG A O 1
ATOM 1449 N N . VAL A 1 185 ? -16.119 -1.721 9.879 1.00 98.88 185 VAL A N 1
ATOM 1450 C CA . VAL A 1 185 ? -14.664 -1.867 9.882 1.00 98.88 185 VAL A CA 1
ATOM 1451 C C . VAL A 1 185 ? -14.048 -0.774 9.018 1.00 98.88 185 VAL A C 1
ATOM 1453 O O . VAL A 1 185 ? -14.203 -0.782 7.801 1.00 98.88 185 VAL A O 1
ATOM 1456 N N . ILE A 1 186 ? -13.343 0.170 9.635 1.00 98.94 186 ILE A N 1
ATOM 1457 C CA . ILE A 1 186 ? -12.578 1.189 8.909 1.00 98.94 186 ILE A CA 1
ATOM 1458 C C . ILE A 1 186 ? -11.179 0.630 8.663 1.00 98.94 186 ILE A C 1
ATOM 1460 O O . ILE A 1 186 ? -10.490 0.267 9.613 1.00 98.94 186 ILE A O 1
ATOM 1464 N N . ILE A 1 187 ? -10.767 0.535 7.400 1.00 98.94 187 ILE A N 1
ATOM 1465 C CA . ILE A 1 187 ? -9.476 -0.043 7.016 1.00 98.94 187 ILE A CA 1
ATOM 1466 C C . ILE A 1 187 ? -8.597 1.083 6.485 1.00 98.94 187 ILE A C 1
ATOM 1468 O O . ILE A 1 187 ? -8.887 1.637 5.430 1.00 98.94 187 ILE A O 1
ATOM 1472 N N . LEU A 1 188 ? -7.539 1.412 7.220 1.00 98.94 188 LEU A N 1
ATOM 1473 C CA . LEU A 1 188 ? -6.513 2.375 6.838 1.00 98.94 188 LEU A CA 1
ATOM 1474 C C . LEU A 1 188 ? -5.309 1.585 6.338 1.00 98.94 188 LEU A C 1
ATOM 1476 O O . LEU A 1 188 ? -4.667 0.886 7.118 1.00 98.94 188 LEU A O 1
ATOM 1480 N N . ALA A 1 189 ? -5.009 1.651 5.051 1.00 98.88 189 ALA A N 1
ATOM 1481 C CA . ALA A 1 189 ? -3.988 0.801 4.453 1.00 98.88 189 ALA A CA 1
ATOM 1482 C C . ALA A 1 189 ? -3.025 1.601 3.585 1.00 98.88 189 ALA A C 1
ATOM 1484 O O . ALA A 1 189 ? -3.403 2.613 3.010 1.00 98.88 189 ALA A O 1
ATOM 1485 N N . THR A 1 190 ? -1.779 1.157 3.473 1.00 98.75 190 THR A N 1
ATOM 1486 C CA . THR A 1 190 ? -0.789 1.792 2.595 1.00 98.75 190 THR A CA 1
ATOM 1487 C C . THR A 1 190 ? -1.252 1.812 1.134 1.00 98.75 190 THR A C 1
ATOM 1489 O O . THR A 1 190 ? -1.783 0.815 0.640 1.00 98.75 190 THR A O 1
ATOM 1492 N N . ALA A 1 191 ? -1.029 2.935 0.445 1.00 98.31 191 ALA A N 1
ATOM 1493 C CA . ALA A 1 191 ? -1.206 3.078 -0.999 1.00 98.31 191 ALA A CA 1
ATOM 1494 C C . ALA A 1 191 ? 0.142 2.925 -1.733 1.00 98.31 191 ALA A C 1
ATOM 1496 O O . ALA A 1 191 ? 0.902 3.888 -1.837 1.00 98.31 191 ALA A O 1
ATOM 1497 N N . HIS A 1 192 ? 0.439 1.748 -2.284 1.00 97.19 192 HIS A N 1
ATOM 1498 C CA . HIS A 1 192 ? 1.694 1.490 -3.004 1.00 97.19 192 HIS A CA 1
ATOM 1499 C C . HIS A 1 192 ? 1.723 2.144 -4.388 1.00 97.19 192 HIS A C 1
ATOM 1501 O O . HIS A 1 192 ? 2.771 2.580 -4.862 1.00 97.19 192 HIS A O 1
ATOM 1507 N N . TYR A 1 193 ? 0.558 2.233 -5.034 1.00 96.00 193 TYR A N 1
ATOM 1508 C CA . TYR A 1 193 ? 0.468 2.579 -6.455 1.00 96.00 193 TYR A CA 1
ATOM 1509 C C . TYR A 1 193 ? -0.044 3.994 -6.733 1.00 96.00 193 TYR A C 1
ATOM 1511 O O . TYR A 1 193 ? -0.041 4.438 -7.880 1.00 96.00 193 TYR A O 1
ATOM 1519 N N . ALA A 1 194 ? -0.444 4.747 -5.703 1.00 96.31 194 ALA A N 1
ATOM 1520 C CA . ALA A 1 194 ? -0.931 6.117 -5.876 1.00 96.31 194 ALA A CA 1
ATOM 1521 C C . ALA A 1 194 ? 0.121 7.037 -6.532 1.00 96.31 194 ALA A C 1
ATOM 1523 O O . ALA A 1 194 ? -0.224 7.892 -7.345 1.00 96.31 194 ALA A O 1
ATOM 1524 N N . GLY A 1 195 ? 1.414 6.810 -6.270 1.00 94.38 195 GLY A N 1
ATOM 1525 C CA . GLY A 1 195 ? 2.513 7.575 -6.875 1.00 94.38 195 GLY A CA 1
ATOM 1526 C C . GLY A 1 195 ? 2.593 7.493 -8.408 1.00 94.38 195 GLY A C 1
ATOM 1527 O O . GLY A 1 195 ? 3.165 8.383 -9.030 1.00 94.38 195 GLY A O 1
ATOM 1528 N N . PHE A 1 196 ? 1.972 6.486 -9.035 1.00 93.88 196 PHE A N 1
ATOM 1529 C CA . PHE A 1 196 ? 1.880 6.370 -10.499 1.00 93.88 196 PHE A CA 1
ATOM 1530 C C . PHE A 1 196 ? 0.808 7.278 -11.121 1.00 93.88 196 PHE A C 1
ATOM 1532 O O . PHE A 1 196 ? 0.724 7.388 -12.348 1.00 93.88 196 PHE A O 1
ATOM 1539 N N . PHE A 1 197 ? -0.005 7.942 -10.294 1.00 95.12 197 PHE A N 1
ATOM 1540 C CA . PHE A 1 197 ? -1.083 8.831 -10.724 1.00 95.12 197 PHE A CA 1
ATOM 1541 C C . PHE A 1 197 ? -1.032 10.179 -9.980 1.00 95.12 197 PHE A C 1
ATOM 1543 O O . PHE A 1 197 ? -2.002 10.567 -9.323 1.00 95.12 197 PHE A O 1
ATOM 1550 N N . PRO A 1 198 ? 0.083 10.927 -10.073 1.00 94.06 198 PRO A N 1
ATOM 1551 C CA . PRO A 1 198 ? 0.260 12.169 -9.320 1.00 94.06 198 PRO A CA 1
ATOM 1552 C C . PRO A 1 198 ? -0.825 13.208 -9.633 1.00 94.06 198 PRO A C 1
ATOM 1554 O O . PRO A 1 198 ? -1.267 13.919 -8.738 1.00 94.06 198 PRO A O 1
ATOM 1557 N N . GLU A 1 199 ? -1.323 13.246 -10.872 1.00 93.69 199 GLU A N 1
ATOM 1558 C CA . GLU A 1 199 ? -2.411 14.143 -11.289 1.00 93.69 199 GLU A CA 1
ATOM 1559 C C . GLU A 1 199 ? -3.734 13.884 -10.552 1.00 93.69 199 GLU A C 1
ATOM 1561 O O . GLU A 1 199 ? -4.555 14.790 -10.432 1.00 93.69 199 GLU A O 1
ATOM 1566 N N . LEU A 1 200 ? -3.943 12.661 -10.054 1.00 94.81 200 LEU A N 1
ATOM 1567 C CA . LEU A 1 200 ? -5.147 12.284 -9.316 1.00 94.81 200 LEU A CA 1
ATOM 1568 C C . LEU A 1 200 ? -4.984 12.480 -7.808 1.00 94.81 200 LEU A C 1
ATOM 1570 O O . LEU A 1 200 ? -5.971 12.780 -7.140 1.00 94.81 200 LEU A O 1
ATOM 1574 N N . TYR A 1 201 ? -3.765 12.302 -7.281 1.00 96.50 201 TYR A N 1
ATOM 1575 C CA . TYR A 1 201 ? -3.547 12.119 -5.842 1.00 96.50 201 TYR A CA 1
ATOM 1576 C C . TYR A 1 201 ? -2.632 13.138 -5.162 1.00 96.50 201 TYR A C 1
ATOM 1578 O O . TYR A 1 201 ? -2.506 13.081 -3.941 1.00 96.50 201 TYR A O 1
ATOM 1586 N N . ALA A 1 202 ? -2.036 14.091 -5.890 1.00 91.06 202 ALA A N 1
ATOM 1587 C CA . ALA A 1 202 ? -1.124 15.089 -5.311 1.00 91.06 202 ALA A CA 1
ATOM 1588 C C . ALA A 1 202 ? -1.717 15.839 -4.103 1.00 91.06 202 ALA A C 1
ATOM 1590 O O . ALA A 1 202 ? -1.000 16.167 -3.162 1.00 91.06 202 ALA A O 1
ATOM 1591 N N . ASP A 1 203 ? -3.031 16.077 -4.109 1.00 92.25 203 ASP A N 1
ATOM 1592 C CA . ASP A 1 203 ? -3.733 16.791 -3.044 1.00 92.25 203 ASP A CA 1
ATOM 1593 C C . ASP A 1 203 ? -4.767 15.940 -2.291 1.00 92.25 203 ASP A C 1
ATOM 1595 O O . ASP A 1 203 ? -5.485 16.472 -1.440 1.00 92.25 203 ASP A O 1
ATOM 1599 N N . THR A 1 204 ? -4.827 14.633 -2.535 1.00 96.44 204 THR A N 1
ATOM 1600 C CA . THR A 1 204 ? -5.819 13.750 -1.909 1.00 96.44 204 THR A CA 1
ATOM 1601 C C . THR A 1 204 ? -5.151 12.512 -1.303 1.00 96.44 204 THR A C 1
ATOM 1603 O O . THR A 1 204 ? -5.181 11.439 -1.911 1.00 96.44 204 THR A O 1
ATOM 1606 N N . PRO A 1 205 ? -4.522 12.643 -0.119 1.00 97.31 205 PRO A N 1
ATOM 1607 C CA . PRO A 1 205 ? -3.760 11.561 0.500 1.00 97.31 205 PRO A CA 1
ATOM 1608 C C . PRO A 1 205 ? -4.616 10.393 1.012 1.00 97.31 205 PRO A C 1
ATOM 1610 O O . PRO A 1 205 ? -4.065 9.368 1.414 1.00 97.31 205 PRO A O 1
ATOM 1613 N N . PHE A 1 206 ? -5.946 10.534 1.018 1.00 98.69 206 PHE A N 1
ATOM 1614 C CA . PHE A 1 206 ? -6.880 9.508 1.475 1.00 98.69 206 PHE A CA 1
ATOM 1615 C C . PHE A 1 206 ? -7.784 9.084 0.322 1.00 98.69 206 PHE A C 1
ATOM 1617 O O . PHE A 1 206 ? -8.627 9.852 -0.138 1.00 98.69 206 PHE A O 1
ATOM 1624 N N . ILE A 1 207 ? -7.613 7.855 -0.147 1.00 98.81 207 ILE A N 1
ATOM 1625 C CA . ILE A 1 207 ? -8.302 7.330 -1.325 1.00 98.81 207 ILE A CA 1
ATOM 1626 C C . ILE A 1 207 ? -9.290 6.273 -0.844 1.00 98.81 207 ILE A C 1
ATOM 1628 O O . ILE A 1 207 ? -8.885 5.238 -0.325 1.00 98.81 207 ILE A O 1
ATOM 1632 N N . GLY A 1 208 ? -10.583 6.562 -0.947 1.00 98.56 208 GLY A N 1
ATOM 1633 C CA . GLY A 1 208 ? -11.652 5.613 -0.662 1.00 98.56 208 GLY A CA 1
ATOM 1634 C C . GLY A 1 208 ? -12.172 4.924 -1.920 1.00 98.56 208 GLY A C 1
ATOM 1635 O O . GLY A 1 208 ? -11.912 5.368 -3.035 1.00 98.56 208 GLY A O 1
ATOM 1636 N N . SER A 1 209 ? -12.987 3.885 -1.734 1.00 98.44 209 SER A N 1
ATOM 1637 C CA . SER A 1 209 ? -13.720 3.222 -2.818 1.00 98.44 209 SER A CA 1
ATOM 1638 C C . SER A 1 209 ? -15.154 2.911 -2.396 1.00 98.44 209 SER A C 1
ATOM 1640 O O . SER A 1 209 ? -15.392 2.476 -1.270 1.00 98.44 209 SER A O 1
ATOM 1642 N N . ASN A 1 210 ? -16.100 3.105 -3.320 1.00 97.50 210 ASN A N 1
ATOM 1643 C CA . ASN A 1 210 ? -17.504 2.700 -3.164 1.00 97.50 210 ASN A CA 1
ATOM 1644 C C . ASN A 1 210 ? -17.770 1.265 -3.641 1.00 97.50 210 ASN A C 1
ATOM 1646 O O . ASN A 1 210 ? -18.898 0.786 -3.528 1.00 97.50 210 ASN A O 1
ATOM 1650 N N . LYS A 1 211 ? -16.762 0.589 -4.200 1.00 98.44 211 LYS A N 1
ATOM 1651 C CA . LYS A 1 211 ? -16.929 -0.739 -4.786 1.00 98.44 211 LYS A CA 1
ATOM 1652 C C . LYS A 1 211 ? -17.098 -1.793 -3.697 1.00 98.44 211 LYS A C 1
ATOM 1654 O O . LYS A 1 211 ? -16.414 -1.751 -2.679 1.00 98.44 211 LYS A O 1
ATOM 1659 N N . MET A 1 212 ? -17.952 -2.786 -3.924 1.00 98.50 212 MET A N 1
ATOM 1660 C CA . MET A 1 212 ? -18.048 -3.962 -3.056 1.00 98.50 212 MET A CA 1
ATOM 1661 C C . MET A 1 212 ? -16.800 -4.833 -3.224 1.00 98.50 212 MET A C 1
ATOM 1663 O O . MET A 1 212 ? -16.476 -5.242 -4.337 1.00 98.50 212 MET A O 1
ATOM 1667 N N . PHE A 1 213 ? -16.088 -5.124 -2.135 1.00 98.69 213 PHE A N 1
ATOM 1668 C CA . PHE A 1 213 ? -14.869 -5.934 -2.211 1.00 98.69 213 PHE A CA 1
ATOM 1669 C C . PHE A 1 213 ? -15.241 -7.412 -2.243 1.00 98.69 213 PHE A C 1
ATOM 1671 O O . PHE A 1 213 ? -16.024 -7.874 -1.409 1.00 98.69 213 PHE A O 1
ATOM 1678 N N . GLN A 1 214 ? -14.657 -8.149 -3.181 1.00 98.38 214 GLN A N 1
ATOM 1679 C CA . GLN A 1 214 ? -14.897 -9.575 -3.355 1.00 98.38 214 GLN A CA 1
ATOM 1680 C C . GLN A 1 214 ? -13.676 -10.389 -2.926 1.00 98.38 214 GLN A C 1
ATOM 1682 O O . GLN A 1 214 ? -12.543 -10.063 -3.263 1.00 98.38 214 GLN A O 1
ATOM 1687 N N . LEU A 1 215 ? -13.925 -11.479 -2.207 1.00 97.75 215 LEU A N 1
ATOM 1688 C CA . LEU A 1 215 ? -12.994 -12.580 -1.969 1.00 97.75 215 LEU A CA 1
ATOM 1689 C C . LEU A 1 215 ? -13.688 -13.903 -2.329 1.00 97.75 215 LEU A C 1
ATOM 1691 O O . LEU A 1 215 ? -14.923 -13.951 -2.367 1.00 97.75 215 LEU A O 1
ATOM 1695 N N . PRO A 1 216 ? -12.948 -15.005 -2.554 1.00 97.00 216 PRO A N 1
ATOM 1696 C CA . PRO A 1 216 ? -13.555 -16.305 -2.826 1.00 97.00 216 PRO A CA 1
ATOM 1697 C C . PRO A 1 216 ? -14.599 -16.700 -1.767 1.00 97.00 216 PRO A C 1
ATOM 1699 O O . PRO A 1 216 ? -14.282 -17.005 -0.618 1.00 97.00 216 PRO A O 1
ATOM 1702 N N . GLY A 1 217 ? -15.876 -16.691 -2.161 1.00 94.31 217 GLY A N 1
ATOM 1703 C CA . GLY A 1 217 ? -17.001 -17.050 -1.295 1.00 94.31 217 GLY A CA 1
ATOM 1704 C C . GLY A 1 217 ? -17.430 -15.984 -0.278 1.00 94.31 217 GLY A C 1
ATOM 1705 O O . GLY A 1 217 ? -18.209 -16.310 0.620 1.00 94.31 217 GLY A O 1
ATOM 1706 N N . ARG A 1 218 ? -16.955 -14.732 -0.384 1.00 97.00 218 ARG A N 1
ATOM 1707 C CA . ARG A 1 218 ? -17.378 -13.642 0.506 1.00 97.00 218 ARG A CA 1
ATOM 1708 C C . ARG A 1 218 ? -17.333 -12.265 -0.152 1.00 97.00 218 ARG A C 1
ATOM 1710 O O . ARG A 1 218 ? -16.326 -11.887 -0.734 1.00 97.00 218 ARG A O 1
ATOM 1717 N N . SER A 1 219 ? -18.376 -11.478 0.087 1.00 98.12 219 SER A N 1
ATOM 1718 C CA . SER A 1 219 ? -18.443 -10.064 -0.288 1.00 98.12 219 SER A CA 1
ATOM 1719 C C . SER A 1 219 ? -18.376 -9.163 0.947 1.00 98.12 219 SER A C 1
ATOM 1721 O O . SER A 1 219 ? -18.883 -9.519 2.014 1.00 98.12 219 SER A O 1
ATOM 1723 N N . PHE A 1 220 ? -17.771 -7.987 0.798 1.00 98.62 220 PHE A N 1
ATOM 1724 C CA . PHE A 1 220 ? -17.675 -6.962 1.835 1.00 98.62 220 PHE A CA 1
ATOM 1725 C C . PHE A 1 220 ? -18.322 -5.667 1.328 1.00 98.62 220 PHE A C 1
ATOM 1727 O O . PHE A 1 220 ? -17.708 -4.947 0.531 1.00 98.62 220 PHE A O 1
ATOM 1734 N N . PRO A 1 221 ? -19.566 -5.371 1.745 1.00 98.56 221 PRO A N 1
ATOM 1735 C CA . PRO A 1 221 ? -20.249 -4.151 1.338 1.00 98.56 221 PRO A CA 1
ATOM 1736 C C . PRO A 1 221 ? -19.587 -2.918 1.963 1.00 98.56 221 PRO A C 1
ATOM 1738 O O . PRO A 1 221 ? -19.154 -2.950 3.118 1.00 98.56 221 PRO A O 1
ATOM 1741 N N . VAL A 1 222 ? -19.543 -1.815 1.216 1.00 98.44 222 VAL A N 1
ATOM 1742 C CA . VAL A 1 222 ? -19.006 -0.539 1.705 1.00 98.44 222 VAL A CA 1
ATOM 1743 C C . VAL A 1 222 ? -20.043 0.195 2.554 1.00 98.44 222 VAL A C 1
ATOM 1745 O O . VAL A 1 222 ? -21.238 0.197 2.251 1.00 98.44 222 VAL A O 1
ATOM 1748 N N . ASP A 1 223 ? -19.593 0.852 3.622 1.00 98.56 223 ASP A N 1
ATOM 1749 C CA . ASP A 1 223 ? -20.412 1.786 4.388 1.00 98.56 223 ASP A CA 1
ATOM 1750 C C . ASP A 1 223 ? -20.610 3.086 3.596 1.00 98.56 223 ASP A C 1
ATOM 1752 O O . ASP A 1 223 ? -19.843 4.049 3.703 1.00 98.56 223 ASP A O 1
ATOM 1756 N N . ALA A 1 224 ? -21.660 3.108 2.777 1.00 97.06 224 ALA A N 1
ATOM 1757 C CA . ALA A 1 224 ? -22.003 4.265 1.959 1.00 97.06 224 ALA A CA 1
ATOM 1758 C C . ALA A 1 224 ? -22.311 5.513 2.803 1.00 97.06 224 ALA A C 1
ATOM 1760 O O . ALA A 1 224 ? -22.029 6.627 2.368 1.00 97.06 224 ALA A O 1
ATOM 1761 N N . ALA A 1 225 ? -22.869 5.358 4.010 1.00 97.50 225 ALA A N 1
ATOM 1762 C CA . ALA A 1 225 ? -23.179 6.496 4.871 1.00 97.50 225 ALA A CA 1
ATOM 1763 C C . ALA A 1 225 ? -21.891 7.163 5.370 1.00 97.50 225 ALA A C 1
ATOM 1765 O O . ALA A 1 225 ? -21.722 8.366 5.188 1.00 97.50 225 ALA A O 1
ATOM 1766 N N . ALA A 1 226 ? -20.956 6.378 5.908 1.00 97.50 226 ALA A N 1
ATOM 1767 C CA . ALA A 1 226 ? -19.658 6.881 6.351 1.00 97.50 226 ALA A CA 1
ATOM 1768 C C . ALA A 1 226 ? -18.850 7.489 5.191 1.00 97.50 226 ALA A C 1
ATOM 1770 O O . ALA A 1 226 ? -18.269 8.564 5.329 1.00 97.50 226 ALA A O 1
ATOM 1771 N N . THR A 1 227 ? -18.881 6.847 4.020 1.00 97.75 227 THR A N 1
ATOM 1772 C CA . THR A 1 227 ? -18.213 7.353 2.812 1.00 97.75 227 THR A CA 1
ATOM 1773 C C . THR A 1 227 ? -18.779 8.705 2.369 1.00 97.75 227 THR A C 1
ATOM 1775 O O . THR A 1 227 ? -18.028 9.633 2.057 1.00 97.75 227 THR A O 1
ATOM 1778 N N . ASN A 1 228 ? -20.107 8.849 2.402 1.00 97.00 228 ASN A N 1
ATOM 1779 C CA . ASN A 1 228 ? -20.784 10.100 2.076 1.00 97.00 228 ASN A CA 1
ATOM 1780 C C . ASN A 1 228 ? -20.480 11.220 3.080 1.00 97.00 228 ASN A C 1
ATOM 1782 O O . ASN A 1 228 ? -20.483 12.383 2.687 1.00 97.00 228 ASN A O 1
ATOM 1786 N N . GLU A 1 229 ? -20.214 10.916 4.352 1.00 96.75 229 GLU A N 1
ATOM 1787 C CA . GLU A 1 229 ? -19.769 11.939 5.305 1.00 96.75 229 GLU A CA 1
ATOM 1788 C C . GLU A 1 229 ? -18.358 12.449 4.978 1.00 96.75 229 GLU A C 1
ATOM 1790 O O . GLU A 1 229 ? -18.142 13.661 4.962 1.00 96.75 229 GLU A O 1
ATOM 1795 N N . LEU A 1 230 ? -17.421 11.560 4.624 1.00 97.12 230 LEU A N 1
ATOM 1796 C CA . LEU A 1 230 ? -16.043 11.954 4.297 1.00 97.12 230 LEU A CA 1
ATOM 1797 C C . LEU A 1 230 ? -15.946 12.790 3.013 1.00 97.12 230 LEU A C 1
ATOM 1799 O O . LEU A 1 230 ? -15.186 13.760 2.957 1.00 97.12 230 LEU A O 1
ATOM 1803 N N . ILE A 1 231 ? -16.719 12.459 1.974 1.00 96.88 231 ILE A N 1
ATOM 1804 C CA . ILE A 1 231 ? -16.616 13.162 0.684 1.00 96.88 231 ILE A CA 1
ATOM 1805 C C . ILE A 1 231 ? -17.176 14.592 0.723 1.00 96.88 231 ILE A C 1
ATOM 1807 O O . ILE A 1 231 ? -16.752 15.430 -0.071 1.00 96.88 231 ILE A O 1
ATOM 1811 N N . LYS A 1 232 ? -18.078 14.920 1.664 1.00 94.69 232 LYS A N 1
ATOM 1812 C CA . LYS A 1 232 ? -18.672 16.271 1.785 1.00 94.69 232 LYS A CA 1
ATOM 1813 C C . LYS A 1 232 ? -17.634 17.376 1.978 1.00 94.69 232 LYS A C 1
ATOM 1815 O O . LYS A 1 232 ? -17.867 18.503 1.557 1.00 94.69 232 LYS A O 1
ATOM 1820 N N . ASN A 1 233 ? -16.509 17.046 2.607 1.00 91.81 233 ASN A N 1
ATOM 1821 C CA . ASN A 1 233 ? -15.437 17.980 2.946 1.00 91.81 233 ASN A CA 1
ATOM 1822 C C . ASN A 1 233 ? -14.123 17.628 2.230 1.00 91.81 233 ASN A C 1
ATOM 1824 O O . ASN A 1 233 ? -13.048 17.956 2.736 1.00 91.81 233 ASN A O 1
ATOM 1828 N N . ASN A 1 234 ? -14.208 16.961 1.073 1.00 91.56 234 ASN A N 1
ATOM 1829 C CA . ASN A 1 234 ? -13.066 16.439 0.316 1.00 91.56 234 ASN A CA 1
ATOM 1830 C C . ASN A 1 234 ? -11.947 17.460 0.058 1.00 91.56 234 ASN A C 1
ATOM 1832 O O . ASN A 1 234 ? -10.766 17.136 0.156 1.00 91.56 234 ASN A O 1
ATOM 1836 N N . THR A 1 235 ? -12.304 18.712 -0.226 1.00 90.19 235 THR A N 1
ATOM 1837 C CA . THR A 1 235 ? -11.340 19.793 -0.475 1.00 90.19 235 THR A CA 1
ATOM 1838 C C . THR A 1 235 ? -10.526 20.171 0.760 1.00 90.19 235 THR A C 1
ATOM 1840 O O . THR A 1 235 ? -9.406 20.652 0.622 1.00 90.19 235 THR A O 1
ATOM 1843 N N . VAL A 1 236 ? -11.071 19.955 1.961 1.00 92.88 236 VAL A N 1
ATOM 1844 C CA . VAL A 1 236 ? -10.436 20.317 3.236 1.00 92.88 236 VAL A CA 1
ATOM 1845 C C . VAL A 1 236 ? -9.711 19.121 3.847 1.00 92.88 236 VAL A C 1
ATOM 1847 O O . VAL A 1 236 ? -8.640 19.276 4.423 1.00 92.88 236 VAL A O 1
ATOM 1850 N N . ASN A 1 237 ? -10.295 17.926 3.766 1.00 94.81 237 ASN A N 1
ATOM 1851 C CA . ASN A 1 237 ? -9.723 16.721 4.369 1.00 94.81 237 ASN A CA 1
ATOM 1852 C C . ASN A 1 237 ? -8.806 15.937 3.413 1.00 94.81 237 ASN A C 1
ATOM 1854 O O . ASN A 1 237 ? -8.091 15.059 3.873 1.00 94.81 237 ASN A O 1
ATOM 1858 N N . GLY A 1 238 ? -8.805 16.227 2.107 1.00 97.12 238 GLY A N 1
ATOM 1859 C CA . GLY A 1 238 ? -8.013 15.484 1.127 1.00 97.12 238 GLY A CA 1
ATOM 1860 C C . GLY A 1 238 ? -8.514 14.060 0.844 1.00 97.12 238 GLY A C 1
ATOM 1861 O O . GLY A 1 238 ? -7.729 13.211 0.427 1.00 97.12 238 GLY A O 1
ATOM 1862 N N . PHE A 1 239 ? -9.793 13.771 1.086 1.00 98.50 239 PHE A N 1
ATOM 1863 C CA . PHE A 1 239 ? -10.419 12.488 0.767 1.00 98.50 239 PHE A CA 1
ATOM 1864 C C . PHE A 1 239 ? -10.931 12.456 -0.675 1.00 98.50 239 PHE A C 1
ATOM 1866 O O . PHE A 1 239 ? -11.584 13.393 -1.125 1.00 98.50 239 PHE A O 1
ATOM 1873 N N . THR A 1 240 ? -10.693 11.371 -1.405 1.00 98.38 240 THR A N 1
ATOM 1874 C CA . THR A 1 240 ? -11.186 11.185 -2.776 1.00 98.38 240 THR A CA 1
ATOM 1875 C C . THR A 1 240 ? -11.831 9.820 -2.962 1.00 98.38 240 THR A C 1
ATOM 1877 O O . THR A 1 240 ? -11.506 8.868 -2.262 1.00 98.38 240 THR A O 1
ATOM 1880 N N . LEU A 1 241 ? -12.737 9.734 -3.935 1.00 97.94 241 LEU A N 1
ATOM 1881 C CA . LEU A 1 241 ? -13.317 8.481 -4.431 1.00 97.94 241 LEU A CA 1
ATOM 1882 C C . LEU A 1 241 ? -12.825 8.135 -5.839 1.00 97.94 241 LEU A C 1
ATOM 1884 O O . LEU A 1 241 ? -13.390 7.261 -6.490 1.00 97.94 241 LEU A O 1
ATOM 1888 N N . ASN A 1 242 ? -11.794 8.831 -6.329 1.00 97.38 242 ASN A N 1
ATOM 1889 C CA . ASN A 1 242 ? -11.057 8.367 -7.493 1.00 97.38 242 ASN A CA 1
ATOM 1890 C C . ASN A 1 242 ? -10.263 7.130 -7.071 1.00 97.38 242 ASN A C 1
ATOM 1892 O O . ASN A 1 242 ? -9.182 7.247 -6.508 1.00 97.38 242 ASN A O 1
ATOM 1896 N N . ASP A 1 243 ? -10.850 5.953 -7.249 1.00 97.69 243 ASP A N 1
ATOM 1897 C CA . ASP A 1 243 ? -10.379 4.734 -6.606 1.00 97.69 243 ASP A CA 1
ATOM 1898 C C . ASP A 1 243 ? -9.421 3.913 -7.467 1.00 97.69 243 ASP A C 1
ATOM 1900 O O . ASP A 1 243 ? -9.112 2.777 -7.121 1.00 97.69 243 ASP A O 1
ATOM 1904 N N . ARG A 1 244 ? -8.871 4.495 -8.538 1.00 97.81 244 ARG A N 1
ATOM 1905 C CA . ARG A 1 244 ? -7.934 3.835 -9.459 1.00 97.81 244 ARG A CA 1
ATOM 1906 C C . ARG A 1 244 ? -6.784 3.118 -8.746 1.00 97.81 244 ARG A C 1
ATOM 1908 O O . ARG A 1 244 ? -6.411 2.010 -9.121 1.00 97.81 244 ARG A O 1
ATOM 1915 N N . ALA A 1 245 ? -6.253 3.706 -7.670 1.00 97.44 245 ALA A N 1
ATOM 1916 C CA . ALA A 1 245 ? -5.177 3.101 -6.882 1.00 97.44 245 ALA A CA 1
ATOM 1917 C C . ALA A 1 245 ? -5.587 1.771 -6.219 1.00 97.44 245 ALA A C 1
ATOM 1919 O O . ALA A 1 245 ? -4.724 0.949 -5.935 1.00 97.44 245 ALA A O 1
ATOM 1920 N N . HIS A 1 246 ? -6.883 1.517 -6.013 1.00 98.44 246 HIS A N 1
ATOM 1921 C CA . HIS A 1 246 ? -7.378 0.260 -5.455 1.00 98.44 246 HIS A CA 1
ATOM 1922 C C . HIS A 1 246 ? -7.285 -0.924 -6.424 1.00 98.44 246 HIS A C 1
ATOM 1924 O O . HIS A 1 246 ? -7.316 -2.053 -5.937 1.00 98.44 246 HIS A O 1
ATOM 1930 N N . ARG A 1 247 ? -7.171 -0.708 -7.746 1.00 97.62 247 ARG A N 1
ATOM 1931 C CA . ARG A 1 247 ? -7.267 -1.776 -8.763 1.00 97.62 247 ARG A CA 1
ATOM 1932 C C . ARG A 1 247 ? -6.316 -2.943 -8.508 1.00 97.62 247 ARG A C 1
ATOM 1934 O O . ARG A 1 247 ? -6.715 -4.098 -8.590 1.00 97.62 247 ARG A O 1
ATOM 1941 N N . ILE A 1 248 ? -5.065 -2.620 -8.207 1.00 95.56 248 ILE A N 1
ATOM 1942 C CA . ILE A 1 248 ? -3.962 -3.579 -8.033 1.00 95.56 248 ILE A CA 1
ATOM 1943 C C . ILE A 1 248 ? -3.410 -3.588 -6.610 1.00 95.56 248 ILE A C 1
ATOM 1945 O O . ILE A 1 248 ? -2.492 -4.339 -6.299 1.00 95.56 248 ILE A O 1
ATOM 1949 N N . GLU A 1 249 ? -3.948 -2.740 -5.735 1.00 98.06 249 GLU A N 1
ATOM 1950 C CA . GLU A 1 249 ? -3.492 -2.676 -4.356 1.00 98.06 249 GLU A CA 1
ATOM 1951 C C . GLU A 1 249 ? -3.770 -4.002 -3.637 1.00 98.06 249 GLU A C 1
ATOM 1953 O O . GLU A 1 249 ? -4.754 -4.684 -3.921 1.00 98.06 249 GLU A O 1
ATOM 1958 N N . HIS A 1 250 ? -2.927 -4.367 -2.682 1.00 97.69 250 HIS A N 1
ATOM 1959 C CA . HIS A 1 250 ? -3.042 -5.614 -1.926 1.00 97.69 250 HIS A CA 1
ATOM 1960 C C . HIS A 1 250 ? -3.230 -5.364 -0.425 1.00 97.69 250 HIS A C 1
ATOM 1962 O O . HIS A 1 250 ? -3.769 -6.215 0.284 1.00 97.69 250 HIS A O 1
ATOM 1968 N N . SER A 1 251 ? -2.852 -4.180 0.064 1.00 98.56 251 SER A N 1
ATOM 1969 C CA . SER A 1 251 ? -2.794 -3.853 1.492 1.00 98.56 251 SER A CA 1
ATOM 1970 C C . SER A 1 251 ? -4.128 -4.039 2.234 1.00 98.56 251 SER A C 1
ATOM 1972 O O . SER A 1 251 ? -4.150 -4.567 3.348 1.00 98.56 251 SER A O 1
ATOM 1974 N N . ILE A 1 252 ? -5.260 -3.677 1.621 1.00 98.75 252 ILE A N 1
ATOM 1975 C CA . ILE A 1 252 ? -6.604 -3.912 2.190 1.00 98.75 252 ILE A CA 1
ATOM 1976 C C . ILE A 1 252 ? -7.006 -5.385 2.072 1.00 98.75 252 ILE A C 1
ATOM 1978 O O . ILE A 1 252 ? -7.520 -5.975 3.024 1.00 98.75 252 ILE A O 1
ATOM 1982 N N . GLU A 1 253 ? -6.789 -5.974 0.896 1.00 98.56 253 GLU A N 1
ATOM 1983 C CA . GLU A 1 253 ? -7.218 -7.335 0.574 1.00 98.56 253 GLU A CA 1
ATOM 1984 C C . GLU A 1 253 ? -6.617 -8.356 1.539 1.00 98.56 253 GLU A C 1
ATOM 1986 O O . GLU A 1 253 ? -7.336 -9.204 2.067 1.00 98.56 253 GLU A O 1
ATOM 1991 N N . MET A 1 254 ? -5.331 -8.200 1.861 1.00 98.19 254 MET A N 1
ATOM 1992 C CA . MET A 1 254 ? -4.614 -9.064 2.797 1.00 98.19 254 MET A CA 1
ATOM 1993 C C . MET A 1 254 ? -5.277 -9.151 4.174 1.00 98.19 254 MET A C 1
ATOM 1995 O O . MET A 1 254 ? -5.330 -10.225 4.772 1.00 98.19 254 MET A O 1
ATOM 1999 N N . HIS A 1 255 ? -5.844 -8.052 4.675 1.00 98.62 255 HIS A N 1
ATOM 2000 C CA . HIS A 1 255 ? -6.568 -8.056 5.949 1.00 98.62 255 HIS A CA 1
ATOM 2001 C C . HIS A 1 255 ? -7.962 -8.677 5.817 1.00 98.62 255 HIS A C 1
ATOM 2003 O O . HIS A 1 255 ? -8.404 -9.415 6.706 1.00 98.62 255 HIS A O 1
ATOM 2009 N N . LEU A 1 256 ? -8.653 -8.423 4.699 1.00 98.69 256 LEU A N 1
ATOM 2010 C CA . LEU A 1 256 ? -9.977 -8.990 4.432 1.00 98.69 256 LEU A CA 1
ATOM 2011 C C . LEU A 1 256 ? -9.953 -10.520 4.365 1.00 98.69 256 LEU A C 1
ATOM 2013 O O . LEU A 1 256 ? -10.928 -11.144 4.789 1.00 98.69 256 LEU A O 1
ATOM 2017 N N . ILE A 1 257 ? -8.846 -11.132 3.922 1.00 98.25 257 ILE A N 1
ATOM 2018 C CA . ILE A 1 257 ? -8.659 -12.595 3.937 1.00 98.25 257 ILE A CA 1
ATOM 2019 C C . ILE A 1 257 ? -8.938 -13.149 5.332 1.00 98.25 257 ILE A C 1
ATOM 2021 O O . ILE A 1 257 ? -9.758 -14.054 5.497 1.00 98.25 257 ILE A O 1
ATOM 2025 N N . PHE A 1 258 ? -8.326 -12.568 6.362 1.00 98.12 258 PHE A N 1
ATOM 2026 C CA . PHE A 1 258 ? -8.482 -13.061 7.726 1.00 98.12 258 PHE A CA 1
ATOM 2027 C C . PHE A 1 258 ? -9.840 -12.709 8.319 1.00 98.12 258 PHE A C 1
ATOM 2029 O O . PHE A 1 258 ? -10.453 -13.573 8.950 1.00 98.12 258 PHE A O 1
ATOM 2036 N N . LEU A 1 259 ? -10.365 -11.505 8.056 1.00 98.06 259 LEU A N 1
ATOM 2037 C CA . LEU A 1 259 ? -11.727 -11.148 8.467 1.00 98.06 259 LEU A CA 1
ATOM 2038 C C . LEU A 1 259 ? -12.773 -12.095 7.867 1.00 98.06 259 LEU A C 1
ATOM 2040 O O . LEU A 1 259 ? -13.726 -12.474 8.554 1.00 98.06 259 LEU A O 1
ATOM 2044 N N . SER A 1 260 ? -12.568 -12.534 6.620 1.00 97.19 260 SER A N 1
ATOM 2045 C CA . SER A 1 260 ? -13.452 -13.486 5.943 1.00 97.19 260 SER A CA 1
ATOM 2046 C C . SER A 1 260 ? -13.585 -14.798 6.717 1.00 97.19 260 SER A C 1
ATOM 2048 O O . SER A 1 260 ? -14.678 -15.379 6.789 1.00 97.19 260 SER A O 1
ATOM 2050 N N . ALA A 1 261 ? -12.490 -15.237 7.339 1.00 95.88 261 ALA A N 1
ATOM 2051 C CA . ALA A 1 261 ? -12.405 -16.479 8.080 1.00 95.88 261 ALA A CA 1
ATOM 2052 C C . ALA A 1 261 ? -12.914 -16.336 9.519 1.00 95.88 261 ALA A C 1
ATOM 2054 O O . ALA A 1 261 ? -13.651 -17.211 9.974 1.00 95.88 261 ALA A O 1
ATOM 2055 N N . ILE A 1 262 ? -12.580 -15.247 10.220 1.00 96.19 262 ILE A N 1
ATOM 2056 C CA . ILE A 1 262 ? -12.879 -15.119 11.657 1.00 96.19 262 ILE A CA 1
ATOM 2057 C C . ILE A 1 262 ? -14.266 -14.544 11.971 1.00 96.19 262 ILE A C 1
ATOM 2059 O O . ILE A 1 262 ? -14.853 -14.919 12.983 1.00 96.19 262 ILE A O 1
ATOM 2063 N N . TRP A 1 263 ? -14.817 -13.663 11.132 1.00 97.25 263 TRP A N 1
ATOM 2064 C CA . TRP A 1 263 ? -16.072 -12.958 11.421 1.00 97.25 263 TRP A CA 1
ATOM 2065 C C . TRP A 1 263 ? -17.173 -13.388 10.473 1.00 97.25 263 TRP A C 1
ATOM 2067 O O . TRP A 1 263 ? -17.250 -12.906 9.355 1.00 97.25 263 TRP A O 1
ATOM 2077 N N . LYS A 1 264 ? -18.050 -14.300 10.892 1.00 95.56 264 LYS A N 1
ATOM 2078 C CA . LYS A 1 264 ? -19.144 -14.808 10.038 1.00 95.56 264 LYS A CA 1
ATOM 2079 C C . LYS A 1 264 ? -20.435 -13.983 10.108 1.00 95.56 264 LYS A C 1
ATOM 2081 O O . LYS A 1 264 ? -21.395 -14.329 9.434 1.00 95.56 264 LYS A O 1
ATOM 2086 N N . HIS A 1 265 ? -20.472 -12.936 10.930 1.00 97.31 265 HIS A N 1
ATOM 2087 C CA . HIS A 1 265 ? -21.580 -11.981 10.973 1.00 97.31 265 HIS A CA 1
ATOM 2088 C C . HIS A 1 265 ? -21.429 -10.901 9.895 1.00 97.31 265 HIS A C 1
ATOM 2090 O O . HIS A 1 265 ? -20.344 -10.719 9.335 1.00 97.31 265 HIS A O 1
ATOM 2096 N N . ASP A 1 266 ? -22.520 -10.181 9.648 1.00 97.25 266 ASP A N 1
ATOM 2097 C CA . ASP A 1 266 ? -22.564 -9.084 8.685 1.00 97.25 266 ASP A CA 1
ATOM 2098 C C . ASP A 1 266 ? -21.922 -7.815 9.255 1.00 97.25 266 ASP A C 1
ATOM 2100 O O . ASP A 1 266 ? -22.185 -7.423 10.395 1.00 97.25 266 ASP A O 1
ATOM 2104 N N . PHE A 1 267 ? -21.107 -7.156 8.436 1.00 98.62 267 PHE A N 1
ATOM 2105 C CA . PHE A 1 267 ? -20.532 -5.843 8.705 1.00 98.62 267 PHE A CA 1
ATOM 2106 C C . PHE A 1 267 ? -20.224 -5.131 7.387 1.00 98.62 267 PHE A C 1
ATOM 2108 O O . PHE A 1 267 ? -20.070 -5.773 6.345 1.00 98.62 267 PHE A O 1
ATOM 2115 N N . THR A 1 268 ? -20.117 -3.809 7.441 1.00 98.81 268 THR A N 1
ATOM 2116 C CA . THR A 1 268 ? -19.661 -2.980 6.323 1.00 98.81 268 THR A CA 1
ATOM 2117 C C . THR A 1 268 ? -18.202 -2.580 6.501 1.00 98.81 268 THR A C 1
ATOM 2119 O O . THR A 1 268 ? -17.685 -2.524 7.622 1.00 98.81 268 THR A O 1
ATOM 2122 N N . ILE A 1 269 ? -17.529 -2.285 5.391 1.00 98.88 269 ILE A N 1
ATOM 2123 C CA . ILE A 1 269 ? -16.162 -1.763 5.392 1.00 98.88 269 ILE A CA 1
ATOM 2124 C C . ILE A 1 269 ? -16.121 -0.304 4.934 1.00 98.88 269 ILE A C 1
ATOM 2126 O O . ILE A 1 269 ? -16.923 0.122 4.111 1.00 98.88 269 ILE A O 1
ATOM 2130 N N . LEU A 1 270 ? -15.157 0.457 5.436 1.00 98.81 270 LEU A N 1
ATOM 2131 C CA . LEU A 1 270 ? -14.752 1.740 4.870 1.00 98.81 270 LEU A CA 1
ATOM 2132 C C . LEU A 1 270 ? -13.280 1.612 4.447 1.00 98.81 270 LEU A C 1
ATOM 2134 O O . LEU A 1 270 ? -12.396 1.767 5.295 1.00 98.81 270 LEU A O 1
ATOM 2138 N N . PRO A 1 271 ? -13.011 1.231 3.185 1.00 98.75 271 PRO A N 1
ATOM 2139 C CA . PRO A 1 271 ? -11.662 0.989 2.692 1.00 98.75 271 PRO A CA 1
ATOM 2140 C C . PRO A 1 271 ? -10.988 2.313 2.329 1.00 98.75 271 PRO A C 1
ATOM 2142 O O . PRO A 1 271 ? -11.481 3.020 1.455 1.00 98.75 271 PRO A O 1
ATOM 2145 N N . ILE A 1 272 ? -9.868 2.640 2.973 1.00 98.94 272 ILE A N 1
ATOM 2146 C CA . ILE A 1 272 ? -9.111 3.873 2.736 1.00 98.94 272 ILE A CA 1
ATOM 2147 C C . ILE A 1 272 ? -7.642 3.519 2.505 1.00 98.94 272 ILE A C 1
ATOM 2149 O O . ILE A 1 272 ? -6.966 3.010 3.402 1.00 98.94 272 ILE A O 1
ATOM 2153 N N . LEU A 1 273 ? -7.134 3.826 1.315 1.00 98.94 273 LEU A N 1
ATOM 2154 C CA . LEU A 1 273 ? -5.702 3.853 1.052 1.00 98.94 273 LEU A CA 1
ATOM 2155 C C . LEU A 1 273 ? -5.116 5.198 1.487 1.00 98.94 273 LEU A C 1
ATOM 2157 O O . LEU A 1 273 ? -5.696 6.253 1.235 1.00 98.94 273 LEU A O 1
ATOM 2161 N N . VAL A 1 274 ? -3.960 5.146 2.138 1.00 98.81 274 VAL A N 1
ATOM 2162 C CA . VAL A 1 274 ? -3.232 6.286 2.691 1.00 98.81 274 VAL A CA 1
ATOM 2163 C C . VAL A 1 274 ? -1.913 6.416 1.937 1.00 98.81 274 VAL A C 1
ATOM 2165 O O . VAL A 1 274 ? -1.107 5.481 1.923 1.00 98.81 274 VAL A O 1
ATOM 2168 N N . THR A 1 275 ? -1.707 7.556 1.279 1.00 98.06 275 THR A N 1
ATOM 2169 C CA . THR A 1 275 ? -0.469 7.849 0.540 1.00 98.06 275 THR A CA 1
ATOM 2170 C C . THR A 1 275 ? 0.708 8.118 1.485 1.00 98.06 275 THR A C 1
ATOM 2172 O O . THR A 1 275 ? 0.538 8.220 2.699 1.00 98.06 275 THR A O 1
ATOM 2175 N N . GLY A 1 276 ? 1.914 8.272 0.929 1.00 95.69 276 GLY A N 1
ATOM 2176 C CA . GLY A 1 276 ? 3.107 8.646 1.696 1.00 95.69 276 GLY A CA 1
ATOM 2177 C C . GLY A 1 276 ? 2.945 9.971 2.448 1.00 95.69 276 GLY A C 1
ATOM 2178 O O . GLY A 1 276 ? 2.280 10.891 1.967 1.00 95.69 276 GLY A O 1
ATOM 2179 N N . PHE A 1 277 ? 3.559 10.054 3.633 1.00 96.69 277 PHE A N 1
ATOM 2180 C CA . PHE A 1 277 ? 3.555 11.231 4.514 1.00 96.69 277 PHE A CA 1
ATOM 2181 C C . PHE A 1 277 ? 4.943 11.874 4.659 1.00 96.69 277 PHE A C 1
ATOM 2183 O O . PHE A 1 277 ? 5.204 12.580 5.635 1.00 96.69 277 PHE A O 1
ATOM 2190 N N . ASP A 1 278 ? 5.835 11.650 3.693 1.00 93.44 278 ASP A N 1
ATOM 2191 C CA . ASP A 1 278 ? 7.231 12.103 3.740 1.00 93.44 278 ASP A CA 1
ATOM 2192 C C . ASP A 1 278 ? 7.361 13.626 3.912 1.00 93.44 278 ASP A C 1
ATOM 2194 O O . ASP A 1 278 ? 8.292 14.114 4.557 1.00 93.44 278 ASP A O 1
ATOM 2198 N N . ASP A 1 279 ? 6.375 14.385 3.423 1.00 94.44 279 ASP A N 1
ATOM 2199 C CA . ASP A 1 279 ? 6.269 15.836 3.601 1.00 94.44 279 ASP A CA 1
ATOM 2200 C C . ASP A 1 279 ? 6.301 16.267 5.069 1.00 94.44 279 ASP A C 1
ATOM 2202 O O . ASP A 1 279 ? 6.831 17.332 5.391 1.00 94.44 279 ASP A O 1
ATOM 2206 N N . LEU A 1 280 ? 5.808 15.437 5.993 1.00 96.62 280 LEU A N 1
ATOM 2207 C CA . LEU A 1 280 ? 5.849 15.745 7.423 1.00 96.62 280 LEU A CA 1
ATOM 2208 C C . LEU A 1 280 ? 7.279 15.797 7.976 1.00 96.62 280 LEU A C 1
ATOM 2210 O O . LEU A 1 280 ? 7.504 16.437 9.006 1.00 96.62 280 LEU A O 1
ATOM 2214 N N . PHE A 1 281 ? 8.251 15.159 7.317 1.00 95.81 281 PHE A N 1
ATOM 2215 C CA . PHE A 1 281 ? 9.635 15.129 7.790 1.00 95.81 281 PHE A CA 1
ATOM 2216 C C . PHE A 1 281 ? 10.339 16.482 7.650 1.00 95.81 281 PHE A C 1
ATOM 2218 O O . PHE A 1 281 ? 11.226 16.794 8.445 1.00 95.81 281 PHE A O 1
ATOM 2225 N N . TYR A 1 282 ? 9.929 17.305 6.681 1.00 94.19 282 TYR A N 1
ATOM 2226 C CA . TYR A 1 282 ? 10.532 18.614 6.408 1.00 94.19 282 TYR A CA 1
ATOM 2227 C C . TYR A 1 282 ? 9.534 19.785 6.463 1.00 94.19 282 TYR A C 1
ATOM 2229 O O . TYR A 1 282 ? 9.943 20.927 6.675 1.00 94.19 282 TYR A O 1
ATOM 2237 N N . MET A 1 283 ? 8.230 19.518 6.355 1.00 93.88 283 MET A N 1
ATOM 2238 C CA . MET A 1 283 ? 7.130 20.479 6.500 1.00 93.88 283 MET A CA 1
ATOM 2239 C C . MET A 1 283 ? 6.064 19.961 7.489 1.00 93.88 283 MET A C 1
ATOM 2241 O O . MET A 1 283 ? 4.907 19.760 7.115 1.00 93.88 283 MET A O 1
ATOM 2245 N N . PRO A 1 284 ? 6.397 19.806 8.788 1.00 92.56 284 PRO A N 1
ATOM 2246 C CA . PRO A 1 284 ? 5.504 19.199 9.785 1.00 92.56 284 PRO A CA 1
ATOM 2247 C C . PRO A 1 284 ? 4.198 19.972 10.037 1.00 92.56 284 PRO A C 1
ATOM 2249 O O . PRO A 1 284 ? 3.270 19.416 10.611 1.00 92.56 284 PRO A O 1
ATOM 2252 N N . ASN A 1 285 ? 4.122 21.237 9.606 1.00 94.06 285 ASN A N 1
ATOM 2253 C CA . ASN A 1 285 ? 2.936 22.097 9.695 1.00 94.06 285 ASN A CA 1
ATOM 2254 C C . ASN A 1 285 ? 2.438 22.541 8.301 1.00 94.06 285 ASN A C 1
ATOM 2256 O O . ASN A 1 285 ? 1.891 23.631 8.165 1.00 94.06 285 ASN A O 1
ATOM 2260 N N . GLY A 1 286 ? 2.732 21.770 7.247 1.00 95.12 286 GLY A N 1
ATOM 2261 C CA . GLY A 1 286 ? 2.309 22.073 5.876 1.00 95.12 286 GLY A CA 1
ATOM 2262 C C . GLY A 1 286 ? 0.882 21.617 5.550 1.00 95.12 286 GLY A C 1
ATOM 2263 O O . GLY A 1 286 ? 0.186 21.044 6.386 1.00 95.12 286 GLY A O 1
ATOM 2264 N N . ASN A 1 287 ? 0.487 21.797 4.285 1.00 94.75 287 ASN A N 1
ATOM 2265 C CA . ASN A 1 287 ? -0.825 21.413 3.737 1.00 94.75 287 ASN A CA 1
ATOM 2266 C C . ASN A 1 287 ? -1.213 19.953 4.046 1.00 94.75 287 ASN A C 1
ATOM 2268 O O . ASN A 1 287 ? -2.357 19.667 4.391 1.00 94.75 287 ASN A O 1
ATOM 2272 N N . LEU A 1 288 ? -0.254 19.019 3.979 1.00 96.31 288 LEU A N 1
ATOM 2273 C CA . LEU A 1 288 ? -0.506 17.620 4.333 1.00 96.31 288 LEU A CA 1
ATOM 2274 C C . LEU A 1 288 ? -0.953 17.469 5.797 1.00 96.31 288 LEU A C 1
ATOM 2276 O O . LEU A 1 288 ? -1.894 16.726 6.071 1.00 96.31 288 LEU A O 1
ATOM 2280 N N . LYS A 1 289 ? -0.321 18.185 6.737 1.00 96.88 289 LYS A N 1
ATOM 2281 C CA . LYS A 1 289 ? -0.689 18.119 8.158 1.00 96.88 289 LYS A CA 1
ATOM 2282 C C . LYS A 1 289 ? -2.108 18.633 8.392 1.00 96.88 289 LYS A C 1
ATOM 2284 O O . LYS A 1 289 ? -2.860 17.997 9.124 1.00 96.88 289 LYS A O 1
ATOM 2289 N N . GLU A 1 290 ? -2.484 19.734 7.740 1.00 96.88 290 GLU A N 1
ATOM 2290 C CA . GLU A 1 290 ? -3.840 20.295 7.823 1.00 96.88 290 GLU A CA 1
ATOM 2291 C C . GLU A 1 290 ? -4.898 19.292 7.334 1.00 96.88 290 GLU A C 1
ATOM 2293 O O . GLU A 1 290 ? -5.912 19.082 8.005 1.00 96.88 290 GLU A O 1
ATOM 2298 N N . LYS A 1 291 ? -4.629 18.601 6.217 1.00 97.75 291 LYS A 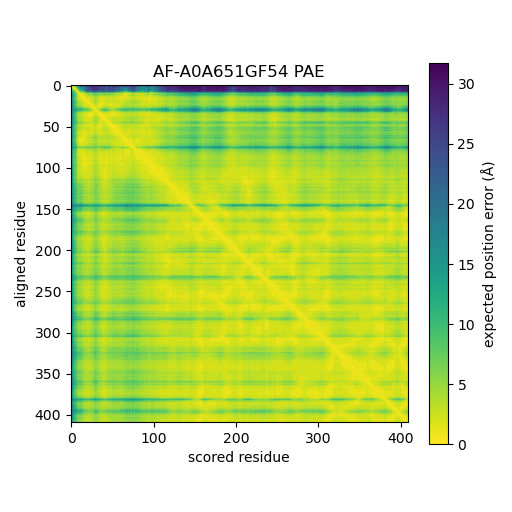N 1
ATOM 2299 C CA . LYS A 1 291 ? -5.499 17.531 5.703 1.00 97.75 291 LYS A CA 1
ATOM 2300 C C . LYS A 1 291 ? -5.581 16.351 6.664 1.00 97.75 291 LYS A C 1
ATOM 2302 O O . LYS A 1 291 ? -6.682 15.883 6.937 1.00 97.75 291 LYS A O 1
ATOM 2307 N N . ILE A 1 292 ? -4.450 15.908 7.222 1.00 98.06 292 ILE A N 1
ATOM 2308 C CA . ILE A 1 292 ? -4.418 14.844 8.236 1.00 98.06 292 ILE A CA 1
ATOM 2309 C C . ILE A 1 292 ? -5.275 15.223 9.445 1.00 98.06 292 ILE A C 1
ATOM 2311 O O . ILE A 1 292 ? -6.051 14.391 9.905 1.00 98.06 292 ILE A O 1
ATOM 2315 N N . ASP A 1 293 ? -5.190 16.456 9.941 1.00 97.62 293 ASP A N 1
ATOM 2316 C CA . ASP A 1 293 ? -5.960 16.898 11.110 1.00 97.62 293 ASP A CA 1
ATOM 2317 C C . ASP A 1 293 ? -7.457 17.018 10.825 1.00 97.62 293 ASP A C 1
ATOM 2319 O O . ASP A 1 293 ? -8.288 16.577 11.628 1.00 97.62 293 ASP A O 1
ATOM 2323 N N . SER A 1 294 ? -7.805 17.551 9.655 1.00 98.06 294 SER A N 1
ATOM 2324 C CA . SER A 1 294 ? -9.186 17.615 9.177 1.00 98.06 294 SER A CA 1
ATOM 2325 C C . SER A 1 294 ? -9.785 16.214 9.006 1.00 98.06 294 SER A C 1
ATOM 2327 O O . SER A 1 294 ? -10.861 15.924 9.535 1.00 98.06 294 SER A O 1
ATOM 2329 N N . PHE A 1 295 ? -9.062 15.306 8.346 1.00 98.44 295 PHE A N 1
ATOM 2330 C CA . PHE A 1 295 ? -9.505 13.930 8.132 1.00 98.44 295 PHE A CA 1
ATOM 2331 C C . PHE A 1 295 ? -9.581 13.136 9.438 1.00 98.44 295 PHE A C 1
ATOM 2333 O O . PHE A 1 295 ? -10.571 12.450 9.680 1.00 98.44 295 PHE A O 1
ATOM 2340 N N . SER A 1 296 ? -8.599 13.296 10.330 1.00 98.31 296 SER A N 1
ATOM 2341 C CA . SER A 1 296 ? -8.601 12.684 11.666 1.00 98.31 296 SER A CA 1
ATOM 2342 C C . SER A 1 296 ? -9.825 13.113 12.474 1.00 98.31 296 SER A C 1
ATOM 2344 O O . SER A 1 296 ? -10.479 12.290 13.111 1.00 98.31 296 SER A O 1
ATOM 2346 N N . SER A 1 297 ? -10.190 14.397 12.420 1.00 98.00 297 SER A N 1
ATOM 2347 C CA . SER A 1 297 ? -11.385 14.901 13.108 1.00 98.00 297 SER A CA 1
ATOM 2348 C C . SER A 1 297 ? -12.656 14.204 12.614 1.00 98.00 297 SER A C 1
ATOM 2350 O O . SER A 1 297 ? -13.479 13.790 13.426 1.00 98.00 297 SER A O 1
ATOM 2352 N N . GLN A 1 298 ? -12.776 13.975 11.305 1.00 97.31 298 GLN A N 1
ATOM 2353 C CA . GLN A 1 298 ? -13.924 13.276 10.719 1.00 97.31 298 GLN A CA 1
ATOM 2354 C C . GLN A 1 298 ? -13.917 11.769 10.998 1.00 97.31 298 GLN A C 1
ATOM 2356 O O . GLN A 1 298 ? -14.954 11.204 11.338 1.00 97.31 298 GLN A O 1
ATOM 2361 N N . LEU A 1 299 ? -12.759 11.101 10.936 1.00 97.50 299 LEU A N 1
ATOM 2362 C CA . LEU A 1 299 ? -12.645 9.689 11.327 1.00 97.50 299 LEU A CA 1
ATOM 2363 C C . LEU A 1 299 ? -13.066 9.467 12.783 1.00 97.50 299 LEU A C 1
ATOM 2365 O O . LEU A 1 299 ? -13.690 8.454 13.107 1.00 97.50 299 LEU A O 1
ATOM 2369 N N . LYS A 1 300 ? -12.756 10.423 13.663 1.00 97.44 300 LYS A N 1
ATOM 2370 C CA . LYS A 1 300 ? -13.169 10.384 15.066 1.00 97.44 300 LYS A CA 1
ATOM 2371 C C . LYS A 1 300 ? -14.688 10.470 15.230 1.00 97.44 300 LYS A C 1
ATOM 2373 O O . LYS A 1 300 ? -15.218 9.815 16.122 1.00 97.44 300 LYS A O 1
ATOM 2378 N N . GLU A 1 301 ? -15.380 11.230 14.382 1.00 97.06 301 GLU A N 1
ATOM 2379 C CA . GLU A 1 301 ? -16.850 11.322 14.370 1.00 97.06 301 GLU A CA 1
ATOM 2380 C C . GLU A 1 301 ? -17.518 10.026 13.881 1.00 97.06 301 GLU A C 1
ATOM 2382 O O . GLU A 1 301 ? -18.610 9.691 14.335 1.00 97.06 301 GLU A O 1
ATOM 2387 N N . LEU A 1 302 ? -16.848 9.259 13.013 1.00 97.12 302 LEU A N 1
ATOM 2388 C CA . LEU A 1 302 ? -17.317 7.953 12.523 1.00 97.12 302 LEU A CA 1
ATOM 2389 C C . LEU A 1 302 ? -17.077 6.790 13.506 1.00 97.12 302 LEU A C 1
ATOM 2391 O O . LEU A 1 302 ? -17.515 5.656 13.265 1.00 97.12 302 LEU A O 1
ATOM 2395 N N . ASN A 1 303 ? -16.347 7.036 14.595 1.00 97.38 303 ASN A N 1
ATOM 2396 C CA . ASN A 1 303 ? -16.037 6.026 15.596 1.00 97.38 303 ASN A CA 1
ATOM 2397 C C . ASN A 1 303 ? -17.141 5.926 16.656 1.00 97.38 303 ASN A C 1
ATOM 2399 O O . ASN A 1 303 ? -17.312 6.825 17.479 1.00 97.38 303 ASN A O 1
ATOM 2403 N N . ASP A 1 304 ? -17.821 4.783 16.685 1.00 96.56 304 ASP A N 1
ATOM 2404 C CA . ASP A 1 304 ? -18.840 4.439 17.673 1.00 96.56 304 ASP A CA 1
ATOM 2405 C C . ASP A 1 304 ? -18.510 3.105 18.386 1.00 96.56 304 ASP A C 1
ATOM 2407 O O . ASP A 1 304 ? -17.401 2.558 18.285 1.00 96.56 304 ASP A O 1
ATOM 2411 N N . GLU A 1 305 ? -19.440 2.582 19.190 1.00 95.31 305 GLU A N 1
ATOM 2412 C CA . GLU A 1 305 ? -19.239 1.317 19.911 1.00 95.31 305 GLU A CA 1
ATOM 2413 C C . GLU A 1 305 ? -19.101 0.103 18.978 1.00 95.31 305 GLU A C 1
ATOM 2415 O O . GLU A 1 305 ? -18.386 -0.838 19.332 1.00 95.31 305 GLU A O 1
ATOM 2420 N N . ASP A 1 306 ? -19.668 0.163 17.774 1.00 96.31 306 ASP A N 1
ATOM 2421 C CA . ASP A 1 306 ? -19.678 -0.910 16.779 1.00 96.31 306 ASP A CA 1
ATOM 2422 C C . ASP A 1 306 ? -18.585 -0.751 15.697 1.00 96.31 306 ASP A C 1
ATOM 2424 O O . ASP A 1 306 ? -18.436 -1.640 14.851 1.00 96.31 306 ASP A O 1
ATOM 2428 N N . THR A 1 307 ? -17.802 0.336 15.724 1.00 98.50 307 THR A N 1
ATOM 2429 C CA . THR A 1 307 ? -16.641 0.549 14.842 1.00 98.50 307 THR A CA 1
ATOM 2430 C C . THR A 1 307 ? -15.394 -0.195 15.342 1.00 98.50 307 THR A C 1
ATOM 2432 O O . THR A 1 307 ? -15.048 -0.145 16.532 1.00 98.50 307 THR A O 1
ATOM 2435 N N . PHE A 1 308 ? -14.691 -0.845 14.411 1.00 98.81 308 PHE A N 1
ATOM 2436 C CA . PHE A 1 308 ? -13.346 -1.403 14.575 1.00 98.81 308 PHE A CA 1
ATOM 2437 C C . PHE A 1 308 ? -12.405 -0.860 13.491 1.00 98.81 308 PHE A C 1
ATOM 2439 O O . PHE A 1 308 ? -12.827 -0.668 12.351 1.00 98.81 308 PHE A O 1
ATOM 2446 N N . PHE A 1 309 ? -11.136 -0.636 13.829 1.00 98.88 309 PHE A N 1
ATOM 2447 C CA . PHE A 1 309 ? -10.124 -0.155 12.887 1.00 98.88 309 PHE A CA 1
ATOM 2448 C C . PHE A 1 309 ? -9.123 -1.254 12.524 1.00 98.88 309 PHE A C 1
ATOM 2450 O O . PHE A 1 309 ? -8.558 -1.917 13.390 1.00 98.88 309 PHE A O 1
ATOM 2457 N N . LEU A 1 310 ? -8.854 -1.412 11.235 1.00 98.88 310 LEU A N 1
ATOM 2458 C CA . LEU A 1 310 ? -7.708 -2.163 10.740 1.00 98.88 310 LEU A CA 1
ATOM 2459 C C . LEU A 1 310 ? -6.693 -1.193 10.162 1.00 98.88 310 LEU A C 1
ATOM 2461 O O . LEU A 1 310 ? -7.049 -0.335 9.359 1.00 98.88 310 LEU A O 1
ATOM 2465 N N . ILE A 1 311 ? -5.440 -1.336 10.569 1.00 98.94 311 ILE A N 1
ATOM 2466 C CA . ILE A 1 311 ? -4.334 -0.521 10.083 1.00 98.94 311 ILE A CA 1
ATOM 2467 C C . ILE A 1 311 ? -3.351 -1.465 9.395 1.00 98.94 311 ILE A C 1
ATOM 2469 O O . ILE A 1 311 ? -2.719 -2.296 10.047 1.00 98.94 311 ILE A O 1
ATOM 2473 N N . SER A 1 312 ? -3.265 -1.372 8.074 1.00 98.88 312 SER A N 1
ATOM 2474 C CA . SER A 1 312 ? -2.502 -2.296 7.240 1.00 98.88 312 SER A CA 1
ATOM 2475 C C . SER A 1 312 ? -1.188 -1.680 6.792 1.00 98.88 312 SER A C 1
ATOM 2477 O O . SER A 1 312 ? -1.185 -0.690 6.058 1.00 98.88 312 SER A O 1
ATOM 2479 N N . GLY A 1 313 ? -0.082 -2.284 7.222 1.00 98.50 313 GLY A N 1
ATOM 2480 C CA . GLY A 1 313 ? 1.257 -1.785 6.948 1.00 98.50 313 GLY A CA 1
ATOM 2481 C C . GLY A 1 313 ? 2.359 -2.708 7.450 1.00 98.50 313 GLY A C 1
ATOM 2482 O O . GLY A 1 313 ? 2.304 -3.146 8.596 1.00 98.50 313 GLY A O 1
ATOM 2483 N N . ASP A 1 314 ? 3.385 -2.936 6.636 1.00 98.69 314 ASP A N 1
ATOM 2484 C CA . ASP A 1 314 ? 4.636 -3.565 7.073 1.00 98.69 314 ASP A CA 1
ATOM 2485 C C . ASP A 1 314 ? 5.585 -2.532 7.721 1.00 98.69 314 ASP A C 1
ATOM 2487 O O . ASP A 1 314 ? 5.304 -1.326 7.743 1.00 98.69 314 ASP A O 1
ATOM 2491 N N . LEU A 1 315 ? 6.707 -3.010 8.268 1.00 98.69 315 LEU A N 1
ATOM 2492 C CA . LEU A 1 315 ? 7.767 -2.171 8.829 1.00 98.69 315 LEU A CA 1
ATOM 2493 C C . LEU A 1 315 ? 8.836 -1.899 7.752 1.00 98.69 315 LEU A C 1
ATOM 2495 O O . LEU A 1 315 ? 8.501 -1.476 6.645 1.00 98.69 315 LEU A O 1
ATOM 2499 N N . SER A 1 316 ? 10.114 -2.088 8.069 1.00 98.56 316 SER A N 1
ATOM 2500 C CA . SER A 1 316 ? 11.242 -1.671 7.236 1.00 98.56 316 SER A CA 1
ATOM 2501 C C . SER A 1 316 ? 11.447 -2.541 5.989 1.00 98.56 316 SER A C 1
ATOM 2503 O O . SER A 1 316 ? 11.430 -3.767 6.072 1.00 98.56 316 SER A O 1
ATOM 2505 N N . HIS A 1 317 ? 11.768 -1.900 4.861 1.00 98.19 317 HIS A N 1
ATOM 2506 C CA . HIS A 1 317 ? 12.180 -2.489 3.583 1.00 98.19 317 HIS A CA 1
ATOM 2507 C C . HIS A 1 317 ? 13.631 -2.101 3.260 1.00 98.19 317 HIS A C 1
ATOM 2509 O O . HIS A 1 317 ? 13.919 -0.960 2.882 1.00 98.19 317 HIS A O 1
ATOM 2515 N N . VAL A 1 318 ? 14.566 -3.047 3.402 1.00 98.38 318 VAL A N 1
ATOM 2516 C CA . VAL A 1 318 ? 16.011 -2.757 3.338 1.00 98.38 318 VAL A CA 1
ATOM 2517 C C . VAL A 1 318 ? 16.808 -3.735 2.479 1.00 98.38 318 VAL A C 1
ATOM 2519 O O . VAL A 1 318 ? 16.441 -4.894 2.281 1.00 98.38 318 VAL A O 1
ATOM 2522 N N . GLY A 1 319 ? 17.946 -3.276 1.973 1.00 97.56 319 GLY A N 1
ATOM 2523 C CA . GLY A 1 319 ? 18.882 -4.063 1.171 1.00 97.56 319 GLY A CA 1
ATOM 2524 C C . GLY A 1 319 ? 18.829 -3.729 -0.318 1.00 97.56 319 GLY A C 1
ATOM 2525 O O . GLY A 1 319 ? 18.160 -2.785 -0.744 1.00 97.56 319 GLY A O 1
ATOM 2526 N N . LYS A 1 320 ? 19.555 -4.503 -1.130 1.00 94.56 320 LYS A N 1
ATOM 2527 C CA . LYS A 1 320 ? 19.851 -4.125 -2.521 1.00 94.56 320 LYS A CA 1
ATOM 2528 C C . LYS A 1 320 ? 18.613 -3.954 -3.402 1.00 94.56 320 LYS A C 1
ATOM 2530 O O . LYS A 1 320 ? 18.589 -3.031 -4.212 1.00 94.56 320 LYS A O 1
ATOM 2535 N N . LYS A 1 321 ? 17.579 -4.782 -3.220 1.00 92.25 321 LYS A N 1
ATOM 2536 C CA . LYS A 1 321 ? 16.299 -4.674 -3.947 1.00 92.25 321 LYS A CA 1
ATOM 2537 C C . LYS A 1 321 ? 15.603 -3.332 -3.710 1.00 92.25 321 LYS A C 1
ATOM 2539 O O . LYS A 1 321 ? 14.954 -2.823 -4.612 1.00 92.25 321 LYS A O 1
ATOM 2544 N N . PHE A 1 322 ? 15.754 -2.760 -2.516 1.00 93.81 322 PHE A N 1
ATOM 2545 C CA . PHE A 1 322 ? 15.121 -1.500 -2.116 1.00 93.81 322 PHE A CA 1
ATOM 2546 C C . PHE A 1 322 ? 16.047 -0.286 -2.295 1.00 93.81 322 PHE A C 1
ATOM 2548 O O . PHE A 1 322 ? 15.761 0.795 -1.787 1.00 93.81 322 PHE A O 1
ATOM 2555 N N . GLY A 1 323 ? 17.159 -0.454 -3.022 1.00 94.00 323 GLY A N 1
ATOM 2556 C CA . GLY A 1 323 ? 18.087 0.623 -3.371 1.00 94.00 323 GLY A CA 1
ATOM 2557 C C . GLY A 1 323 ? 19.241 0.838 -2.387 1.00 94.00 323 GLY A C 1
ATOM 2558 O O . GLY A 1 323 ? 20.069 1.727 -2.608 1.00 94.00 323 GLY A O 1
ATOM 2559 N N . ASP A 1 324 ? 19.359 0.029 -1.329 1.00 96.50 324 ASP A N 1
ATOM 2560 C CA . ASP A 1 324 ? 20.473 0.154 -0.391 1.00 96.50 324 ASP A CA 1
ATOM 2561 C C . ASP A 1 324 ? 21.785 -0.380 -0.979 1.00 96.50 324 ASP A C 1
ATOM 2563 O O . ASP A 1 324 ? 21.857 -1.427 -1.621 1.00 96.50 324 ASP A O 1
ATOM 2567 N N . LYS A 1 325 ? 22.890 0.315 -0.684 1.00 95.25 325 LYS A N 1
ATOM 2568 C CA . LYS A 1 325 ? 24.240 -0.153 -1.054 1.00 95.25 325 LYS A CA 1
ATOM 2569 C C . LYS A 1 325 ? 24.693 -1.355 -0.224 1.00 95.25 325 LYS A C 1
ATOM 2571 O O . LYS A 1 325 ? 25.592 -2.090 -0.635 1.00 95.25 325 LYS A O 1
ATOM 2576 N N . LYS A 1 326 ? 24.151 -1.492 0.987 1.00 95.12 326 LYS A N 1
ATOM 2577 C CA . LYS A 1 326 ? 24.468 -2.574 1.920 1.00 95.12 326 LYS A CA 1
ATOM 2578 C C . LYS A 1 326 ? 23.431 -3.679 1.774 1.00 95.12 326 LYS A C 1
ATOM 2580 O O . LYS A 1 326 ? 22.282 -3.427 1.446 1.00 95.12 326 LYS A O 1
ATOM 2585 N N . THR A 1 327 ? 23.869 -4.897 2.041 1.00 96.62 327 THR A N 1
ATOM 2586 C CA . THR A 1 327 ? 23.009 -6.071 2.144 1.00 96.62 327 THR A CA 1
ATOM 2587 C C . THR A 1 327 ? 22.220 -6.021 3.455 1.00 96.62 327 THR A C 1
ATOM 2589 O O . THR A 1 327 ? 22.704 -5.466 4.451 1.00 96.62 327 THR A O 1
ATOM 2592 N N . ALA A 1 328 ? 21.011 -6.583 3.467 1.00 96.44 328 ALA A N 1
ATOM 2593 C CA . ALA A 1 328 ? 20.124 -6.497 4.626 1.00 96.44 328 ALA A CA 1
ATOM 2594 C C . ALA A 1 328 ? 20.705 -7.137 5.904 1.00 96.44 328 ALA A C 1
ATOM 2596 O O . ALA A 1 328 ? 20.535 -6.586 6.992 1.00 96.44 328 ALA A O 1
ATOM 2597 N N . ASP A 1 329 ? 21.476 -8.224 5.792 1.00 95.12 329 ASP A N 1
ATOM 2598 C CA . ASP A 1 329 ? 22.157 -8.878 6.924 1.00 95.12 329 ASP A CA 1
ATOM 2599 C C . ASP A 1 329 ? 23.074 -7.913 7.697 1.00 95.12 329 ASP A C 1
ATOM 2601 O O . ASP A 1 329 ? 23.114 -7.927 8.928 1.00 95.12 329 ASP A O 1
ATOM 2605 N N . LYS A 1 330 ? 23.754 -7.006 6.985 1.00 96.88 330 LYS A N 1
ATOM 2606 C CA . LYS A 1 330 ? 24.644 -5.995 7.580 1.00 96.88 330 LYS A CA 1
ATOM 2607 C C . LYS A 1 330 ? 23.891 -4.837 8.225 1.00 96.88 330 LYS A C 1
ATOM 2609 O O . LYS A 1 330 ? 24.489 -4.086 8.994 1.00 96.88 330 LYS A O 1
ATOM 2614 N N . MET A 1 331 ? 22.620 -4.656 7.876 1.00 96.88 331 MET A N 1
ATOM 2615 C CA . MET A 1 331 ? 21.754 -3.588 8.382 1.00 96.88 331 MET A CA 1
ATOM 2616 C C . MET A 1 331 ? 20.861 -4.066 9.533 1.00 96.88 331 MET A C 1
ATOM 2618 O O . MET A 1 331 ? 20.441 -3.248 10.351 1.00 96.88 331 MET A O 1
ATOM 2622 N N . ARG A 1 332 ? 20.618 -5.379 9.637 1.00 97.38 332 ARG A N 1
ATOM 2623 C CA . ARG A 1 332 ? 19.634 -5.993 10.537 1.00 97.38 332 ARG A CA 1
ATOM 2624 C C . ARG A 1 332 ? 19.644 -5.431 11.956 1.00 97.38 332 ARG A C 1
ATOM 2626 O O . ARG A 1 332 ? 18.637 -4.908 12.404 1.00 97.38 332 ARG A O 1
ATOM 2633 N N . GLY A 1 333 ? 20.785 -5.453 12.645 1.00 97.50 333 GLY A N 1
ATOM 2634 C CA . GLY A 1 333 ? 20.838 -5.035 14.052 1.00 97.50 333 GLY A CA 1
ATOM 2635 C C . GLY A 1 333 ? 20.513 -3.554 14.304 1.00 97.50 333 GLY A C 1
ATOM 2636 O O . GLY A 1 333 ? 20.075 -3.211 15.401 1.00 97.50 333 GLY A O 1
ATOM 2637 N N . SER A 1 334 ? 20.738 -2.660 13.332 1.00 97.25 334 SER A N 1
ATOM 2638 C CA . SER A 1 334 ? 20.292 -1.260 13.432 1.00 97.25 334 SER A CA 1
ATOM 2639 C C . SER A 1 334 ? 18.826 -1.098 13.042 1.00 97.25 334 SER A C 1
ATOM 2641 O O . SER A 1 334 ? 18.130 -0.317 13.683 1.00 97.25 334 SER A O 1
ATOM 2643 N N . VAL A 1 335 ? 18.361 -1.855 12.045 1.00 98.25 335 VAL A N 1
ATOM 2644 C CA . VAL A 1 335 ? 16.972 -1.808 11.567 1.00 98.25 335 VAL A CA 1
ATOM 2645 C C . VAL A 1 335 ? 16.016 -2.385 12.611 1.00 98.25 335 VAL A C 1
ATOM 2647 O O . VAL A 1 335 ? 15.043 -1.729 12.946 1.00 98.25 335 VAL A O 1
ATOM 2650 N N . GLU A 1 336 ? 16.337 -3.519 13.241 1.00 98.44 336 GLU A N 1
ATOM 2651 C CA . GLU A 1 336 ? 15.518 -4.093 14.323 1.00 98.44 336 GLU A CA 1
ATOM 2652 C C . GLU A 1 336 ? 15.345 -3.099 15.484 1.00 98.44 336 GLU A C 1
ATOM 2654 O O . GLU A 1 336 ? 14.249 -2.925 16.005 1.00 98.44 336 GLU A O 1
ATOM 2659 N N . LYS A 1 337 ? 16.405 -2.373 15.867 1.00 98.25 337 LYS A N 1
ATOM 2660 C CA . LYS A 1 337 ? 16.306 -1.317 16.893 1.00 98.25 337 LYS A CA 1
ATOM 2661 C C . LYS A 1 337 ? 15.428 -0.152 16.445 1.00 98.25 337 LYS A C 1
ATOM 2663 O O . LYS A 1 337 ? 14.723 0.427 17.268 1.00 98.25 337 LYS A O 1
ATOM 2668 N N . TYR A 1 338 ? 15.512 0.211 15.169 1.00 98.25 338 TYR A N 1
ATOM 2669 C CA . TYR A 1 338 ? 14.708 1.273 14.581 1.00 98.25 338 TYR A CA 1
ATOM 2670 C C . TYR A 1 338 ? 13.222 0.894 14.561 1.00 98.25 338 TYR A C 1
ATOM 2672 O O . TYR A 1 338 ? 12.390 1.681 15.008 1.00 98.25 338 TYR A O 1
ATOM 2680 N N . ASP A 1 339 ? 12.906 -0.330 14.145 1.00 98.69 339 ASP A N 1
ATOM 2681 C CA . ASP A 1 339 ? 11.552 -0.880 14.133 1.00 98.69 339 ASP A CA 1
ATOM 2682 C C . ASP A 1 339 ? 10.970 -1.026 15.541 1.00 98.69 339 ASP A C 1
ATOM 2684 O O . ASP A 1 339 ? 9.821 -0.664 15.779 1.00 98.69 339 ASP A O 1
ATOM 2688 N N . HIS A 1 340 ? 11.754 -1.531 16.500 1.00 98.69 340 HIS A N 1
ATOM 2689 C CA . HIS A 1 340 ? 11.292 -1.666 17.881 1.00 98.69 340 HIS A CA 1
ATOM 2690 C C . HIS A 1 340 ? 10.953 -0.309 18.497 1.00 98.69 340 HIS A C 1
ATOM 2692 O O . HIS A 1 340 ? 9.898 -0.184 19.108 1.00 98.69 340 HIS A O 1
ATOM 2698 N N . ALA A 1 341 ? 11.771 0.723 18.268 1.00 98.50 341 ALA A N 1
ATOM 2699 C CA . ALA A 1 341 ? 11.448 2.075 18.719 1.00 98.50 341 ALA A CA 1
ATOM 2700 C C . ALA A 1 341 ? 10.160 2.611 18.064 1.00 98.50 341 ALA A C 1
ATOM 2702 O O . ALA A 1 341 ? 9.339 3.230 18.739 1.00 98.50 341 ALA A O 1
ATOM 2703 N N . PHE A 1 342 ? 9.949 2.348 16.767 1.00 98.62 342 PHE A N 1
ATOM 2704 C CA . PHE A 1 342 ? 8.703 2.696 16.077 1.00 98.62 342 PHE A CA 1
ATOM 2705 C C . PHE A 1 342 ? 7.484 2.014 16.720 1.00 98.62 342 PHE A C 1
ATOM 2707 O O . PHE A 1 342 ? 6.506 2.689 17.047 1.00 98.62 342 PHE A O 1
ATOM 2714 N N . LEU A 1 343 ? 7.559 0.699 16.956 1.00 98.75 343 LEU A N 1
ATOM 2715 C CA . LEU A 1 343 ? 6.490 -0.071 17.598 1.00 98.75 343 LEU A CA 1
ATOM 2716 C C . LEU A 1 343 ? 6.235 0.384 19.040 1.00 98.75 343 LEU A C 1
ATOM 2718 O O . LEU A 1 343 ? 5.078 0.480 19.441 1.00 98.75 343 LEU A O 1
ATOM 2722 N N . GLU A 1 344 ? 7.282 0.699 19.805 1.00 98.62 344 GLU A N 1
ATOM 2723 C CA . GLU A 1 344 ? 7.174 1.218 21.173 1.00 98.62 344 GLU A CA 1
ATOM 2724 C C . GLU A 1 344 ? 6.413 2.551 21.190 1.00 98.62 344 GLU A C 1
ATOM 2726 O O . GLU A 1 344 ? 5.380 2.647 21.856 1.00 98.62 344 GLU A O 1
ATOM 2731 N N . PHE A 1 345 ? 6.828 3.540 20.384 1.00 98.44 345 PHE A N 1
ATOM 2732 C CA . PHE A 1 345 ? 6.109 4.817 20.281 1.00 98.44 345 PHE A CA 1
ATOM 2733 C C . PHE A 1 345 ? 4.656 4.638 19.830 1.00 98.44 345 PHE A C 1
ATOM 2735 O O . PHE A 1 345 ? 3.764 5.310 20.353 1.00 98.44 345 PHE A O 1
ATOM 2742 N N . ALA A 1 346 ? 4.404 3.732 18.885 1.00 98.38 346 ALA A N 1
ATOM 2743 C CA . ALA A 1 346 ? 3.052 3.430 18.439 1.00 98.38 346 ALA A CA 1
ATOM 2744 C C . ALA A 1 346 ? 2.199 2.806 19.551 1.00 98.38 346 ALA A C 1
ATOM 2746 O O . ALA A 1 346 ? 1.079 3.256 19.788 1.00 98.38 346 ALA A O 1
ATOM 2747 N N . SER A 1 347 ? 2.736 1.815 20.265 1.00 98.38 347 SER A N 1
ATOM 2748 C CA . SER A 1 347 ? 2.048 1.125 21.361 1.00 98.38 347 SER A CA 1
ATOM 2749 C C . SER A 1 347 ? 1.787 2.026 22.570 1.00 98.38 347 SER A C 1
ATOM 2751 O O . SER A 1 347 ? 0.809 1.829 23.284 1.00 98.38 347 SER A O 1
ATOM 2753 N N . ASP A 1 348 ? 2.589 3.073 22.764 1.00 97.94 348 ASP A N 1
ATOM 2754 C CA . ASP A 1 348 ? 2.363 4.090 23.793 1.00 97.94 348 ASP A CA 1
ATOM 2755 C C . ASP A 1 348 ? 1.340 5.164 23.382 1.00 97.94 348 ASP A C 1
ATOM 2757 O O . ASP A 1 348 ? 1.014 6.040 24.187 1.00 97.94 348 ASP A O 1
ATOM 276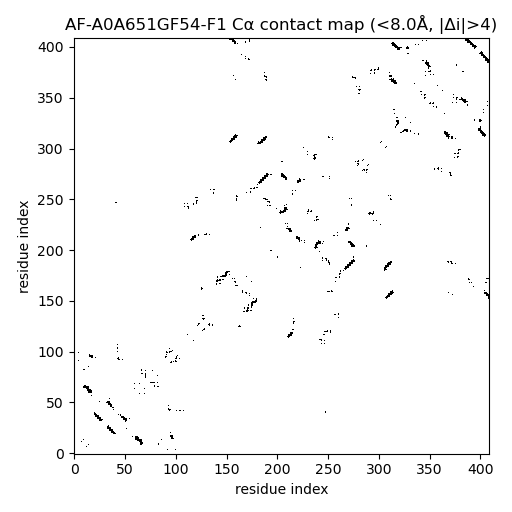1 N N . GLY A 1 349 ? 0.812 5.110 22.154 1.00 97.31 349 GLY A N 1
ATOM 2762 C CA . GLY A 1 349 ? -0.130 6.103 21.640 1.00 97.31 349 GLY A CA 1
ATOM 2763 C C . GLY A 1 349 ? 0.528 7.447 21.313 1.00 97.31 349 GLY A C 1
ATOM 2764 O O . GLY A 1 349 ? -0.108 8.490 21.471 1.00 97.31 349 GLY A O 1
ATOM 2765 N N . ASN A 1 350 ? 1.805 7.438 20.904 1.00 97.56 350 ASN A N 1
ATOM 2766 C CA . ASN A 1 350 ? 2.655 8.624 20.772 1.00 97.56 350 ASN A CA 1
ATOM 2767 C C . ASN A 1 350 ? 3.007 8.958 19.300 1.00 97.56 350 ASN A C 1
ATOM 2769 O O . ASN A 1 350 ? 4.123 8.677 18.844 1.00 97.56 350 ASN A O 1
ATOM 2773 N N . PRO A 1 351 ? 2.103 9.613 18.539 1.00 96.56 351 PRO A N 1
ATOM 2774 C CA . PRO A 1 351 ? 2.357 9.955 17.137 1.00 96.56 351 PRO A CA 1
ATOM 2775 C C . PRO A 1 351 ? 3.516 10.949 16.955 1.00 96.56 351 PRO A C 1
ATOM 2777 O O . PRO A 1 351 ? 4.243 10.875 15.964 1.00 96.56 351 PRO A O 1
ATOM 2780 N N . SER A 1 352 ? 3.745 11.866 17.904 1.00 96.12 352 SER A N 1
ATOM 2781 C CA . SER A 1 352 ? 4.868 12.814 17.818 1.00 96.12 352 SER A CA 1
ATOM 2782 C C . SER A 1 352 ? 6.223 12.124 18.016 1.00 96.12 352 SER A C 1
ATOM 2784 O O . SER A 1 352 ? 7.197 12.493 17.357 1.00 96.12 352 SER A O 1
ATOM 2786 N N . GLY A 1 353 ? 6.272 11.084 18.855 1.00 97.00 353 GLY A N 1
ATOM 2787 C CA . GLY A 1 353 ? 7.422 10.195 19.014 1.00 97.00 353 GLY A CA 1
ATOM 2788 C C . GLY A 1 353 ? 7.770 9.457 17.722 1.00 97.00 353 GLY A C 1
ATOM 2789 O O . GLY A 1 353 ? 8.929 9.492 17.312 1.00 97.00 353 GLY A O 1
ATOM 2790 N N . ILE A 1 354 ? 6.769 8.888 17.035 1.00 97.06 354 ILE A N 1
ATOM 2791 C CA . ILE A 1 354 ? 6.948 8.262 15.711 1.00 97.06 354 ILE A CA 1
ATOM 2792 C C . ILE A 1 354 ? 7.537 9.264 14.721 1.00 97.06 354 ILE A C 1
ATOM 2794 O O . ILE A 1 354 ? 8.579 8.998 14.125 1.00 97.06 354 ILE A O 1
ATOM 2798 N N . LEU A 1 355 ? 6.909 10.435 14.571 1.00 96.69 355 LEU A N 1
ATOM 2799 C CA . LEU A 1 355 ? 7.373 11.430 13.607 1.00 96.69 355 LEU A CA 1
ATOM 2800 C C . LEU A 1 355 ? 8.803 11.884 13.931 1.00 96.69 355 LEU A C 1
ATOM 2802 O O . LEU A 1 355 ? 9.658 11.913 13.054 1.00 96.69 355 LEU A O 1
ATOM 2806 N N . SER A 1 356 ? 9.111 12.158 15.203 1.00 96.94 356 SER A N 1
ATOM 2807 C CA . SER A 1 356 ? 10.469 12.524 15.612 1.00 96.94 356 SER A CA 1
ATOM 2808 C C . SER A 1 356 ? 11.491 11.404 15.399 1.00 96.94 356 SER A C 1
ATOM 2810 O O . SER A 1 356 ? 12.676 11.708 15.244 1.00 96.94 356 SER A O 1
ATOM 2812 N N . HIS A 1 357 ? 11.083 10.138 15.464 1.00 97.31 357 HIS A N 1
ATOM 2813 C CA . HIS A 1 357 ? 11.946 8.991 15.197 1.00 97.31 357 HIS A CA 1
ATOM 2814 C C . HIS A 1 357 ? 12.266 8.883 13.704 1.00 97.31 357 HIS A C 1
ATOM 2816 O O . HIS A 1 357 ? 13.441 8.805 13.346 1.00 97.31 357 HIS A O 1
ATOM 2822 N N . LEU A 1 358 ? 11.247 9.000 12.847 1.00 97.19 358 LEU A N 1
ATOM 2823 C CA . LEU A 1 358 ? 11.384 8.857 11.396 1.00 97.19 358 LEU A CA 1
ATOM 2824 C C . LEU A 1 358 ? 12.090 10.041 10.733 1.00 97.19 358 LEU A C 1
ATOM 2826 O O . LEU A 1 358 ? 13.009 9.845 9.935 1.00 97.19 358 LEU A O 1
ATOM 2830 N N . SER A 1 359 ? 11.757 11.274 11.129 1.00 96.12 359 SER A N 1
ATOM 2831 C CA . SER A 1 359 ? 12.343 12.486 10.540 1.00 96.12 359 SER A CA 1
ATOM 2832 C C . SER A 1 359 ? 13.859 12.601 10.736 1.00 96.12 359 SER A C 1
ATOM 2834 O O . SER A 1 359 ? 14.508 13.348 10.010 1.00 96.12 359 SER A O 1
ATOM 2836 N N . LYS A 1 360 ? 14.460 11.883 11.700 1.00 94.88 360 LYS A N 1
ATOM 2837 C CA . LYS A 1 360 ? 15.919 11.919 11.937 1.00 94.88 360 LYS A CA 1
ATOM 2838 C C . LYS A 1 360 ? 16.725 11.397 10.751 1.00 94.88 360 LYS A C 1
ATOM 2840 O O . LYS A 1 360 ? 17.840 11.865 10.534 1.00 94.88 360 LYS A O 1
ATOM 2845 N N . SER A 1 361 ? 16.179 10.424 10.031 1.00 93.12 361 SER A N 1
ATOM 2846 C CA . SER A 1 361 ? 16.820 9.771 8.888 1.00 93.12 361 SER A CA 1
ATOM 2847 C C . SER A 1 361 ? 15.962 9.821 7.624 1.00 93.12 361 SER A C 1
ATOM 2849 O O . SER A 1 361 ? 16.303 9.155 6.655 1.00 93.12 361 SER A O 1
ATOM 2851 N N . PHE A 1 362 ? 14.886 10.619 7.615 1.00 95.44 362 PHE A N 1
ATOM 2852 C CA . PHE A 1 362 ? 13.906 10.670 6.522 1.00 95.44 362 PHE A CA 1
ATOM 2853 C C . PHE A 1 362 ? 13.377 9.275 6.158 1.00 95.44 362 PHE A C 1
ATOM 2855 O O . PHE A 1 362 ? 13.355 8.914 4.986 1.00 95.44 362 PHE A O 1
ATOM 2862 N N . ASP A 1 363 ? 13.030 8.488 7.185 1.00 95.81 363 ASP A N 1
ATOM 2863 C CA . ASP A 1 363 ? 12.588 7.094 7.043 1.00 95.81 363 ASP A CA 1
ATOM 2864 C C . ASP A 1 363 ? 13.505 6.276 6.110 1.00 95.81 363 ASP A C 1
ATOM 2866 O O . ASP A 1 363 ? 13.089 5.669 5.121 1.00 95.81 363 ASP A O 1
ATOM 2870 N N . GLU A 1 364 ? 14.811 6.279 6.407 1.00 94.94 364 GLU A N 1
ATOM 2871 C CA . GLU A 1 364 ? 15.816 5.617 5.565 1.00 94.94 364 GLU A CA 1
ATOM 2872 C C . GLU A 1 364 ? 15.597 4.107 5.395 1.00 94.94 364 GLU A C 1
ATOM 2874 O O . GLU A 1 364 ? 16.280 3.505 4.568 1.00 94.94 364 GLU A O 1
ATOM 2879 N N . THR A 1 365 ? 14.684 3.501 6.158 1.00 96.88 365 THR A N 1
ATOM 2880 C CA . THR A 1 365 ? 14.318 2.088 6.075 1.00 96.88 365 THR A CA 1
ATOM 2881 C C . THR A 1 365 ? 12.952 1.845 5.429 1.00 96.88 365 THR A C 1
ATOM 2883 O O . THR A 1 365 ? 12.578 0.684 5.303 1.00 96.88 365 THR A O 1
ATOM 2886 N N . ARG A 1 366 ? 12.244 2.883 4.950 1.00 97.88 366 ARG A N 1
ATOM 2887 C CA . ARG A 1 366 ? 11.007 2.779 4.148 1.00 97.88 366 ARG A CA 1
ATOM 2888 C C . ARG A 1 366 ? 9.898 1.993 4.859 1.00 97.88 366 ARG A C 1
ATOM 2890 O O . ARG A 1 366 ? 9.451 0.949 4.371 1.00 97.88 366 ARG A O 1
ATOM 2897 N N . ILE A 1 367 ? 9.452 2.484 6.015 1.00 98.44 367 ILE A N 1
ATOM 2898 C CA . ILE A 1 367 ? 8.350 1.888 6.778 1.00 98.44 367 ILE A CA 1
ATOM 2899 C C . ILE A 1 367 ? 7.012 2.196 6.098 1.00 98.44 367 ILE A C 1
ATOM 2901 O O . ILE A 1 367 ? 6.381 3.227 6.326 1.00 98.44 367 ILE A O 1
ATOM 2905 N N . CYS A 1 368 ? 6.525 1.263 5.279 1.00 98.00 368 CYS A N 1
ATOM 2906 C CA . CYS A 1 368 ? 5.300 1.477 4.504 1.00 98.00 368 CYS A CA 1
ATOM 2907 C C . CYS A 1 368 ? 4.044 1.621 5.389 1.00 98.00 368 CYS A C 1
ATOM 2909 O O . CYS A 1 368 ? 3.079 2.276 4.994 1.00 98.00 368 CYS A O 1
ATOM 2911 N N . GLY A 1 369 ? 4.055 1.050 6.600 1.00 98.31 369 GLY A N 1
ATOM 2912 C CA . GLY A 1 369 ? 2.972 1.156 7.573 1.00 98.31 369 GLY A CA 1
ATOM 2913 C C . GLY A 1 369 ? 2.940 2.456 8.370 1.00 98.31 369 GLY A C 1
ATOM 2914 O O . GLY A 1 369 ? 2.003 2.655 9.145 1.00 98.31 369 GLY A O 1
ATOM 2915 N N . PHE A 1 370 ? 3.915 3.353 8.185 1.00 98.62 370 PHE A N 1
ATOM 2916 C CA . PHE A 1 370 ? 3.962 4.626 8.901 1.00 98.62 370 PHE A CA 1
ATOM 2917 C C . PHE A 1 370 ? 2.733 5.501 8.618 1.00 98.62 370 PHE A C 1
ATOM 2919 O O . PHE A 1 370 ? 2.064 5.853 9.591 1.00 98.62 370 PHE A O 1
ATOM 2926 N N . PRO A 1 371 ? 2.371 5.830 7.361 1.00 98.62 371 PRO A N 1
ATOM 2927 C CA . PRO A 1 371 ? 1.244 6.723 7.102 1.00 98.62 371 PRO A CA 1
ATOM 2928 C C . PRO A 1 371 ? -0.099 6.258 7.699 1.00 98.62 371 PRO A C 1
ATOM 2930 O O . PRO A 1 371 ? -0.713 7.045 8.430 1.00 98.62 371 PRO A O 1
ATOM 2933 N N . PRO A 1 372 ? -0.570 5.007 7.489 1.00 98.81 372 PRO A N 1
ATOM 2934 C CA . PRO A 1 372 ? -1.853 4.580 8.048 1.00 98.81 372 PRO A CA 1
ATOM 2935 C C . PRO A 1 372 ? -1.830 4.484 9.583 1.00 98.81 372 PRO A C 1
ATOM 2937 O O . PRO A 1 372 ? -2.818 4.845 10.228 1.00 98.81 372 PRO A O 1
ATOM 2940 N N . LEU A 1 373 ? -0.713 4.062 10.193 1.00 98.75 373 LEU A N 1
ATOM 2941 C CA . LEU A 1 373 ? -0.595 3.996 11.654 1.00 98.75 373 LEU A CA 1
ATOM 2942 C C . LEU A 1 373 ? -0.512 5.383 12.290 1.00 98.75 373 LEU A C 1
ATOM 2944 O O . LEU A 1 373 ? -1.185 5.647 13.287 1.00 98.75 373 LEU A O 1
ATOM 2948 N N . TYR A 1 374 ? 0.257 6.293 11.694 1.00 98.62 374 TYR A N 1
ATOM 2949 C CA . TYR A 1 374 ? 0.331 7.681 12.135 1.00 98.62 374 TYR A CA 1
ATOM 2950 C C . TYR A 1 374 ? -1.036 8.361 12.058 1.00 98.62 374 TYR A C 1
ATOM 2952 O O . TYR A 1 374 ? -1.428 9.034 13.008 1.00 98.62 374 TYR A O 1
ATOM 2960 N N . LEU A 1 375 ? -1.796 8.142 10.978 1.00 98.75 375 LEU A N 1
ATOM 2961 C CA . LEU A 1 375 ? -3.155 8.666 10.844 1.00 98.75 375 LEU A CA 1
ATOM 2962 C C . LEU A 1 375 ? -4.080 8.170 11.967 1.00 98.75 375 LEU A C 1
ATOM 2964 O O . LEU A 1 375 ? -4.797 8.968 12.579 1.00 98.75 375 LEU A O 1
ATOM 2968 N N . TYR A 1 376 ? -4.050 6.868 12.269 1.00 98.75 376 TYR A N 1
ATOM 2969 C CA . TYR A 1 376 ? -4.831 6.298 13.368 1.00 98.75 376 TYR A CA 1
ATOM 2970 C C . TYR A 1 376 ? -4.466 6.934 14.717 1.00 98.75 376 TYR A C 1
ATOM 2972 O O . TYR A 1 376 ? -5.346 7.367 15.462 1.00 98.75 376 TYR A O 1
ATOM 2980 N N . LEU A 1 377 ? -3.171 7.061 15.010 1.00 98.25 377 LEU A N 1
ATOM 2981 C CA . LEU A 1 377 ? -2.683 7.636 16.265 1.00 98.25 377 LEU A CA 1
ATOM 2982 C C . LEU A 1 377 ? -2.913 9.151 16.362 1.00 98.25 377 LEU A C 1
ATOM 2984 O O . LEU A 1 377 ? -3.140 9.662 17.455 1.00 98.25 377 LEU A O 1
ATOM 2988 N N . ASN A 1 378 ? -2.909 9.875 15.239 1.00 97.12 378 ASN A N 1
ATOM 2989 C CA . ASN A 1 378 ? -3.308 11.285 15.191 1.00 97.12 378 ASN A CA 1
ATOM 2990 C C . ASN A 1 378 ? -4.815 11.447 15.461 1.00 97.12 378 ASN A C 1
ATOM 2992 O O . ASN A 1 378 ? -5.233 12.407 16.104 1.00 97.12 378 ASN A O 1
ATOM 2996 N N . THR A 1 379 ? -5.629 10.481 15.026 1.00 98.38 379 THR A N 1
ATOM 2997 C CA . THR A 1 379 ? -7.078 10.442 15.287 1.00 98.38 379 THR A CA 1
ATOM 2998 C C . THR A 1 379 ? -7.393 10.119 16.751 1.00 98.38 379 THR A C 1
ATOM 3000 O O . THR A 1 379 ? -8.265 10.747 17.366 1.00 98.38 379 THR A O 1
ATOM 3003 N N . PHE A 1 380 ? -6.672 9.157 17.331 1.00 97.00 380 PHE A N 1
ATOM 3004 C CA . PHE A 1 380 ? -6.879 8.680 18.696 1.00 97.00 380 PHE A CA 1
ATOM 3005 C C . PHE A 1 380 ? -5.581 8.739 19.519 1.00 97.00 380 PHE A C 1
ATOM 3007 O O . PHE A 1 380 ? -5.015 7.692 19.848 1.00 97.00 380 PHE A O 1
ATOM 3014 N N . PRO A 1 381 ? -5.115 9.946 19.890 1.00 89.94 381 PRO A N 1
ATOM 3015 C CA . PRO A 1 381 ? -3.924 10.085 20.720 1.00 89.94 381 PRO A CA 1
ATOM 3016 C C . PRO A 1 381 ? -4.128 9.416 22.086 1.00 89.94 381 PRO A C 1
ATOM 3018 O O . PRO A 1 381 ? -5.258 9.286 22.569 1.00 89.94 381 PRO A O 1
ATOM 3021 N N . ASP A 1 382 ? -3.027 8.973 22.697 1.00 88.31 382 ASP A N 1
ATOM 3022 C CA . ASP A 1 382 ? -2.980 8.303 24.006 1.00 88.31 382 ASP A CA 1
ATOM 3023 C C . ASP A 1 382 ? -3.690 6.934 24.070 1.00 88.31 382 ASP A C 1
ATOM 3025 O O . ASP A 1 382 ? -3.817 6.336 25.148 1.00 88.31 382 ASP A O 1
ATOM 3029 N N . LYS A 1 383 ? -4.150 6.395 22.929 1.00 92.06 383 LYS A N 1
ATOM 3030 C CA . LYS A 1 383 ? -4.598 5.002 22.842 1.00 92.06 383 LYS A CA 1
ATOM 3031 C C . LYS A 1 383 ? -3.393 4.080 22.872 1.00 92.06 383 LYS A C 1
ATOM 3033 O O . LYS A 1 383 ? -2.675 3.937 21.889 1.00 92.06 383 LYS A O 1
ATOM 3038 N N . LYS A 1 384 ? -3.199 3.462 24.033 1.00 96.44 384 LYS A N 1
ATOM 3039 C CA . LYS A 1 384 ? -2.181 2.438 24.229 1.00 96.44 384 LYS A CA 1
ATOM 3040 C C . LYS A 1 384 ? -2.589 1.138 23.555 1.00 96.44 384 LYS A C 1
ATOM 3042 O O . LYS A 1 384 ? -3.768 0.798 23.561 1.00 96.44 384 LYS A O 1
ATOM 3047 N N . GLY A 1 385 ? -1.605 0.420 23.043 1.00 97.75 385 GLY A N 1
ATOM 3048 C CA . GLY A 1 385 ? -1.756 -0.913 22.490 1.00 97.75 385 GLY A CA 1
ATOM 3049 C C . GLY A 1 385 ? -0.715 -1.878 23.043 1.00 97.75 385 GLY A C 1
ATOM 3050 O O . GLY A 1 385 ? 0.237 -1.490 23.718 1.00 97.75 385 GLY A O 1
ATOM 3051 N N . GLU A 1 386 ? -0.905 -3.156 22.751 1.00 98.38 386 GLU A N 1
ATOM 3052 C CA . GLU A 1 386 ? 0.019 -4.237 23.072 1.00 98.38 386 GLU A CA 1
ATOM 3053 C C . GLU A 1 386 ? 0.744 -4.675 21.798 1.00 98.38 386 GLU A C 1
ATOM 3055 O O . GLU A 1 386 ? 0.102 -5.051 20.814 1.00 98.38 386 GLU A O 1
ATOM 3060 N N . ILE A 1 387 ? 2.080 -4.631 21.807 1.00 98.62 387 ILE A N 1
ATOM 3061 C CA . ILE A 1 387 ? 2.895 -5.206 20.730 1.00 98.62 387 ILE A CA 1
ATOM 3062 C C . ILE A 1 387 ? 2.754 -6.726 20.807 1.00 98.62 387 ILE A C 1
ATOM 3064 O O . ILE A 1 387 ? 3.207 -7.350 21.764 1.00 98.62 387 ILE A O 1
ATOM 3068 N N . ILE A 1 388 ? 2.142 -7.323 19.788 1.00 98.31 388 ILE A N 1
ATOM 3069 C CA . ILE A 1 388 ? 1.864 -8.763 19.755 1.00 98.31 388 ILE A CA 1
ATOM 3070 C C . ILE A 1 388 ? 3.081 -9.535 19.253 1.00 98.31 388 ILE A C 1
ATOM 3072 O O . ILE A 1 388 ? 3.408 -10.601 19.773 1.00 98.31 388 ILE A O 1
ATOM 3076 N N . ASN A 1 389 ? 3.744 -9.016 18.218 1.00 98.19 389 ASN A N 1
ATOM 3077 C CA . ASN A 1 389 ? 4.871 -9.680 17.574 1.00 98.19 389 ASN A CA 1
ATOM 3078 C C . ASN A 1 389 ? 5.733 -8.719 16.747 1.00 98.19 389 ASN A C 1
ATOM 3080 O O . ASN A 1 389 ? 5.327 -7.606 16.411 1.00 98.19 389 ASN A O 1
ATOM 3084 N N . TYR A 1 390 ? 6.928 -9.207 16.417 1.00 98.44 390 TYR A N 1
ATOM 3085 C CA . TYR A 1 390 ? 7.870 -8.623 15.471 1.00 98.44 390 TYR A CA 1
ATOM 3086 C C . TYR A 1 390 ? 8.598 -9.755 14.745 1.00 98.44 390 TYR A C 1
ATOM 3088 O O . TYR A 1 390 ? 9.004 -10.738 15.369 1.00 98.44 390 TYR A O 1
ATOM 3096 N N . HIS A 1 391 ? 8.759 -9.622 13.436 1.00 98.06 391 HIS A N 1
ATOM 3097 C CA . HIS A 1 391 ? 9.386 -10.608 12.574 1.00 98.06 391 HIS A CA 1
ATOM 3098 C C . HIS A 1 391 ? 10.268 -9.939 11.519 1.00 98.06 391 HIS A C 1
ATOM 3100 O O . HIS A 1 391 ? 10.017 -8.823 11.071 1.00 98.06 391 HIS A O 1
ATOM 3106 N N . TRP A 1 392 ? 11.300 -10.678 11.114 1.00 97.50 392 TRP A N 1
ATOM 3107 C CA . TRP A 1 392 ? 12.248 -10.315 10.069 1.00 97.50 392 TRP A CA 1
ATOM 3108 C C . TRP A 1 392 ? 12.237 -11.402 9.001 1.00 97.50 392 TRP A C 1
ATOM 3110 O O . TRP A 1 392 ? 12.574 -12.555 9.295 1.00 97.50 392 TRP A O 1
ATOM 3120 N N . TRP A 1 393 ? 11.879 -11.047 7.773 1.00 97.25 393 TRP A N 1
ATOM 3121 C CA . TRP A 1 393 ? 12.002 -11.933 6.626 1.00 97.25 393 TRP A CA 1
ATOM 3122 C C . TRP A 1 393 ? 13.256 -11.593 5.827 1.00 97.25 393 TRP A C 1
ATOM 3124 O O . TRP A 1 393 ? 13.389 -10.495 5.295 1.00 97.25 393 TRP A O 1
ATOM 3134 N N . ASP A 1 394 ? 14.175 -12.553 5.760 1.00 95.06 394 ASP A N 1
ATOM 3135 C CA . ASP A 1 394 ? 15.403 -12.468 4.973 1.00 95.06 394 ASP A CA 1
ATOM 3136 C C . ASP A 1 394 ? 15.159 -13.029 3.563 1.00 95.06 394 ASP A C 1
ATOM 3138 O O . ASP A 1 394 ? 15.013 -14.240 3.376 1.00 95.06 394 ASP A O 1
ATOM 3142 N N . GLU A 1 395 ? 15.113 -12.145 2.567 1.00 93.19 395 GLU A N 1
ATOM 3143 C CA . GLU A 1 395 ? 15.072 -12.482 1.143 1.00 93.19 395 GLU A CA 1
ATOM 3144 C C . GLU A 1 395 ? 16.519 -12.626 0.638 1.00 93.19 395 GLU A C 1
ATOM 3146 O O . GLU A 1 395 ? 17.018 -11.819 -0.153 1.00 93.19 395 GLU A O 1
ATOM 3151 N N . HIS A 1 396 ? 17.209 -13.659 1.138 1.00 90.75 396 HIS A N 1
ATOM 3152 C CA . HIS A 1 396 ? 18.655 -13.852 0.967 1.00 90.75 396 HIS A CA 1
ATOM 3153 C C . HIS A 1 396 ? 19.115 -13.756 -0.496 1.00 90.75 396 HIS A C 1
ATOM 3155 O O . HIS A 1 396 ? 20.134 -13.133 -0.790 1.00 90.75 396 HIS A O 1
ATOM 3161 N N . GLU A 1 397 ? 18.335 -14.320 -1.423 1.00 88.00 397 GLU A N 1
ATOM 3162 C CA . GLU A 1 397 ? 18.620 -14.320 -2.866 1.00 88.00 397 GLU A CA 1
ATOM 3163 C C . GLU A 1 397 ? 18.694 -12.912 -3.471 1.00 88.00 397 GLU A C 1
ATOM 3165 O O . GLU A 1 397 ? 19.398 -12.701 -4.457 1.00 88.00 397 GLU A O 1
ATOM 3170 N N . ARG A 1 398 ? 17.995 -11.939 -2.875 1.00 88.31 398 ARG A N 1
ATOM 3171 C CA . ARG A 1 398 ? 18.005 -10.532 -3.298 1.00 88.31 398 ARG A CA 1
ATOM 3172 C C . ARG A 1 398 ? 18.844 -9.639 -2.387 1.00 88.31 398 ARG A C 1
ATOM 3174 O O . ARG A 1 398 ? 18.844 -8.421 -2.560 1.00 88.31 398 ARG A O 1
ATOM 3181 N N . GLU A 1 399 ? 19.551 -10.234 -1.423 1.00 95.50 399 GLU A N 1
ATOM 3182 C CA . GLU A 1 399 ? 20.343 -9.534 -0.408 1.00 95.50 399 GLU A CA 1
ATOM 3183 C C . GLU A 1 399 ? 19.534 -8.434 0.314 1.00 95.50 399 GLU A C 1
ATOM 3185 O O . GLU A 1 399 ? 20.052 -7.358 0.649 1.00 95.50 399 GLU A O 1
ATOM 3190 N N . SER A 1 400 ? 18.246 -8.715 0.527 1.00 97.50 400 SER A N 1
ATOM 3191 C CA . SER A 1 400 ? 17.226 -7.787 1.010 1.00 97.50 400 SER A CA 1
ATOM 3192 C C . SER A 1 400 ? 16.369 -8.410 2.102 1.00 97.50 400 SER A C 1
ATOM 3194 O O . SER A 1 400 ? 16.360 -9.622 2.280 1.00 97.50 400 SER A O 1
ATOM 3196 N N . ALA A 1 401 ? 15.661 -7.578 2.857 1.00 97.88 401 ALA A N 1
ATOM 3197 C CA . ALA A 1 401 ? 14.758 -8.030 3.898 1.00 97.88 401 ALA A CA 1
ATOM 3198 C C . ALA A 1 401 ? 13.578 -7.081 4.070 1.00 97.88 401 ALA A C 1
ATOM 3200 O O . ALA A 1 401 ? 13.681 -5.884 3.784 1.00 97.88 401 ALA A O 1
ATOM 3201 N N . VAL A 1 402 ? 12.490 -7.640 4.590 1.00 98.38 402 VAL A N 1
ATOM 3202 C CA . VAL A 1 402 ? 11.329 -6.889 5.064 1.00 98.38 402 VAL A CA 1
ATOM 3203 C C . VAL A 1 402 ? 11.054 -7.295 6.504 1.00 98.38 402 VAL A C 1
ATOM 3205 O O . VAL A 1 402 ? 11.040 -8.487 6.826 1.00 98.38 402 VAL A O 1
ATOM 3208 N N . SER A 1 403 ? 10.848 -6.321 7.381 1.00 98.62 403 SER A N 1
ATOM 3209 C CA . SER A 1 403 ? 10.365 -6.563 8.737 1.00 98.62 403 SER A CA 1
ATOM 3210 C C . SER A 1 403 ? 8.889 -6.210 8.864 1.00 98.62 403 SER A C 1
ATOM 3212 O O . SER A 1 403 ? 8.333 -5.425 8.097 1.00 98.62 403 SER A O 1
ATOM 3214 N N . PHE A 1 404 ? 8.225 -6.824 9.835 1.00 98.50 404 PHE A N 1
ATOM 3215 C CA . PHE A 1 404 ? 6.809 -6.606 10.091 1.00 98.50 404 PHE A CA 1
ATOM 3216 C C . PHE A 1 404 ? 6.444 -6.995 11.520 1.00 98.50 404 PHE A C 1
ATOM 3218 O O . PHE A 1 404 ? 7.113 -7.806 12.157 1.00 98.50 404 PHE A O 1
ATOM 3225 N N . GLY A 1 405 ? 5.361 -6.426 12.035 1.00 98.12 405 GLY A N 1
ATOM 3226 C CA . GLY A 1 405 ? 4.882 -6.689 13.386 1.00 98.12 405 GLY A CA 1
ATOM 3227 C C . GLY A 1 405 ? 3.425 -6.294 13.533 1.00 98.12 405 GLY A C 1
ATOM 3228 O O . GLY A 1 405 ? 2.786 -5.863 12.576 1.00 98.12 405 GLY A O 1
ATOM 3229 N N . SER A 1 406 ? 2.872 -6.478 14.725 1.00 98.75 406 SER A N 1
ATOM 3230 C CA . SER A 1 406 ? 1.471 -6.151 14.993 1.00 98.75 406 SER A CA 1
ATOM 3231 C C . SER A 1 406 ? 1.280 -5.512 16.359 1.00 98.75 406 SER A C 1
ATOM 3233 O O . SER A 1 406 ? 1.978 -5.857 17.313 1.00 98.75 406 SER A O 1
ATOM 3235 N N . ILE A 1 407 ? 0.293 -4.620 16.453 1.00 98.88 407 ILE A N 1
ATOM 3236 C CA . ILE A 1 407 ? -0.122 -3.959 17.696 1.00 98.88 407 ILE A CA 1
ATOM 3237 C C . ILE A 1 407 ? -1.642 -4.049 17.817 1.00 98.88 407 ILE A C 1
ATOM 3239 O O . ILE A 1 407 ? -2.357 -3.704 16.875 1.00 98.88 407 ILE A O 1
ATOM 3243 N N . LEU A 1 408 ? -2.137 -4.488 18.972 1.00 98.69 408 LEU A N 1
ATOM 3244 C CA . LEU A 1 408 ? -3.566 -4.521 19.289 1.00 98.69 408 LEU A CA 1
ATOM 3245 C C . LEU A 1 408 ? -3.924 -3.370 20.241 1.00 98.69 408 LEU A C 1
ATOM 3247 O O . LEU A 1 408 ? -3.294 -3.253 21.289 1.00 98.69 408 LEU A O 1
ATOM 3251 N N . PHE A 1 409 ? -4.922 -2.551 19.898 1.00 97.94 409 PHE A N 1
ATOM 3252 C CA . PHE A 1 409 ? -5.355 -1.368 20.663 1.00 97.94 409 PHE A CA 1
ATOM 3253 C C . PHE A 1 409 ? -6.737 -1.533 21.301 1.00 97.94 409 PHE A C 1
ATOM 3255 O O . PHE A 1 409 ? -7.643 -2.098 20.635 1.00 97.94 409 PHE A O 1
#

Sequence (409 aa):
MESDPLNGDFLTGAVPEIRRDIDIIPVEQNGTSLLYFLDSMGYMPADFALDRSVEPLLNLITGTISINQMASLLKGQISVDDLHAFIHLLDKHSALQSENFTKRKNEIESDFESMDERLPSLAGISYSEHPDLFNQQTHEILSLNRSEPVKQAKALYAPHIDLRVGASVYAQSFSLLKGLKPKRVIILATAHYAGFFPELYADTPFIGSNKMFQLPGRSFPVDAAATNELIKNNTVNGFTLNDRAHRIEHSIEMHLIFLSAIWKHDFTILPILVTGFDDLFYMPNGNLKEKIDSFSSQLKELNDEDTFFLISGDLSHVGKKFGDKKTADKMRGSVEKYDHAFLEFASDGNPSGILSHLSKSFDETRICGFPPLYLYLNTFPDKKGEIINYHWWDEHERESAVSFGSILF

Foldseek 3Di:
DPPQPCPDPLQFAAQFAFDPQWDFDWDADPNFTKTQTDRLLPLFDNGDIGGPVCVVVNVVNHRHHGLNVVCVVVVNPDPSVRNVVVSSVCLVRLRGPDPSVVVSVVVVLVVCLPALAQEDLCDVNLFDQAQVRLLVLLVVLLVLDDDDAAPDFFEKEFELPRCVQCSVQCNLGLNNCLNDFFQEEEEEWAQPCVVVPCVVQVQAQKEWEQHWYDGNVDIAHAPPVLVVLLVVCCNQQSYDHSRSSSNNDRQRVSVVSSCVNRHPDHHHYTYIHGYDPLCCLPPVPDSNVRNLLVNLQSVLVVDDPRYHYYQYWFAFKDAVVVPDPAQVVVCVVVRVVLRVQLVVCLQQLHLVSNSVSCSVPSVPRCGSSNRSSSSVSSSPGRNHWDWRDKDKDHPPVRSIITIGTMTTD

Nearest PDB structures (foldseek):
  7m8h-assembly4_D  TM=8.214E-01  e=3.093E-17  Homo sapiens
  3bd0-assembly1_A  TM=8.279E-01  e=2.442E-16  Homo sapiens
  3wrc-assembly1_B  TM=5.750E-01  e=4.494E-07  Sphingomonas paucimobilis
  3wpm-assembly1_A  TM=5.404E-01  e=6.283E-07  Sphingobium sp. SYK-6

Mean predicted aligned error: 4.43 Å

Radius of gyration: 23.4 Å; Cα contacts (8 Å, |Δi|>4): 760; chains: 1; bounding box: 49×48×67 Å

Solvent-accessible surface area (backbone atoms only — not comparable to full-atom values): 21727 Å² total; per-residue (Å²): 134,81,80,73,86,70,87,59,67,34,60,77,36,52,32,53,23,57,43,88,77,46,48,77,42,81,46,80,54,99,89,42,58,28,34,35,49,48,45,83,83,60,76,35,63,92,79,46,63,43,62,46,85,48,53,73,59,57,74,62,42,69,42,75,47,16,45,55,53,51,26,58,75,53,70,60,78,50,53,64,67,56,49,50,52,50,52,49,55,38,40,77,47,40,44,24,63,41,72,63,26,54,50,53,47,51,50,56,49,51,54,55,69,71,43,66,54,39,68,62,67,43,55,69,73,68,45,51,58,48,40,70,58,29,52,50,53,54,51,56,35,40,62,76,34,84,68,76,48,44,92,76,74,46,34,38,38,31,49,41,62,60,53,91,78,33,35,67,59,51,9,57,58,57,39,32,51,46,69,56,80,50,48,34,37,40,33,32,8,36,39,87,54,43,80,81,39,50,94,77,36,77,75,28,48,32,32,28,53,82,37,31,38,40,51,63,89,46,76,40,45,44,38,60,67,63,51,55,60,53,54,76,44,19,90,60,28,13,38,37,70,76,38,69,49,59,66,70,50,50,30,60,56,53,51,48,59,54,47,66,72,50,45,89,68,80,49,28,33,43,53,29,31,25,39,87,56,70,59,48,55,83,40,66,85,34,74,68,42,54,17,50,54,45,37,21,54,53,55,50,71,70,56,55,94,42,39,32,37,38,26,19,24,33,35,38,44,37,9,44,78,68,71,38,94,51,44,24,83,84,43,41,79,60,48,55,53,52,52,51,53,45,51,50,25,52,26,59,13,31,44,69,53,36,52,61,60,34,40,75,58,67,44,78,39,5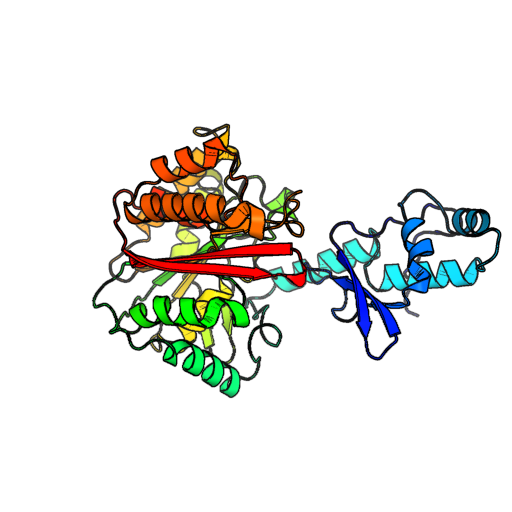0,45,56,19,46,39,21,46,42,49,51,25,66,43,44,61,65,49,51,35,45,75,76,52,75,48,77,47,75,42,68,96,53,35,18,31,43,30,33,41,29,35,44,51

pLDDT: mean 94.96, std 7.88, range [33.5, 98.94]